Protein 3H4T (pdb70)

Sequence (390 aa):
GVLITGCGSRGDTEPLVALAARLRELGADARMCLPPDYVERCAEVGVPMVPVGRAVRAGAREPGELPPGAAEVVTEVVAEWFDKVPAAIEGCDAVVTTGLLPAAVAVRSMAEKLGIPYRYTVLSPDHLPSEQSQAERDMYNQGADRLFGDAVNSHRASIGLPPVEHLYDYGYTDQPWLAADPVLSPLRPTDLGTVQTGAWILPDQRPLSAELEGFLRAGSPPVYVGFGSGPAPAEAARVAIEAVRAQGRRVVLSSGWAGLGRIDEGDDCLVVGEVNHQVLFGRVAAVVHHGGAGTTTAVTRAGAPQVVVPQKADQPYYAGRVADLGVGVAHDGPTPTVESLSAALATALTPGIRARAAAVAGTIRTDGTTVAAKLLLEAISRAKLAAALE

B-factor: mean 13.1, std 8.38, range [5.04, 53.21]

Organism: Actinoplanes teichomyceticus (NCBI:txid1867)

Foldseek 3Di:
DEEEEEEDFPLQPQLSLLLQLVCVVLPDLYAYEYAPVCPVVNVVSPHHYDHWDHHQQPVRDDVPDDHCQDLVCLLVRLVRLLVGCVVVCPPHQEYEYEYDLSSLLSVLLVCVLVVHYYAYEDAAQCPDPVVDDPVVLVVVQVVCCVSCQVSSQVSSVVSPHHRDGSSVCNRNPPEHEHQAWCLLHNDDPPPPRHHHLAHSHHPDPDDFDPVVVCLLVVDAAAEEEEAAQDAAAVCRQVLVCLLRVVVVGAYEYECHSNRDDHPDPDPSYHYDYDGDLLVSLLRHQEYEYQQSSPNLLSNLLSLHAYEHQHDDDNSLSSQVSSVVLLLAHDQDYNHDGSVSSNVRVVSSRDPVSSVSSNVSNVVRDNCSSLVVLVVSVVSSVCPSSVVSND

Secondary structure (DSSP, 8-state):
-EEEEEESSHHHHHHHHHHHHHHHHTT--EEEEE-GGGHHHHHHTT--EEE-SS-SSGGGSPTTPPPTT-GGGHHHHHHHHHHHHHHHHTT-SEEEEEE-HHHHHHHHHHHHHHT--EEEEESSGGGSGGGS-HHHHHHHHHHHHHHHHHHHHHHHHHTTPPP---HHHHHH-SS-EE-S-TTTSPPPTT--S--B---------PPPPHHHHHHHHTSS--EEE--TTS---TTHHHHHHHHHHHTT--EEEE-TTTT---SS--TTEEEESS--HHHHGGGSSEEEE---HHHHHHHHHHT--EEE---STTHHHHHHHHHHHTSEEE-SSSS--HHHHHHHHHHHTSHHHHHHHHHHHTT----HHHHHHHHHHHHHH--HHHHHH-

InterPro domains:
  IPR002213 UDP-glucuronosyl/UDP-glucosyltransferase [cd03784] (1-384)
  IPR004276 Glycosyltransferase family 28, N-terminal domain [PF03033] (4-124)
  IPR010610 Erythromycin biosynthesis protein CIII-like, C-terminal domain [PF06722] (275-363)
  IPR050426 Glycosyltransferase 28 [PTHR48050] (2-387)

Nearest PDB structures (foldseek):
  3h4t-assembly1_A  TM=1.003E+00  e=2.460E-76  Amycolatopsis orientalis
  1pnv-assembly1_A  TM=9.792E-01  e=1.457E-58  Amycolatopsis orientalis
  1pn3-assembly1_A  TM=9.746E-01  e=6.726E-58  Amycolatopsis orientalis
  1iir-assembly1_A  TM=8.874E-01  e=3.056E-48  Amycolatopsis orientalis
  1rrv-assembly2_B  TM=9.225E-01  e=1.108E-44  Amycolatopsis orientalis

Solvent-accessible surface area: 16313 Å² total; per-residue (Å²): 25,4,0,0,1,3,9,13,36,64,35,45,2,42,15,0,0,2,0,0,21,66,0,89,132,10,52,18,76,0,39,0,0,0,0,48,41,8,79,132,17,1,73,79,40,53,5,56,34,55,66,2,32,46,10,30,90,70,62,49,35,128,132,80,59,74,50,11,54,16,54,138,14,10,87,83,7,0,36,40,4,17,94,77,0,59,88,6,6,133,60,7,65,0,0,0,2,6,16,41,29,9,3,1,0,0,0,71,0,8,1,71,116,92,66,29,36,13,78,7,0,6,23,1,9,75,81,1,13,68,53,28,59,109,73,70,56,71,121,76,10,81,35,6,29,189,91,10,6,123,13,0,39,71,46,3,66,95,52,68,22,80,105,31,111,84,0,13,65,23,0,41,19,134,80,5,13,0,5,5,2,55,50,1,1,72,39,131,125,114,26,167,34,12,55,42,8,3,9,8,30,16,101,19,165,43,123,23,56,82,118,0,38,36,19,17,181,84,38,56,69,0,0,9,0,2,7,29,26,21,64,26,14,73,110,6,12,89,8,2,0,66,0,0,73,66,62,66,67,34,0,0,0,11,28,30,78,47,56,26,33,86,66,58,155,24,136,37,5,35,51,11,51,102,23,2,49,68,60,0,2,53,84,15,18,0,0,1,1,18,0,14,22,38,24,0,10,20,0,3,101,31,14,4,6,0,0,0,0,13,41,120,73,33,18,73,52,3,4,36,37,0,47,108,41,21,1,8,30,40,15,144,26,68,74,8,71,32,128,42,3,14,62,8,0,43,74,0,42,56,116,33,4,177,62,113,3,61,70,22,12,64,71,3,141,59,57,0,6,42,53,0,0,103,46,0,24,65,21,66,80,235,120,59,19,41,74,50,44,120

Structure (mmCIF, N/CA/C/O backbone):
data_3H4T
#
_entry.id   3H4T
#
_cell.length_a   111.107
_cell.length_b   129.693
_cell.length_c   67.087
_cell.angle_alpha   90.00
_cell.angle_beta   90.00
_cell.angle_gamma   90.00
#
_symmetry.space_group_name_H-M   'C 2 2 21'
#
loop_
_entity.id
_entity.type
_entity.pdbx_description
1 polymer 'Glycosyltransferase GtfA, Glycosyltransferase'
2 non-polymer 'PHOSPHATE ION'
3 non-polymer "URIDINE-5'-DIPHOSPHATE"
4 water water
#
loop_
_atom_site.group_PDB
_atom_site.id
_atom_site.type_symbol
_atom_site.label_atom_id
_atom_site.label_alt_id
_atom_site.label_comp_id
_atom_site.label_asym_id
_atom_site.label_entity_id
_atom_site.label_seq_id
_atom_site.pdbx_PDB_ins_code
_atom_site.Cartn_x
_atom_site.Cartn_y
_atom_site.Cartn_z
_atom_site.occupancy
_atom_site.B_iso_or_equiv
_atom_site.auth_seq_id
_atom_site.auth_comp_id
_atom_site.auth_asym_id
_atom_site.auth_atom_id
_atom_site.pdbx_PDB_model_num
ATOM 1 N N . GLY A 1 2 ? 17.077 55.673 -1.052 1.00 12.82 2 GLY A N 1
ATOM 2 C CA . GLY A 1 2 ? 17.492 54.322 -0.587 1.00 12.33 2 GLY A CA 1
ATOM 3 C C . GLY A 1 2 ? 17.195 54.118 0.884 1.00 11.80 2 GLY A C 1
ATOM 4 O O . GLY A 1 2 ? 16.655 55.001 1.549 1.00 12.24 2 GLY A O 1
ATOM 5 N N . VAL A 1 3 ? 17.530 52.933 1.385 1.00 10.93 3 VAL A N 1
ATOM 6 C CA . VAL A 1 3 ? 17.393 52.614 2.805 1.00 10.07 3 VAL A CA 1
ATOM 7 C C . VAL A 1 3 ? 18.692 51.967 3.254 1.00 9.05 3 VAL A C 1
ATOM 8 O O . VAL A 1 3 ? 19.228 51.108 2.558 1.00 9.32 3 VAL A O 1
ATOM 12 N N . LEU A 1 4 ? 19.206 52.397 4.403 1.00 8.16 4 LEU A N 1
ATOM 13 C CA . LEU A 1 4 ? 20.403 51.790 4.967 1.00 7.81 4 LEU A CA 1
ATOM 14 C C . LEU A 1 4 ? 20.015 50.864 6.108 1.00 7.38 4 LEU A C 1
ATOM 15 O O . LEU A 1 4 ? 19.184 51.218 6.945 1.00 7.73 4 LEU A O 1
ATOM 20 N N . ILE A 1 5 ? 20.609 49.675 6.131 1.00 7.00 5 ILE A N 1
ATOM 21 C CA . ILE A 1 5 ? 20.365 48.711 7.200 1.00 7.04 5 ILE A CA 1
ATOM 22 C C . ILE A 1 5 ? 21.717 48.345 7.793 1.00 6.78 5 ILE A C 1
ATOM 23 O O . ILE A 1 5 ? 22.629 47.967 7.059 1.00 7.10 5 ILE A O 1
ATOM 30 N N . THR A 1 6 ? 21.865 48.487 9.109 1.00 6.44 6 THR A N 1
ATOM 31 C CA . THR A 1 6 ? 23.161 48.260 9.751 1.00 6.59 6 THR A CA 1
ATOM 32 C C . THR A 1 6 ? 23.058 47.374 10.972 1.00 6.56 6 THR A C 1
ATOM 33 O O . THR A 1 6 ? 22.028 47.311 11.644 1.00 6.56 6 THR A O 1
ATOM 37 N N . GLY A 1 7 ? 24.165 46.720 11.283 1.00 6.58 7 GLY A N 1
ATOM 38 C CA . GLY A 1 7 ? 24.241 45.972 12.514 1.00 7.24 7 GLY A CA 1
ATOM 39 C C . GLY A 1 7 ? 25.631 45.459 12.755 1.00 7.27 7 GLY A C 1
ATOM 40 O O . GLY A 1 7 ? 26.456 45.431 11.849 1.00 8.14 7 GLY A O 1
ATOM 41 N N . CYS A 1 8 ? 25.888 45.083 13.999 1.00 7.72 8 CYS A N 1
ATOM 42 C CA . CYS A 1 8 ? 27.099 44.374 14.366 1.00 7.55 8 CYS A CA 1
ATOM 43 C C . CYS A 1 8 ? 26.731 43.351 15.419 1.00 7.12 8 CYS A C 1
ATOM 44 O O . CYS A 1 8 ? 26.248 43.701 16.503 1.00 7.80 8 CYS A O 1
ATOM 47 N N . GLY A 1 9 ? 26.941 42.086 15.088 1.00 6.80 9 GLY A N 1
ATOM 48 C CA . GLY A 1 9 ? 26.612 40.993 15.985 1.00 6.79 9 GLY A CA 1
ATOM 49 C C . GLY A 1 9 ? 26.825 39.678 15.279 1.00 6.66 9 GLY A C 1
ATOM 50 O O . GLY A 1 9 ? 27.380 39.635 14.172 1.00 6.96 9 GLY A O 1
ATOM 51 N N . SER A 1 10 ? 26.386 38.604 15.922 1.00 7.04 10 SER A N 1
ATOM 52 C CA . SER A 1 10 ? 26.525 37.264 15.379 1.00 7.11 10 SER A CA 1
ATOM 53 C C . SER A 1 10 ? 25.494 37.026 14.277 1.00 6.90 10 SER A C 1
ATOM 54 O O . SER A 1 10 ? 24.748 37.935 13.900 1.00 6.64 10 SER A O 1
ATOM 57 N N . ARG A 1 11 ? 25.442 35.804 13.759 1.00 6.61 11 ARG A N 1
ATOM 58 C CA . ARG A 1 11 ? 24.554 35.526 12.637 1.00 6.86 11 ARG A CA 1
ATOM 59 C C . ARG A 1 11 ? 23.101 35.874 12.963 1.00 6.65 11 ARG A C 1
ATOM 60 O O . ARG A 1 11 ? 22.377 36.408 12.119 1.00 6.48 11 ARG A O 1
ATOM 68 N N . GLY A 1 12 ? 22.675 35.582 14.190 1.00 6.81 12 GLY A N 1
ATOM 69 C CA . GLY A 1 12 ? 21.303 35.864 14.603 1.00 7.00 12 GLY A CA 1
ATOM 70 C C . GLY A 1 12 ? 20.949 37.335 14.609 1.00 7.09 12 GLY A C 1
ATOM 71 O O . GLY A 1 12 ? 19.795 37.693 14.433 1.00 7.07 12 GLY A O 1
ATOM 72 N N . ASP A 1 13 ? 21.945 38.190 14.821 1.00 7.52 13 ASP A N 1
ATOM 73 C CA . ASP A 1 13 ? 21.741 39.635 14.778 1.00 8.35 13 ASP A CA 1
ATOM 74 C C . ASP A 1 13 ? 21.708 40.169 13.362 1.00 8.39 13 ASP A C 1
ATOM 75 O O . ASP A 1 13 ? 21.223 41.267 13.121 1.00 9.89 13 ASP A O 1
ATOM 80 N N . THR A 1 14 ? 22.219 39.374 12.434 1.00 8.37 14 THR A N 1
ATOM 81 C CA . THR A 1 14 ? 22.523 39.813 11.085 1.00 8.52 14 THR A CA 1
ATOM 82 C C . THR A 1 14 ? 21.517 39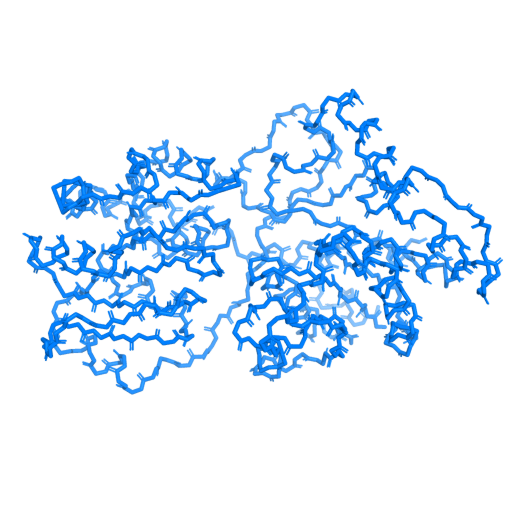.302 10.059 1.00 7.31 14 THR A C 1
ATOM 83 O O . THR A 1 14 ? 21.055 40.055 9.194 1.00 7.34 14 THR A O 1
ATOM 87 N N . GLU A 1 15 ? 21.203 38.014 10.143 1.00 6.89 15 GLU A N 1
ATOM 88 C CA . GLU A 1 15 ? 20.279 37.389 9.209 1.00 6.68 15 GLU A CA 1
ATOM 89 C C . GLU A 1 15 ? 18.942 38.146 9.060 1.00 6.35 15 GLU A C 1
ATOM 90 O O . GLU A 1 15 ? 18.479 38.344 7.938 1.00 6.14 15 GLU A O 1
ATOM 96 N N . PRO A 1 16 ? 18.314 38.578 10.179 1.00 6.05 16 PRO A N 1
ATOM 97 C CA . PRO A 1 16 ? 17.073 39.342 10.027 1.00 6.26 16 PRO A CA 1
ATOM 98 C C . PRO A 1 16 ? 17.253 40.631 9.224 1.00 6.02 16 PRO A C 1
ATOM 99 O O . PRO A 1 16 ? 16.364 41.014 8.458 1.00 5.62 16 PRO A O 1
ATOM 103 N N . LEU A 1 17 ? 18.393 41.291 9.403 1.00 6.11 17 LEU A N 1
ATOM 104 C CA . LEU A 1 17 ? 18.698 42.500 8.653 1.00 6.47 17 LEU A CA 1
ATOM 105 C C . LEU A 1 17 ? 18.834 42.226 7.159 1.00 6.38 17 LEU A C 1
ATOM 106 O O . LEU A 1 17 ? 18.333 42.996 6.338 1.00 6.29 17 LEU A O 1
ATOM 111 N N . VAL A 1 18 ? 19.520 41.139 6.813 1.00 6.34 18 VAL A N 1
ATOM 112 C CA . VAL A 1 18 ? 19.681 40.735 5.418 1.00 6.97 18 VAL A CA 1
ATOM 113 C C . VAL A 1 18 ? 18.304 40.424 4.815 1.00 6.62 18 VAL A C 1
ATOM 114 O O . VAL A 1 18 ? 18.014 40.808 3.682 1.00 6.83 18 VAL A O 1
ATOM 118 N N . ALA A 1 19 ? 17.454 39.753 5.590 1.00 6.46 19 ALA A N 1
ATOM 119 C CA . ALA A 1 19 ? 16.081 39.467 5.168 1.00 6.38 19 ALA A CA 1
ATOM 120 C C . ALA A 1 19 ? 15.333 40.748 4.818 1.00 6.48 19 ALA A C 1
ATOM 121 O O . ALA A 1 19 ? 14.695 40.834 3.768 1.00 6.55 19 ALA A O 1
ATOM 123 N N . LEU A 1 20 ? 15.407 41.742 5.696 1.00 6.08 20 LEU A N 1
ATOM 124 C CA . LEU A 1 20 ? 14.735 43.004 5.426 1.00 6.78 20 LEU A CA 1
ATOM 125 C C . LEU A 1 20 ? 15.303 43.691 4.188 1.00 6.45 20 LEU A C 1
ATOM 126 O O . LEU A 1 20 ? 14.545 44.181 3.353 1.00 6.78 20 LEU A O 1
ATOM 131 N N . ALA A 1 21 ? 16.627 43.733 4.070 1.00 6.55 21 ALA A N 1
ATOM 132 C CA . ALA A 1 21 ? 17.265 44.340 2.910 1.00 6.85 21 ALA A CA 1
ATOM 133 C C . ALA A 1 21 ? 16.799 43.692 1.610 1.00 7.14 21 ALA A C 1
ATOM 134 O O . ALA A 1 21 ? 16.433 44.395 0.665 1.00 7.56 21 A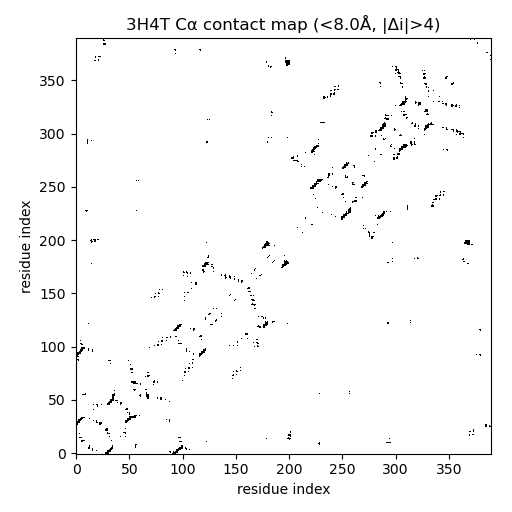LA A O 1
ATOM 136 N N . ALA A 1 22 ? 16.795 42.360 1.571 1.00 7.23 22 ALA A N 1
ATOM 137 C CA . ALA A 1 22 ? 16.379 41.632 0.374 1.00 7.55 22 ALA A CA 1
ATOM 138 C C . ALA A 1 22 ? 14.907 41.892 0.046 1.00 7.66 22 ALA A C 1
ATOM 139 O O . ALA A 1 22 ? 14.555 42.055 -1.122 1.00 7.89 22 ALA A O 1
ATOM 141 N N . ARG A 1 23 ? 14.052 41.948 1.066 1.00 7.49 23 ARG A N 1
ATOM 142 C CA . ARG A 1 23 ? 12.635 42.220 0.848 1.00 7.61 23 ARG A CA 1
ATOM 143 C C . ARG A 1 23 ? 12.430 43.622 0.284 1.00 7.50 23 ARG A C 1
ATOM 144 O O . ARG A 1 23 ? 11.644 43.814 -0.645 1.00 7.99 23 ARG A O 1
ATOM 152 N N . LEU A 1 24 ? 13.146 44.595 0.838 1.00 7.57 24 LEU A N 1
ATOM 153 C CA . LEU A 1 24 ? 13.045 45.964 0.358 1.00 7.97 24 LEU A CA 1
ATOM 154 C C . LEU A 1 24 ? 13.465 46.072 -1.102 1.00 8.30 24 LEU A C 1
ATOM 155 O O . LEU A 1 24 ? 12.813 46.770 -1.879 1.00 8.46 24 LEU A O 1
ATOM 160 N N . ARG A 1 25 ? 14.530 45.368 -1.480 1.00 8.45 25 ARG A N 1
ATOM 161 C CA . ARG A 1 25 ? 14.970 45.359 -2.879 1.00 9.33 25 ARG A CA 1
ATOM 162 C C . ARG A 1 25 ? 13.932 44.718 -3.795 1.00 10.00 25 ARG A C 1
ATOM 163 O O . ARG A 1 25 ? 13.701 45.201 -4.903 1.00 10.65 25 ARG A O 1
ATOM 171 N N . GLU A 1 26 ? 13.290 43.652 -3.327 1.00 10.64 26 GLU A N 1
ATOM 172 C CA . GLU A 1 26 ? 12.203 43.022 -4.073 1.00 11.94 26 GLU A CA 1
ATOM 173 C C . GLU A 1 26 ? 11.043 44.001 -4.294 1.00 12.00 26 GLU A C 1
ATOM 174 O O . GLU A 1 26 ? 10.364 43.954 -5.327 1.00 12.75 26 GLU A O 1
ATOM 180 N N . LEU A 1 27 ? 10.843 44.897 -3.330 1.00 12.20 27 LEU A N 1
ATOM 181 C CA . LEU A 1 27 ? 9.793 45.912 -3.391 1.00 12.68 27 LEU A CA 1
ATOM 182 C C . LEU A 1 27 ? 10.240 47.200 -4.092 1.00 13.11 27 LEU A C 1
ATOM 183 O O . LEU A 1 27 ? 9.518 48.201 -4.082 1.00 13.85 27 LEU A O 1
ATOM 188 N N . GLY A 1 28 ? 11.430 47.169 -4.687 1.00 12.97 28 GLY A N 1
ATOM 189 C CA . GLY A 1 28 ? 11.907 48.253 -5.545 1.00 13.43 28 GLY A CA 1
ATOM 190 C C . GLY A 1 28 ? 12.720 49.340 -4.869 1.00 13.59 28 GLY A C 1
ATOM 191 O O . GLY A 1 28 ? 13.046 50.346 -5.499 1.00 14.59 28 GLY A O 1
ATOM 192 N N . ALA A 1 29 ? 13.049 49.146 -3.592 1.00 13.16 29 ALA A N 1
ATOM 193 C CA . ALA A 1 29 ? 13.844 50.114 -2.845 1.00 12.84 29 ALA A CA 1
ATOM 194 C C . ALA A 1 29 ? 15.319 49.730 -2.871 1.00 12.54 29 ALA A C 1
ATOM 195 O O . ALA A 1 29 ? 15.662 48.551 -2.745 1.00 12.42 29 ALA A O 1
ATOM 197 N N . ASP A 1 30 ? 16.186 50.725 -3.042 1.00 12.14 30 ASP A N 1
ATOM 198 C CA . ASP A 1 30 ? 17.627 50.500 -3.079 1.00 11.85 30 ASP A CA 1
ATOM 199 C C . ASP A 1 30 ? 18.156 50.369 -1.651 1.00 11.15 30 ASP A C 1
ATOM 200 O O . ASP A 1 30 ? 18.764 51.292 -1.101 1.00 11.59 30 ASP A O 1
ATOM 205 N N . ALA A 1 31 ? 17.906 49.210 -1.052 1.00 9.99 31 ALA A N 1
ATOM 206 C CA . ALA A 1 31 ? 18.392 48.913 0.288 1.00 9.54 31 ALA A CA 1
ATOM 207 C C . ALA A 1 31 ? 19.826 48.421 0.219 1.00 9.27 31 ALA A C 1
ATOM 208 O O . ALA A 1 31 ? 20.169 47.588 -0.630 1.00 9.57 31 ALA A O 1
ATOM 210 N N . ARG A 1 32 ? 20.660 48.948 1.109 1.00 9.06 32 ARG A N 1
ATOM 211 C CA . ARG A 1 32 ? 22.052 48.533 1.208 1.00 9.01 32 ARG A CA 1
ATOM 212 C C . ARG A 1 32 ? 22.424 48.427 2.679 1.00 8.27 32 ARG A C 1
ATOM 213 O O . ARG A 1 32 ? 21.681 48.906 3.543 1.00 8.35 32 ARG A O 1
ATOM 221 N N . MET A 1 33 ? 23.560 47.798 2.965 1.00 7.72 33 MET A N 1
ATOM 222 C CA . MET A 1 33 ? 23.900 47.439 4.340 1.00 7.63 33 MET A CA 1
ATOM 223 C C . MET A 1 33 ? 25.305 47.830 4.747 1.00 7.38 33 MET A C 1
ATOM 224 O O . MET A 1 33 ? 26.205 47.924 3.909 1.00 7.66 33 MET A O 1
ATOM 229 N N . CYS A 1 34 ? 25.476 48.044 6.049 1.00 6.81 34 CYS A N 1
ATOM 230 C CA . CYS A 1 34 ? 26.788 48.052 6.685 1.00 6.82 34 CYS A CA 1
ATOM 231 C C . CYS A 1 34 ? 26.783 46.954 7.731 1.00 6.64 34 CYS A C 1
ATOM 232 O O . CYS A 1 34 ? 25.951 46.973 8.638 1.00 6.78 34 CYS A O 1
ATOM 235 N N . LEU A 1 35 ? 27.694 45.994 7.590 1.00 6.53 35 LEU A N 1
ATOM 236 C CA . LEU A 1 35 ? 27.766 44.836 8.483 1.00 6.74 35 LEU A CA 1
ATOM 237 C C . LEU A 1 35 ? 29.219 44.474 8.712 1.00 6.85 35 LEU A C 1
ATOM 238 O O . LEU A 1 35 ? 30.082 44.902 7.948 1.00 7.09 35 LEU A O 1
ATOM 243 N N . PRO A 1 36 ? 29.507 43.657 9.740 1.00 6.92 36 PRO A N 1
ATOM 244 C CA . PRO A 1 36 ? 30.853 43.108 9.891 1.00 7.01 36 PRO A CA 1
ATOM 245 C C . PRO A 1 36 ? 31.258 42.265 8.673 1.00 7.20 36 PRO A C 1
ATOM 246 O O . PRO A 1 36 ? 30.397 41.761 7.934 1.00 7.02 36 PRO A O 1
ATOM 250 N N . PRO A 1 37 ? 32.573 42.126 8.450 1.00 7.44 37 PRO A N 1
ATOM 251 C CA . PRO A 1 37 ? 33.086 41.427 7.271 1.00 7.91 37 PRO A CA 1
ATOM 252 C C . PRO A 1 37 ? 32.727 39.938 7.190 1.00 7.95 37 PRO A C 1
ATOM 253 O O . PRO A 1 37 ? 32.839 39.351 6.112 1.00 8.75 37 PRO A O 1
ATOM 257 N N . ASP A 1 38 ? 32.260 39.342 8.290 1.00 7.45 38 ASP A N 1
ATOM 258 C CA . ASP A 1 38 ? 31.790 37.953 8.263 1.00 7.61 38 ASP A CA 1
ATOM 259 C C . ASP A 1 38 ? 30.747 37.705 7.179 1.00 7.60 38 ASP A C 1
ATOM 260 O O . ASP A 1 38 ? 30.647 36.593 6.663 1.00 8.15 38 ASP A O 1
ATOM 265 N N . TYR A 1 39 ? 29.973 38.738 6.848 1.00 6.95 39 TYR A N 1
ATOM 266 C CA . TYR A 1 39 ? 28.717 38.556 6.125 1.00 7.28 39 TYR A CA 1
ATOM 267 C C . TYR A 1 39 ? 28.772 38.928 4.655 1.00 7.07 39 TYR A C 1
ATOM 268 O O . TYR A 1 39 ? 27.740 39.020 3.987 1.00 7.09 39 TYR A O 1
ATOM 277 N N . VAL A 1 40 ? 29.985 39.109 4.141 1.00 7.68 40 VAL A N 1
ATOM 278 C CA . VAL A 1 40 ? 30.175 39.458 2.732 1.00 8.38 40 VAL A CA 1
ATOM 279 C C . VAL A 1 40 ? 29.516 38.437 1.795 1.00 8.35 40 VAL A C 1
ATOM 280 O O . VAL A 1 40 ? 28.755 38.812 0.894 1.00 8.24 40 VAL A O 1
ATOM 284 N N . GLU A 1 41 ? 29.804 37.155 2.010 1.00 8.71 41 GLU A N 1
ATOM 285 C CA . GLU A 1 41 ? 29.264 36.098 1.159 1.00 10.15 41 GLU A CA 1
ATOM 286 C C . GLU A 1 41 ? 27.742 36.007 1.269 1.00 8.85 41 GLU A C 1
ATOM 287 O O . GLU A 1 41 ? 27.048 35.875 0.261 1.00 8.69 41 GLU A O 1
ATOM 293 N N . ARG A 1 42 ? 27.227 36.084 2.493 1.00 8.41 42 ARG A N 1
ATOM 294 C CA . ARG A 1 42 ? 25.793 35.987 2.720 1.00 8.00 42 ARG A CA 1
ATOM 295 C C . ARG A 1 42 ? 25.033 37.065 1.954 1.00 7.86 42 ARG A C 1
ATOM 296 O O . ARG A 1 42 ? 24.037 36.778 1.295 1.00 8.14 42 ARG A O 1
ATOM 304 N N . CYS A 1 43 ? 25.501 38.306 2.035 1.00 7.69 43 CYS A N 1
ATOM 305 C CA . CYS A 1 43 ? 24.813 39.399 1.355 1.00 8.02 43 CYS A CA 1
ATOM 306 C C . CYS A 1 43 ? 24.879 39.249 -0.157 1.00 8.18 43 CYS A C 1
ATOM 307 O O . CYS A 1 43 ? 23.874 39.417 -0.848 1.00 8.35 43 CYS A O 1
ATOM 310 N N . ALA A 1 44 ? 26.059 38.912 -0.666 1.00 8.35 44 ALA A N 1
ATOM 311 C CA . ALA A 1 44 ? 26.242 38.785 -2.110 1.00 8.79 44 ALA A CA 1
ATOM 312 C C . ALA A 1 44 ? 25.344 37.712 -2.708 1.00 9.03 44 ALA A C 1
ATOM 313 O O . ALA A 1 44 ? 24.773 37.903 -3.783 1.00 8.80 44 ALA A O 1
ATOM 315 N N . GLU A 1 45 ? 25.192 36.591 -2.008 1.00 8.95 45 GLU A N 1
ATOM 316 C CA . GLU A 1 45 ? 24.454 35.470 -2.581 1.00 9.52 45 GLU A CA 1
ATOM 317 C C . GLU A 1 45 ? 22.945 35.731 -2.671 1.00 9.62 45 GLU A C 1
ATOM 318 O O . GLU A 1 45 ? 22.241 35.022 -3.388 1.00 10.46 45 GLU A O 1
ATOM 324 N N . VAL A 1 46 ? 22.458 36.755 -1.970 1.00 9.01 46 VAL A N 1
ATOM 325 C CA . VAL A 1 46 ? 21.054 37.170 -2.082 1.00 9.16 46 VAL A CA 1
ATOM 326 C C . VAL A 1 46 ? 20.899 38.523 -2.787 1.00 9.00 46 VAL A C 1
ATOM 327 O O . VAL A 1 46 ? 19.816 39.103 -2.807 1.00 9.38 46 VAL A O 1
ATOM 331 N N . GLY A 1 47 ? 21.990 39.007 -3.373 1.00 8.71 47 GLY A N 1
ATOM 332 C CA . GLY A 1 47 ? 21.967 40.208 -4.201 1.00 8.91 47 GLY A CA 1
ATOM 333 C C . GLY A 1 47 ? 21.849 41.516 -3.446 1.00 8.47 47 GLY A C 1
ATOM 334 O O . GLY A 1 47 ? 21.420 42.521 -4.007 1.00 8.68 47 GLY A O 1
ATOM 335 N N . VAL A 1 48 ? 22.239 41.517 -2.175 1.00 8.45 48 VAL A N 1
ATOM 336 C CA . VAL A 1 48 ? 22.135 42.714 -1.349 1.00 8.49 48 VAL A CA 1
ATOM 337 C C . VAL A 1 48 ? 23.501 43.389 -1.248 1.00 8.40 48 VAL A C 1
ATOM 338 O O . VAL A 1 48 ? 24.469 42.750 -0.836 1.00 7.95 48 VAL A O 1
ATOM 342 N N . PRO A 1 49 ? 23.582 44.680 -1.622 1.00 8.37 49 PRO A N 1
ATOM 343 C CA . PRO A 1 49 ? 24.853 45.384 -1.498 1.00 8.69 49 PRO A CA 1
ATOM 344 C C . PRO A 1 49 ? 25.208 45.641 -0.042 1.00 8.26 49 PRO A C 1
ATOM 345 O O . PRO A 1 49 ? 24.365 46.090 0.743 1.00 8.27 49 PRO A O 1
ATOM 349 N N . MET A 1 50 ? 26.449 45.338 0.311 1.00 8.22 50 MET A N 1
ATOM 350 C CA . MET A 1 50 ? 26.911 45.531 1.672 1.00 8.59 50 MET A CA 1
ATOM 351 C C . MET A 1 50 ? 28.332 46.068 1.712 1.00 8.86 50 MET A C 1
ATOM 352 O O . MET A 1 50 ? 29.197 45.651 0.931 1.00 8.72 50 MET A O 1
ATOM 357 N N . VAL A 1 51 ? 28.535 47.006 2.632 1.00 9.31 51 VAL A N 1
ATOM 358 C CA . VAL A 1 51 ? 29.826 47.610 2.927 1.00 10.28 51 VAL A CA 1
ATOM 359 C C . VAL A 1 51 ? 30.318 47.001 4.239 1.00 10.09 51 VAL A C 1
ATOM 360 O O . VAL A 1 51 ? 29.621 47.096 5.251 1.00 10.51 51 VAL A O 1
ATOM 364 N N . PRO A 1 52 ? 31.497 46.350 4.232 1.00 9.99 52 PRO A N 1
ATOM 365 C CA . PRO A 1 52 ? 32.007 45.771 5.479 1.00 9.93 52 PRO A CA 1
ATOM 366 C C . PRO A 1 52 ? 32.544 46.852 6.404 1.00 9.41 52 PRO A C 1
ATOM 367 O O . PRO A 1 52 ? 33.219 47.783 5.950 1.00 9.74 52 PRO A O 1
ATOM 371 N N . VAL A 1 53 ? 32.223 46.740 7.686 1.00 9.26 53 VAL A N 1
ATOM 372 C CA . VAL A 1 53 ? 32.659 47.720 8.667 1.00 9.13 53 VAL A CA 1
ATOM 373 C C . VAL A 1 53 ? 33.205 46.998 9.891 1.00 9.07 53 VAL A C 1
ATOM 374 O O . VAL A 1 53 ? 32.537 46.123 10.454 1.00 8.90 53 VAL A O 1
ATOM 378 N N . GLY A 1 54 ? 34.427 47.354 10.280 1.00 9.12 54 GLY A N 1
ATOM 379 C CA . GLY A 1 54 ? 35.007 46.885 11.529 1.00 9.21 54 GLY A CA 1
ATOM 380 C C . GLY A 1 54 ? 35.554 45.474 11.524 1.00 9.21 54 GLY A C 1
ATOM 381 O O . GLY A 1 54 ? 35.760 44.862 10.469 1.00 9.70 54 GLY A O 1
ATOM 382 N N . ARG A 1 55 ? 35.801 44.975 12.730 1.00 9.21 55 ARG A N 1
ATOM 383 C CA . ARG A 1 55 ? 36.377 43.660 12.956 1.00 9.46 55 ARG A CA 1
ATOM 384 C C . ARG A 1 55 ? 35.359 42.556 12.711 1.00 8.89 55 ARG A C 1
ATOM 385 O O . ARG A 1 55 ? 34.155 42.750 12.912 1.00 8.82 55 ARG A O 1
ATOM 393 N N . ALA A 1 56 ? 35.845 41.391 12.290 1.00 8.69 56 ALA A N 1
ATOM 394 C CA . ALA A 1 56 ? 34.988 40.218 12.176 1.00 8.56 56 ALA A CA 1
ATOM 395 C C . ALA A 1 56 ? 34.482 39.800 13.552 1.00 8.27 56 ALA A C 1
ATOM 396 O O . ALA A 1 56 ? 35.205 39.886 14.551 1.00 8.70 56 ALA A O 1
ATOM 398 N N . VAL A 1 57 ? 33.230 39.359 13.592 1.00 7.97 57 VAL A N 1
ATOM 399 C CA . VAL A 1 57 ? 32.607 38.919 14.831 1.00 8.09 57 VAL A CA 1
ATOM 400 C C . VAL A 1 57 ? 33.059 37.507 15.218 1.00 8.30 57 VAL A C 1
ATOM 401 O O . VAL A 1 57 ? 33.259 37.216 16.397 1.00 8.71 57 VAL A O 1
ATOM 405 N N . ARG A 1 58 ? 33.224 36.635 14.229 1.00 8.45 58 ARG A N 1
ATOM 406 C CA . ARG A 1 58 ? 33.668 35.268 14.480 1.00 9.12 58 ARG A CA 1
ATOM 407 C C . ARG A 1 58 ? 35.162 35.248 14.789 1.00 9.53 58 ARG A C 1
ATOM 408 O O . ARG A 1 58 ? 35.970 35.734 14.000 1.00 9.46 58 ARG A O 1
ATOM 416 N N . ALA A 1 59 ? 35.520 34.680 15.940 1.00 10.75 59 ALA A N 1
ATOM 417 C CA . ALA A 1 59 ? 36.919 34.634 16.378 1.00 11.83 59 ALA A CA 1
ATOM 418 C C . ALA A 1 59 ? 37.848 34.051 15.309 1.00 12.40 59 ALA A C 1
ATOM 419 O O . ALA A 1 59 ? 38.915 34.606 15.033 1.00 12.81 59 ALA A O 1
ATOM 421 N N . GLY A 1 60 ? 37.418 32.952 14.692 1.00 13.05 60 GLY A N 1
ATOM 422 C CA . GLY A 1 60 ? 38.202 32.276 13.659 1.00 14.19 60 GLY A CA 1
ATOM 423 C C . GLY A 1 60 ? 38.414 33.079 12.388 1.00 14.65 60 GLY A C 1
ATOM 424 O O . GLY A 1 60 ? 39.288 32.754 11.584 1.00 15.38 60 GLY A O 1
ATOM 425 N N . ALA A 1 61 ? 37.613 34.127 12.202 1.00 14.76 61 ALA A N 1
ATOM 426 C CA . ALA A 1 61 ? 37.756 35.028 11.062 1.00 15.16 61 ALA A CA 1
ATOM 427 C C . ALA A 1 61 ? 38.745 36.159 11.351 1.00 15.52 61 ALA A C 1
ATOM 428 O O . ALA A 1 61 ? 39.151 36.881 10.439 1.00 15.97 61 ALA A O 1
ATOM 430 N N . ARG A 1 62 ? 39.123 36.307 12.620 1.00 15.59 62 ARG A N 1
ATOM 431 C CA . ARG A 1 62 ? 40.097 37.318 13.032 1.00 15.81 62 ARG A CA 1
ATOM 432 C C . ARG A 1 62 ? 41.493 36.713 13.122 1.00 17.33 62 ARG A C 1
ATOM 433 O O . ARG A 1 62 ? 41.652 35.489 13.114 1.00 17.77 62 ARG A O 1
ATOM 441 N N . GLU A 1 63 ? 42.498 37.580 13.213 1.00 18.68 63 GLU A N 1
ATOM 442 C CA . GLU A 1 63 ? 43.879 37.153 13.434 1.00 19.96 63 GLU A CA 1
ATOM 443 C C . GLU A 1 63 ? 44.031 36.596 14.850 1.00 20.41 63 GLU A C 1
ATOM 444 O O . GLU A 1 63 ? 43.230 36.926 15.732 1.00 20.57 63 GLU A O 1
ATOM 450 N N . PRO A 1 64 ? 45.045 35.735 15.078 1.00 20.87 64 PRO A N 1
ATOM 451 C CA . PRO A 1 64 ? 45.274 35.251 16.440 1.00 20.95 64 PRO A CA 1
ATOM 452 C C . PRO A 1 64 ? 45.475 36.410 17.417 1.00 20.73 64 PRO A C 1
ATOM 453 O O . PRO A 1 64 ? 46.264 37.318 17.148 1.00 21.14 64 PRO A O 1
ATOM 457 N N . GLY A 1 65 ? 44.733 36.386 18.521 1.00 20.39 65 GLY A N 1
ATOM 458 C CA . GLY A 1 65 ? 44.826 37.423 19.546 1.00 19.64 65 GLY A CA 1
ATOM 459 C C . GLY A 1 65 ? 44.052 38.704 19.270 1.00 19.03 65 GLY A C 1
ATOM 460 O O . GLY A 1 65 ? 43.948 39.561 20.150 1.00 19.42 65 GLY A O 1
ATOM 461 N N . GLU A 1 66 ? 43.517 38.843 18.056 1.00 17.96 66 GLU A N 1
ATOM 462 C CA . GLU A 1 66 ? 42.756 40.035 17.675 1.00 16.95 66 GLU A CA 1
ATOM 463 C C . GLU A 1 66 ? 41.419 40.070 18.406 1.00 15.84 66 GLU A C 1
ATOM 464 O O . GLU A 1 66 ? 40.642 39.115 18.338 1.00 15.65 66 GLU A O 1
ATOM 470 N N . LEU A 1 67 ? 41.163 41.175 19.102 1.00 14.72 67 LEU A N 1
ATOM 471 C CA . LEU A 1 67 ? 39.965 41.317 19.927 1.00 13.72 67 LEU A CA 1
ATOM 472 C C . LEU A 1 67 ? 38.696 41.463 19.086 1.00 12.67 67 LEU A C 1
ATOM 473 O O . LEU A 1 67 ? 38.740 41.997 17.981 1.00 12.07 67 LEU A O 1
ATOM 478 N N . PRO A 1 68 ? 37.557 40.977 19.613 1.00 11.98 68 PRO A N 1
ATOM 479 C CA . PRO A 1 68 ? 36.276 41.123 18.919 1.00 11.30 68 PRO A CA 1
ATOM 480 C C . PRO A 1 68 ? 35.765 42.567 18.935 1.00 10.74 68 PRO A C 1
ATOM 481 O O . PRO A 1 68 ? 36.192 43.361 19.774 1.00 10.47 68 PRO A O 1
ATOM 485 N N . PRO A 1 69 ? 34.845 42.909 18.016 1.00 10.29 69 PRO A N 1
ATOM 486 C CA . PRO A 1 69 ? 34.306 44.273 17.980 1.00 10.21 69 PRO A CA 1
ATOM 487 C C . PRO A 1 69 ? 33.574 44.696 19.255 1.00 10.19 69 PRO A C 1
ATOM 488 O O . PRO A 1 69 ? 33.479 45.889 19.532 1.00 10.40 69 PRO A O 1
ATOM 492 N N . GLY A 1 70 ? 33.086 43.727 20.028 1.00 10.22 70 GLY A N 1
ATOM 493 C CA . GLY A 1 70 ? 32.403 44.011 21.284 1.00 10.97 70 GLY A CA 1
ATOM 494 C C . GLY A 1 70 ? 33.305 44.188 22.493 1.00 11.19 70 GLY A C 1
ATOM 495 O O . GLY A 1 70 ? 32.809 44.444 23.587 1.00 12.05 70 GLY A O 1
ATOM 496 N N . ALA A 1 71 ? 34.621 44.063 22.314 1.00 11.32 71 ALA A N 1
ATOM 497 C CA . ALA A 1 71 ? 35.555 44.197 23.437 1.00 11.56 71 ALA A CA 1
ATOM 498 C C . ALA A 1 71 ? 35.658 45.646 23.897 1.00 11.49 71 ALA A C 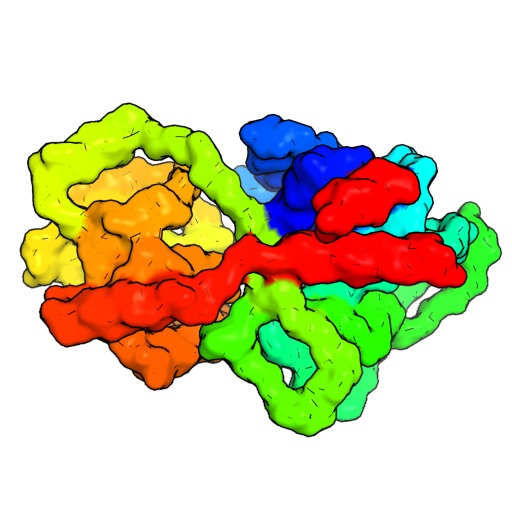1
ATOM 499 O O . ALA A 1 71 ? 35.809 46.559 23.081 1.00 11.56 71 ALA A O 1
ATOM 501 N N . ALA A 1 72 ? 35.583 45.854 25.210 1.00 11.73 72 ALA A N 1
ATOM 502 C CA . ALA A 1 72 ? 35.640 47.200 25.778 1.00 12.10 72 ALA A CA 1
ATOM 503 C C . ALA A 1 72 ? 36.901 47.952 25.353 1.00 12.40 72 ALA A C 1
ATOM 504 O O . ALA A 1 72 ? 36.855 49.159 25.114 1.00 12.43 72 ALA A O 1
ATOM 506 N N . GLU A 1 73 ? 38.008 47.220 25.234 1.00 12.96 73 GLU A N 1
ATOM 507 C CA . GLU A 1 73 ? 39.325 47.784 24.926 1.00 13.84 73 GLU A CA 1
ATOM 508 C C . GLU A 1 73 ? 39.401 48.465 23.563 1.00 13.43 73 GLU A C 1
ATOM 509 O O . GLU A 1 73 ? 40.247 49.335 23.347 1.00 14.04 73 GLU A O 1
ATOM 515 N N . VAL A 1 74 ? 38.531 48.061 22.643 1.00 12.45 74 VAL A N 1
ATOM 516 C CA . VAL A 1 74 ? 38.588 48.565 21.275 1.00 11.90 74 VAL A CA 1
ATOM 517 C C . VAL A 1 74 ? 37.421 49.486 20.929 1.00 11.01 74 VAL A C 1
ATOM 518 O O . VAL A 1 74 ? 37.264 49.871 19.773 1.00 10.62 74 VAL A O 1
ATOM 522 N N . VAL A 1 75 ? 36.620 49.857 21.927 1.00 10.37 75 VAL A N 1
ATOM 523 C CA . VAL A 1 75 ? 35.382 50.596 21.647 1.00 10.19 75 VAL A CA 1
ATOM 524 C C . VAL A 1 75 ? 35.610 51.954 20.961 1.00 10.00 75 VAL A C 1
ATOM 525 O O . VAL A 1 75 ? 34.832 52.351 20.089 1.00 9.85 75 VAL A O 1
ATOM 529 N N . THR A 1 76 ? 36.687 52.647 21.325 1.00 10.48 76 THR A N 1
ATOM 530 C CA . THR A 1 76 ? 37.016 53.929 20.696 1.00 11.34 76 THR A CA 1
ATOM 531 C C . THR A 1 76 ? 37.285 53.745 19.196 1.00 10.73 76 THR A C 1
ATOM 532 O O . THR A 1 76 ? 36.820 54.530 18.366 1.00 10.49 76 THR A O 1
ATOM 536 N N . GLU A 1 77 ? 38.019 52.688 18.859 1.00 10.56 77 GLU A N 1
ATOM 537 C CA . GLU A 1 77 ? 38.293 52.332 17.470 1.00 10.41 77 GLU A CA 1
ATOM 538 C C . GLU A 1 77 ? 37.009 51.983 16.715 1.00 10.05 77 GLU A C 1
ATOM 539 O O . GLU A 1 77 ? 36.817 52.405 15.569 1.00 9.72 77 GLU A O 1
ATOM 545 N N . VAL A 1 78 ? 36.134 51.219 17.366 1.00 9.60 78 VAL A N 1
ATOM 546 C CA . VAL A 1 78 ? 34.859 50.811 16.773 1.00 9.46 78 VAL A CA 1
ATOM 547 C C . VAL A 1 78 ? 34.010 52.033 16.415 1.00 9.09 78 VAL A C 1
ATOM 548 O O . VAL A 1 78 ? 33.521 52.155 15.291 1.00 8.70 78 VAL A O 1
ATOM 552 N N . VAL A 1 79 ? 33.856 52.948 17.368 1.00 8.53 79 VAL A N 1
ATOM 553 C CA . VAL A 1 79 ? 33.101 54.175 17.126 1.00 8.47 79 VAL A CA 1
ATOM 554 C C . VAL A 1 79 ? 33.696 54.940 15.936 1.00 8.27 79 VAL A C 1
ATOM 555 O O . VAL A 1 79 ? 32.970 55.354 15.034 1.00 8.34 79 VAL A O 1
ATOM 559 N N . ALA A 1 80 ? 35.018 55.099 15.927 1.00 8.51 80 ALA A N 1
ATOM 560 C CA . ALA A 1 80 ? 35.688 55.801 14.832 1.00 8.80 80 ALA A CA 1
ATOM 561 C C . ALA A 1 80 ? 35.449 55.127 13.485 1.00 8.97 80 ALA A C 1
ATOM 562 O O . ALA A 1 80 ? 35.210 55.802 12.482 1.00 8.96 80 ALA A O 1
ATOM 564 N N . GLU A 1 81 ? 35.508 53.799 13.472 1.00 8.88 81 GLU A N 1
ATOM 565 C CA . GLU A 1 81 ? 35.351 53.034 12.241 1.00 9.51 81 GLU A CA 1
ATOM 566 C C . GLU A 1 81 ? 33.952 53.200 11.644 1.00 8.82 81 GLU A C 1
ATOM 567 O O . GLU A 1 81 ? 33.803 53.389 10.433 1.00 8.69 81 GLU A O 1
ATOM 573 N N . TRP A 1 82 ? 32.929 53.145 12.495 1.00 8.25 82 TRP A N 1
ATOM 574 C CA . TRP A 1 82 ? 31.559 53.337 12.030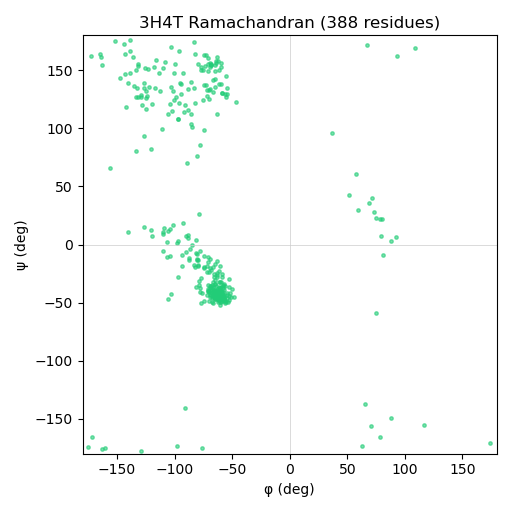 1.00 7.89 82 TRP A CA 1
ATOM 575 C C . TRP A 1 82 ? 31.335 54.766 11.521 1.00 8.04 82 TRP A C 1
ATOM 576 O O . TRP A 1 82 ? 30.738 54.962 10.464 1.00 7.94 82 TRP A O 1
ATOM 587 N N . PHE A 1 83 ? 31.853 55.763 12.236 1.00 8.03 83 PHE A N 1
ATOM 588 C CA . PHE A 1 83 ? 31.793 57.136 11.733 1.00 8.62 83 PHE A CA 1
ATOM 589 C C . PHE A 1 83 ? 32.584 57.331 10.430 1.00 9.20 83 PHE A C 1
ATOM 590 O O . PHE A 1 83 ? 32.254 58.209 9.638 1.00 10.16 83 PHE A O 1
ATOM 598 N N . ASP A 1 84 ? 33.608 56.510 10.206 1.00 9.51 84 ASP A N 1
ATOM 599 C CA . ASP A 1 84 ? 34.403 56.613 8.979 1.00 10.26 84 ASP A CA 1
ATOM 600 C C . ASP A 1 84 ? 33.719 55.996 7.758 1.00 10.15 84 ASP A C 1
ATOM 601 O O . ASP A 1 84 ? 33.774 56.566 6.663 1.00 10.59 84 ASP A O 1
ATOM 606 N N . LYS A 1 85 ? 33.082 54.839 7.944 1.00 10.17 85 LYS A N 1
ATOM 607 C CA . LYS A 1 85 ? 32.608 54.024 6.819 1.00 10.44 85 LYS A CA 1
ATOM 608 C C . LYS A 1 85 ? 31.137 54.226 6.465 1.00 10.08 85 LYS A C 1
ATOM 609 O O . LYS A 1 85 ? 30.736 54.029 5.317 1.00 10.54 85 LYS A O 1
ATOM 615 N N . VAL A 1 86 ? 30.324 54.599 7.445 1.00 9.80 86 VAL A N 1
ATOM 616 C CA . VAL A 1 86 ? 28.894 54.789 7.200 1.00 9.66 86 VAL A CA 1
ATOM 617 C C . VAL A 1 86 ? 28.544 55.965 6.259 1.00 9.82 86 VAL A C 1
ATOM 618 O O . VAL A 1 86 ? 27.628 55.829 5.454 1.00 9.69 86 VAL A O 1
ATOM 622 N N . PRO A 1 87 ? 29.252 57.117 6.358 1.00 10.25 87 PRO A N 1
ATOM 623 C CA . PRO A 1 87 ? 28.856 58.264 5.526 1.00 10.67 87 PRO A CA 1
ATOM 624 C C . PRO A 1 87 ? 28.637 57.963 4.042 1.00 10.81 87 PRO A C 1
ATOM 625 O O . PRO A 1 87 ? 27.634 58.397 3.478 1.00 10.90 87 PRO A O 1
ATOM 629 N N . ALA A 1 88 ? 29.545 57.213 3.424 1.00 11.17 88 ALA A N 1
ATOM 630 C CA . ALA A 1 88 ? 29.401 56.878 2.006 1.00 11.70 88 ALA A CA 1
ATOM 631 C C . ALA A 1 88 ? 28.165 56.019 1.741 1.00 11.63 88 ALA A C 1
ATOM 632 O O . ALA A 1 88 ? 27.507 56.164 0.708 1.00 12.38 88 ALA A O 1
ATOM 634 N N . ALA A 1 89 ? 27.853 55.132 2.681 1.00 11.31 89 ALA A N 1
ATOM 635 C CA . ALA A 1 89 ? 26.728 54.214 2.531 1.00 10.97 89 ALA A CA 1
ATOM 636 C C . ALA A 1 89 ? 25.382 54.876 2.825 1.00 10.69 89 ALA A C 1
ATOM 637 O O . ALA A 1 89 ? 24.380 54.543 2.196 1.00 11.07 89 ALA A O 1
ATOM 639 N N . ILE A 1 90 ? 25.358 55.808 3.777 1.00 10.63 90 ILE A N 1
ATOM 640 C CA . ILE A 1 90 ? 24.115 56.460 4.174 1.00 11.08 90 ILE A CA 1
ATOM 641 C C . ILE A 1 90 ? 23.697 57.566 3.197 1.00 11.59 90 ILE A C 1
ATOM 642 O O . ILE A 1 90 ? 22.533 57.969 3.172 1.00 11.23 90 ILE A O 1
ATOM 647 N N . GLU A 1 91 ? 24.643 58.039 2.385 1.00 12.45 91 GLU A N 1
ATOM 648 C CA . GLU A 1 91 ? 24.348 59.044 1.363 1.00 14.43 91 GLU A CA 1
ATOM 649 C C . GLU A 1 91 ? 23.215 58.574 0.452 1.00 13.90 91 GLU A C 1
ATOM 650 O O . GLU A 1 91 ? 23.234 57.448 -0.051 1.00 14.28 91 GLU A O 1
ATOM 656 N N . GLY A 1 92 ? 22.220 59.438 0.265 1.00 14.29 92 GLY A N 1
ATOM 657 C CA . GLY A 1 92 ? 21.078 59.130 -0.589 1.00 14.37 92 GLY A CA 1
ATOM 658 C C . GLY A 1 92 ? 20.032 58.238 0.058 1.00 13.96 92 GLY A C 1
ATOM 659 O O . GLY A 1 92 ? 19.095 57.793 -0.609 1.00 14.64 92 GLY A O 1
ATOM 660 N N . CYS A 1 93 ? 20.187 57.962 1.353 1.00 13.20 93 CYS A N 1
ATOM 661 C CA . CYS A 1 93 ? 19.205 57.156 2.071 1.00 12.49 93 CYS A CA 1
ATOM 662 C C . CYS A 1 93 ? 18.141 58.000 2.752 1.00 12.21 93 CYS A C 1
ATOM 663 O O . CYS A 1 93 ? 18.395 59.123 3.195 1.00 12.37 93 CYS A O 1
ATOM 666 N N . ASP A 1 94 ? 16.945 57.433 2.826 1.00 11.58 94 ASP A N 1
ATOM 667 C CA . ASP A 1 94 ? 15.776 58.119 3.350 1.00 11.58 94 ASP A CA 1
ATOM 668 C C . ASP A 1 94 ? 15.376 57.603 4.729 1.00 10.45 94 ASP A C 1
ATOM 669 O O . ASP A 1 94 ? 14.525 58.190 5.392 1.00 10.24 94 ASP A O 1
ATOM 674 N N . ALA A 1 95 ? 15.986 56.495 5.146 1.00 9.63 95 ALA A N 1
ATOM 675 C CA . ALA A 1 95 ? 15.750 55.895 6.458 1.00 9.01 95 ALA A CA 1
ATOM 676 C C . ALA A 1 95 ? 16.865 54.913 6.771 1.00 8.22 95 ALA A C 1
ATOM 677 O O . ALA A 1 95 ? 17.578 54.459 5.871 1.00 8.03 95 ALA A O 1
ATOM 679 N N . VAL A 1 96 ? 17.001 54.597 8.059 1.00 7.77 96 VAL A N 1
ATOM 680 C CA . VAL A 1 96 ? 17.994 53.647 8.544 1.00 7.72 96 VAL A CA 1
ATOM 681 C C . VAL A 1 96 ? 17.354 52.698 9.553 1.00 7.19 96 VAL A C 1
ATOM 682 O O . VAL A 1 96 ? 16.595 53.130 10.427 1.00 7.34 96 VAL A O 1
ATOM 686 N N . VAL A 1 97 ? 17.673 51.411 9.431 1.00 6.82 97 VAL A N 1
ATOM 687 C CA . VAL A 1 97 ? 17.242 50.392 10.393 1.00 6.51 97 VAL A CA 1
ATOM 688 C C . VAL A 1 97 ? 18.484 49.704 10.944 1.00 6.27 97 VAL A C 1
ATOM 689 O O . VAL A 1 97 ? 19.377 49.349 10.179 1.00 6.48 97 VAL A O 1
ATOM 693 N N . THR A 1 98 ? 18.526 49.503 12.257 1.00 6.15 98 THR A N 1
ATOM 694 C CA . THR A 1 98 ? 19.719 49.010 12.928 1.00 6.34 98 THR A CA 1
ATOM 695 C C . THR A 1 98 ? 19.368 47.983 13.995 1.00 6.26 98 THR A C 1
ATOM 696 O O . THR A 1 98 ? 18.313 48.062 14.630 1.00 6.21 98 THR A O 1
ATOM 700 N N . THR A 1 99 ? 20.264 47.019 14.197 1.00 6.50 99 THR A N 1
ATOM 701 C CA . THR A 1 99 ? 20.253 46.232 15.428 1.00 7.23 99 THR A CA 1
ATOM 702 C C . THR A 1 99 ? 21.676 46.010 15.926 1.00 7.06 99 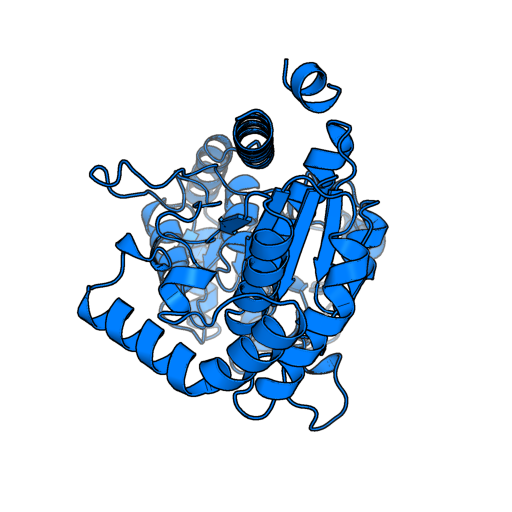THR A C 1
ATOM 703 O O . THR A 1 99 ? 22.640 46.423 15.281 1.00 7.29 99 THR A O 1
ATOM 707 N N . GLY A 1 100 ? 21.802 45.374 17.086 1.00 7.08 100 GLY A N 1
ATOM 708 C CA . GLY A 1 100 ? 23.091 44.899 17.553 1.00 7.13 100 GLY A CA 1
ATOM 709 C C . GLY A 1 100 ? 23.893 45.901 18.350 1.00 6.91 100 GLY A C 1
ATOM 710 O O . GLY A 1 100 ? 23.340 46.769 19.037 1.00 7.71 100 GLY A O 1
ATOM 711 N N . LEU A 1 101 ? 25.210 45.776 18.227 1.00 7.04 101 LEU A N 1
ATOM 712 C CA . LEU A 1 101 ? 26.184 46.452 19.082 1.00 7.27 101 LEU A CA 1
ATOM 713 C C . LEU A 1 101 ? 25.889 47.930 19.288 1.00 6.72 101 LEU A C 1
ATOM 714 O O . LEU A 1 101 ? 25.814 48.702 18.328 1.00 6.84 101 LEU A O 1
ATOM 719 N N . LEU A 1 102 ? 25.747 48.318 20.553 1.00 6.68 102 LEU A N 1
ATOM 720 C CA . LEU A 1 102 ? 25.328 49.671 20.895 1.00 6.95 102 LEU A CA 1
ATOM 721 C C . LEU A 1 102 ? 26.254 50.802 20.407 1.00 6.79 102 LEU A C 1
ATOM 722 O O . LEU A 1 102 ? 25.755 51.766 19.832 1.00 6.67 102 LEU A O 1
ATOM 727 N N . PRO A 1 103 ? 27.581 50.719 20.651 1.00 7.03 103 PRO A N 1
ATOM 728 C CA . PRO A 1 103 ? 28.416 51.821 20.143 1.00 7.44 103 PRO A CA 1
ATOM 729 C C . PRO A 1 103 ? 28.326 52.039 18.629 1.00 7.36 103 PRO A C 1
ATOM 730 O O . PRO A 1 103 ? 28.351 53.186 18.175 1.00 7.76 103 PRO A O 1
ATOM 734 N N . ALA A 1 104 ? 28.196 50.959 17.864 1.00 7.15 104 ALA A N 1
ATOM 735 C CA . ALA A 1 104 ? 27.979 51.084 16.424 1.00 7.23 104 ALA A CA 1
ATOM 736 C C . ALA A 1 104 ? 26.621 51.726 16.122 1.00 6.66 104 ALA A C 1
ATOM 737 O O . ALA A 1 104 ? 26.527 52.623 15.280 1.00 7.00 104 ALA A O 1
ATOM 739 N N . ALA A 1 105 ? 25.578 51.286 16.825 1.00 6.46 105 ALA A N 1
ATOM 740 C CA . ALA A 1 105 ? 24.227 51.804 16.603 1.00 6.48 105 ALA A CA 1
ATOM 741 C C . ALA A 1 105 ? 24.132 53.302 16.871 1.00 6.46 105 ALA A C 1
ATOM 742 O O . ALA A 1 105 ? 23.476 54.028 16.125 1.00 6.52 105 ALA A O 1
ATOM 744 N N . VAL A 1 106 ? 24.792 53.765 17.928 1.00 6.74 106 VAL A N 1
ATOM 745 C CA . VAL A 1 106 ? 24.773 55.182 18.276 1.00 7.27 106 VAL A CA 1
ATOM 746 C C . VAL A 1 106 ? 25.512 56.031 17.238 1.00 6.90 106 VAL A C 1
ATOM 747 O O . VAL A 1 106 ? 25.122 57.165 16.965 1.00 7.13 106 VAL A O 1
ATOM 751 N N . ALA A 1 107 ? 26.579 55.483 16.663 1.00 6.76 107 ALA A N 1
ATOM 752 C CA . ALA A 1 107 ? 27.272 56.149 15.571 1.00 7.10 107 ALA A CA 1
ATOM 753 C C . ALA A 1 107 ? 26.319 56.298 14.387 1.00 6.85 107 ALA A C 1
ATOM 754 O O . ALA A 1 107 ? 26.182 57.382 13.822 1.00 7.15 107 ALA A O 1
ATOM 756 N N . VAL A 1 108 ? 25.641 55.208 14.036 1.00 7.07 108 VAL A N 1
ATOM 757 C CA . VAL A 1 108 ? 24.695 55.210 12.932 1.00 7.28 108 VAL A CA 1
ATOM 758 C C . VAL A 1 108 ? 23.544 56.196 13.173 1.00 7.00 108 VAL A C 1
ATOM 759 O O . VAL A 1 108 ? 23.217 56.988 12.290 1.00 7.22 108 VAL A O 1
ATOM 763 N N . ARG A 1 109 ? 22.940 56.170 14.358 1.00 6.85 109 ARG A N 1
ATOM 764 C CA . ARG A 1 109 ? 21.865 57.123 14.633 1.00 7.05 109 ARG A CA 1
ATOM 765 C C . ARG A 1 109 ? 22.365 58.568 14.536 1.00 7.20 109 ARG A C 1
ATOM 766 O O . ARG A 1 109 ? 21.653 59.440 14.038 1.00 7.25 109 ARG A O 1
ATOM 774 N N . SER A 1 110 ? 23.593 58.813 14.992 1.00 7.29 110 SER A N 1
ATOM 775 C CA . SER A 1 110 ? 24.179 60.155 14.897 1.00 7.65 110 SER A CA 1
ATOM 776 C C . SER A 1 110 ? 24.222 60.629 13.450 1.00 7.86 110 SER A C 1
ATOM 777 O O . SER A 1 110 ? 23.867 61.767 13.151 1.00 8.18 110 SER A O 1
ATOM 780 N N . MET A 1 111 ? 24.653 59.753 12.548 1.00 8.16 111 MET A N 1
ATOM 781 C CA . MET A 1 111 ? 24.705 60.112 11.139 1.00 9.23 111 MET A CA 1
ATOM 782 C C . MET A 1 111 ? 23.309 60.293 10.532 1.00 8.82 111 MET A C 1
ATOM 783 O O . MET A 1 111 ? 23.108 61.182 9.706 1.00 9.12 111 MET A O 1
ATOM 788 N N . ALA A 1 112 ? 22.343 59.490 10.974 1.00 8.55 112 ALA A N 1
ATOM 789 C CA . ALA A 1 112 ? 20.945 59.696 10.591 1.00 8.57 112 ALA A CA 1
ATOM 790 C C . ALA A 1 112 ? 20.431 61.047 11.080 1.00 8.70 112 ALA A C 1
ATOM 791 O O . ALA A 1 112 ? 19.748 61.760 10.341 1.00 8.70 112 ALA A O 1
ATOM 793 N N . GLU A 1 113 ? 20.771 61.390 12.320 1.00 8.78 113 GLU A N 1
ATOM 794 C CA . GLU A 1 113 ? 20.369 62.659 12.923 1.00 9.70 113 GLU A CA 1
ATOM 795 C C . GLU A 1 113 ? 20.905 63.843 12.113 1.00 9.91 113 GLU A C 1
ATOM 796 O O . GLU A 1 113 ? 20.172 64.790 11.827 1.00 10.06 113 GLU A O 1
ATOM 802 N N . LYS A 1 114 ? 22.178 63.771 11.734 1.00 10.29 114 LYS A N 1
ATOM 803 C CA . LYS A 1 114 ? 22.814 64.799 10.910 1.00 11.61 114 LYS A CA 1
ATOM 804 C C . LYS A 1 114 ? 22.075 64.991 9.583 1.00 11.79 114 LYS A C 1
ATOM 805 O O . LYS A 1 114 ? 21.852 66.126 9.144 1.00 12.18 114 LYS A O 1
ATOM 811 N N . LEU A 1 115 ? 21.692 63.882 8.956 1.00 11.98 115 LEU A N 1
ATOM 812 C CA . LEU A 1 115 ? 20.991 63.917 7.673 1.00 12.62 115 LEU A CA 1
ATOM 813 C C . LEU A 1 115 ? 19.504 64.228 7.804 1.00 12.43 115 LEU A C 1
ATOM 814 O O . LEU A 1 115 ? 18.844 64.533 6.805 1.00 13.00 115 LEU A O 1
A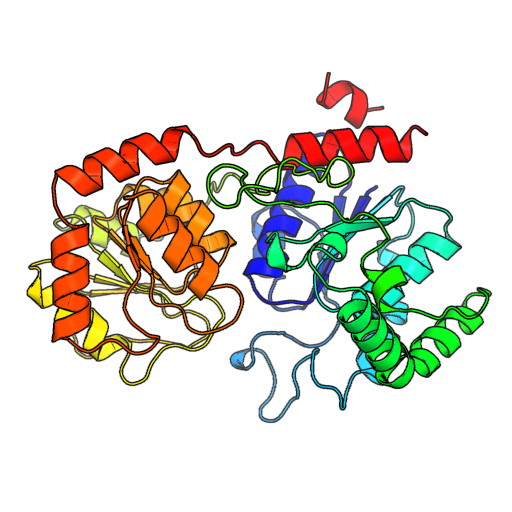TOM 819 N N . GLY A 1 116 ? 18.979 64.155 9.023 1.00 12.01 116 GLY A N 1
ATOM 820 C CA . GLY A 1 116 ? 17.556 64.371 9.266 1.00 11.94 116 GLY A CA 1
ATOM 821 C C . GLY A 1 116 ? 16.671 63.271 8.713 1.00 11.65 116 GLY A C 1
ATOM 822 O O . GLY A 1 116 ? 15.569 63.543 8.238 1.00 12.83 116 GLY A O 1
ATOM 823 N N . ILE A 1 117 ? 17.149 62.029 8.770 1.00 11.00 117 ILE A N 1
ATOM 824 C CA . ILE A 1 117 ? 16.361 60.889 8.296 1.00 10.67 117 ILE A CA 1
ATOM 825 C C . ILE A 1 117 ? 15.976 59.976 9.459 1.00 10.04 117 ILE A C 1
ATOM 826 O O . ILE A 1 117 ? 16.713 59.878 10.446 1.00 9.99 117 ILE A O 1
ATOM 831 N N . PRO A 1 118 ? 14.800 59.330 9.365 1.00 9.65 118 PRO A N 1
ATOM 832 C CA . PRO A 1 118 ? 14.372 58.439 10.447 1.00 9.41 118 PRO A CA 1
ATOM 833 C C . PRO A 1 118 ? 15.313 57.262 10.690 1.00 8.59 118 PRO A C 1
ATOM 834 O O . PRO A 1 118 ? 15.816 56.649 9.745 1.00 8.84 118 PRO A O 1
ATOM 838 N N . TYR A 1 119 ? 15.544 56.987 11.970 1.00 7.86 119 TYR A N 1
ATOM 839 C CA . TYR A 1 119 ? 16.333 55.858 12.440 1.00 7.52 119 TYR A CA 1
ATOM 840 C C . TYR A 1 119 ? 15.421 54.959 13.255 1.00 7.50 119 TYR A C 1
ATOM 841 O O . TYR A 1 119 ? 14.651 55.431 14.093 1.00 7.77 119 TYR A O 1
ATOM 850 N N . ARG A 1 120 ? 15.511 53.659 13.006 1.00 7.25 120 ARG A N 1
ATOM 851 C CA . ARG A 1 120 ? 14.750 52.682 13.764 1.00 7.54 120 ARG A CA 1
ATOM 852 C C . ARG A 1 120 ? 15.675 51.593 14.268 1.00 7.55 120 ARG A C 1
ATOM 853 O O . ARG A 1 120 ? 16.461 51.033 13.501 1.00 8.59 120 ARG A O 1
ATOM 861 N N . TYR A 1 121 ? 15.599 51.314 15.561 1.00 7.19 121 TYR A N 1
ATOM 862 C CA . TYR A 1 121 ? 16.324 50.192 16.133 1.00 6.97 121 TYR A CA 1
ATOM 863 C C . TYR A 1 121 ? 15.355 49.039 16.315 1.00 7.08 121 TYR A C 1
ATOM 864 O O . TYR A 1 121 ? 14.165 49.239 16.588 1.00 7.05 121 TYR A O 1
ATOM 873 N N . THR A 1 122 ? 15.881 47.829 16.172 1.00 7.05 122 THR A N 1
ATOM 874 C CA . THR A 1 122 ? 15.077 46.622 16.243 1.00 8.08 122 THR A CA 1
ATOM 875 C C . THR A 1 122 ? 15.684 45.669 17.260 1.00 7.45 122 THR A C 1
ATOM 876 O O . THR A 1 122 ? 16.902 45.479 17.291 1.00 7.67 122 THR A O 1
ATOM 880 N N . VAL A 1 123 ? 14.838 45.092 18.109 1.00 7.58 123 VAL A N 1
ATOM 881 C CA . VAL A 1 123 ? 15.274 43.992 18.962 1.00 8.48 123 VAL A CA 1
ATOM 882 C C . VAL A 1 123 ? 14.649 42.690 18.469 1.00 7.93 123 VAL A C 1
ATOM 883 O O . VAL A 1 123 ? 13.603 42.695 17.801 1.00 7.90 123 VAL A O 1
ATOM 887 N N . LEU A 1 124 ? 15.293 41.582 18.807 1.00 8.08 124 LEU A N 1
ATOM 888 C CA . LEU A 1 124 ? 14.953 40.289 18.230 1.00 8.60 124 LEU A CA 1
ATOM 889 C C . LEU A 1 124 ? 14.301 39.322 19.212 1.00 8.77 124 LEU A C 1
ATOM 890 O O . LEU A 1 124 ? 13.887 38.228 18.823 1.00 8.89 124 LEU A O 1
ATOM 895 N N . SER A 1 125 ? 14.227 39.717 20.480 1.00 9.40 125 SER A N 1
ATOM 896 C CA . SER A 1 125 ? 13.528 38.941 21.499 1.00 10.57 125 SER A CA 1
ATOM 897 C C . SER A 1 125 ? 12.935 39.910 22.508 1.00 10.66 125 SER A C 1
ATOM 898 O O . SER A 1 125 ? 13.551 40.932 22.812 1.00 10.15 125 SER A O 1
ATOM 903 N N . PRO A 1 126 ? 11.732 39.609 23.028 1.00 11.14 126 PRO A N 1
ATOM 904 C CA . PRO A 1 126 ? 11.046 40.575 23.894 1.00 11.96 126 PRO A CA 1
ATOM 905 C C . PRO A 1 126 ? 11.806 40.970 25.166 1.00 12.72 126 PRO A C 1
ATOM 906 O O . PRO A 1 126 ? 11.692 42.117 25.598 1.00 12.31 126 PRO A O 1
ATOM 910 N N . ASP A 1 127 ? 12.583 40.052 25.737 1.00 13.65 127 ASP A N 1
ATOM 911 C CA . ASP A 1 127 ? 13.358 40.341 26.952 1.00 15.15 127 ASP A CA 1
ATOM 912 C C . ASP A 1 127 ? 14.370 41.477 26.763 1.00 15.03 127 ASP A C 1
ATOM 913 O O . ASP A 1 127 ? 14.847 42.048 27.749 1.00 15.75 127 ASP A O 1
ATOM 918 N N . HIS A 1 128 ? 14.698 41.796 25.510 1.00 14.61 128 HIS A N 1
ATOM 919 C CA . HIS A 1 128 ? 15.664 42.854 25.196 1.00 14.07 128 HIS A CA 1
ATOM 920 C C . HIS A 1 128 ? 15.038 44.236 25.029 1.00 12.89 128 HIS A C 1
ATOM 921 O O . HIS A 1 128 ? 15.751 45.227 24.859 1.00 12.61 128 HIS A O 1
ATOM 928 N N . LEU A 1 129 ? 13.712 44.310 25.059 1.00 11.48 129 LEU A N 1
ATOM 929 C CA . LEU A 1 129 ? 13.040 45.595 24.930 1.00 10.76 129 LEU A CA 1
ATOM 930 C C . LEU A 1 129 ? 13.355 46.489 26.119 1.00 10.82 129 LEU A C 1
ATOM 931 O O . LEU A 1 129 ? 13.322 46.024 27.257 1.00 10.53 129 LEU A O 1
ATOM 936 N N . PRO A 1 130 ? 13.666 47.774 25.864 1.00 10.94 130 PRO A N 1
ATOM 937 C CA . PRO A 1 130 ? 13.822 48.722 26.969 1.00 11.33 130 PRO A CA 1
ATOM 938 C C . PRO A 1 130 ? 12.646 48.692 27.955 1.00 11.66 130 PRO A C 1
ATOM 939 O O . PRO A 1 130 ? 12.864 48.781 29.164 1.00 11.97 130 PRO A O 1
ATOM 943 N N . SER A 1 131 ? 11.423 48.538 27.450 1.00 11.95 131 SER A N 1
ATOM 944 C CA . SER A 1 131 ? 10.235 48.508 28.307 1.00 12.45 131 SER A CA 1
ATOM 945 C C . SER A 1 131 ? 10.122 47.243 29.158 1.00 12.47 131 SER A C 1
ATOM 946 O O . SER A 1 131 ? 9.287 47.180 30.067 1.00 12.86 131 SER A O 1
ATOM 949 N N . GLU A 1 132 ? 10.955 46.245 28.870 1.00 12.32 132 GLU A N 1
ATOM 950 C CA . GLU A 1 132 ? 11.015 45.019 29.671 1.00 12.58 132 GLU A CA 1
ATOM 951 C C . GLU A 1 132 ? 12.141 45.057 30.705 1.00 13.37 132 GLU A C 1
ATOM 952 O O . GLU A 1 132 ? 12.378 44.075 31.412 1.00 14.02 132 GLU A O 1
ATOM 958 N N . GLN A 1 133 ? 12.835 46.191 30.771 1.00 13.85 133 GLN A N 1
ATOM 959 C CA . GLN A 1 133 ? 13.846 46.431 31.794 1.00 14.37 133 GLN A CA 1
ATOM 960 C C . GLN A 1 133 ? 13.224 47.291 32.876 1.00 14.88 133 GLN A C 1
ATOM 961 O O . GLN A 1 133 ? 12.270 48.026 32.618 1.00 15.29 133 GLN A O 1
ATOM 967 N N . SER A 1 134 ? 13.773 47.212 34.084 1.00 15.26 134 SER A N 1
ATOM 968 C CA . SER A 1 134 ? 13.390 48.139 35.139 1.00 15.70 134 SER A CA 1
ATOM 969 C C . SER A 1 134 ? 14.019 49.504 34.862 1.00 15.57 134 SER A C 1
ATOM 970 O O . SER A 1 134 ? 14.956 49.620 34.060 1.00 15.25 134 SER A O 1
ATOM 973 N N . GLN A 1 135 ? 13.506 50.534 35.526 1.00 15.87 135 GLN A N 1
ATOM 974 C CA . GLN A 1 135 ? 14.081 51.871 35.430 1.00 15.93 135 GLN A CA 1
ATOM 975 C C . GLN A 1 135 ? 15.543 51.872 35.883 1.00 15.40 135 GLN A C 1
ATOM 976 O O . GLN A 1 135 ? 16.398 52.4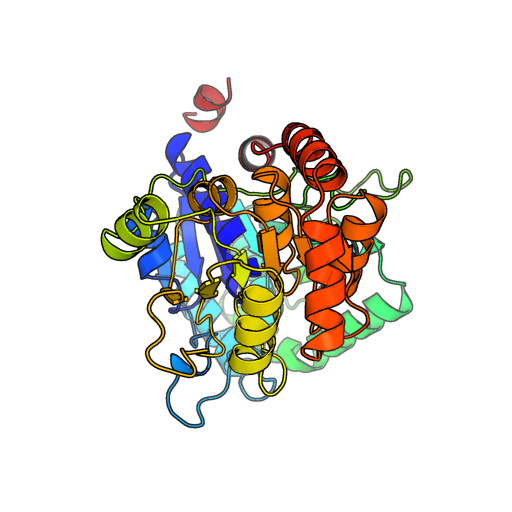87 35.234 1.00 15.03 135 GLN A O 1
ATOM 982 N N . ALA A 1 136 ? 15.820 51.172 36.984 1.00 14.84 136 ALA A N 1
ATOM 983 C CA . ALA A 1 136 ? 17.178 51.051 37.517 1.00 14.27 136 ALA A CA 1
ATOM 984 C C . ALA A 1 136 ? 18.115 50.401 36.504 1.00 13.78 136 ALA A C 1
ATOM 985 O O . ALA A 1 136 ? 19.265 50.818 36.365 1.00 13.22 136 ALA A O 1
ATOM 987 N N . GLU A 1 137 ? 17.614 49.391 35.792 1.00 13.43 137 GLU A N 1
ATOM 988 C CA . GLU A 1 137 ? 18.389 48.734 34.741 1.00 13.36 137 GLU A CA 1
ATOM 989 C C . GLU A 1 137 ? 18.693 49.681 33.582 1.00 12.31 137 GLU A C 1
ATOM 990 O O . GLU A 1 137 ? 19.838 49.763 33.143 1.00 11.90 137 GLU A O 1
ATOM 996 N N . ARG A 1 138 ? 17.689 50.415 33.109 1.00 11.89 138 ARG A N 1
ATOM 997 C CA . ARG A 1 138 ? 17.910 51.368 32.019 1.00 11.48 138 ARG A CA 1
ATOM 998 C C . ARG A 1 138 ? 18.898 52.460 32.426 1.00 10.99 138 ARG A C 1
ATOM 999 O O . ARG A 1 138 ? 19.774 52.834 31.642 1.00 10.13 138 ARG A O 1
ATOM 1007 N N . ASP A 1 139 ? 18.769 52.952 33.659 1.00 10.92 139 ASP A N 1
ATOM 1008 C CA . ASP A 1 139 ? 19.716 53.925 34.204 1.00 11.03 139 ASP A CA 1
ATOM 1009 C C . ASP A 1 139 ? 21.129 53.358 34.156 1.00 10.79 139 ASP A C 1
ATOM 1010 O O . ASP A 1 139 ? 22.067 54.037 33.739 1.00 10.40 139 ASP A O 1
ATOM 1015 N N . MET A 1 140 ? 21.269 52.105 34.575 1.00 10.71 140 MET A N 1
ATOM 1016 C CA . MET A 1 140 ? 22.563 51.441 34.600 1.00 12.32 140 MET A CA 1
ATOM 1017 C C . MET A 1 140 ? 23.159 51.298 33.198 1.00 10.12 140 MET A C 1
ATOM 1018 O O . MET A 1 140 ? 24.347 51.553 33.002 1.00 9.65 140 MET A O 1
ATOM 1023 N N . TYR A 1 141 ? 22.335 50.900 32.227 1.00 9.43 141 TYR A N 1
ATOM 1024 C CA . TYR A 1 141 ? 22.819 50.746 30.851 1.00 9.44 141 TYR A CA 1
ATOM 1025 C C . TYR A 1 141 ? 23.251 52.078 30.266 1.00 8.87 141 TYR A C 1
ATOM 1026 O O . TYR A 1 141 ? 24.277 52.156 29.596 1.00 8.51 141 TYR A O 1
ATOM 1035 N N . ASN A 1 142 ? 22.461 53.119 30.515 1.00 8.35 142 ASN A N 1
ATOM 1036 C CA . ASN A 1 142 ? 22.789 54.459 30.047 1.00 8.35 142 ASN A CA 1
ATOM 1037 C C . ASN A 1 142 ? 24.097 54.963 30.626 1.00 8.38 142 ASN A C 1
ATOM 1038 O O . ASN A 1 142 ? 24.947 55.465 29.898 1.00 8.14 142 ASN A O 1
ATOM 1043 N N . GLN A 1 143 ? 24.263 54.805 31.935 1.00 8.45 143 GLN A N 1
ATOM 1044 C CA . GLN A 1 143 ? 25.478 55.260 32.603 1.00 9.09 143 GLN A CA 1
ATOM 1045 C C . GLN A 1 143 ? 26.699 54.508 32.103 1.00 8.59 143 GLN A C 1
ATOM 1046 O O . GLN A 1 143 ? 27.740 55.109 31.857 1.00 8.60 143 GLN A O 1
ATOM 1056 N N . GLY A 1 144 ? 26.561 53.197 31.940 1.00 8.30 144 GLY A N 1
ATOM 1057 C CA . GLY A 1 144 ? 27.652 52.378 31.434 1.00 8.23 144 GLY A CA 1
ATOM 1058 C C . GLY A 1 144 ? 28.093 52.796 30.045 1.00 8.07 144 GLY A C 1
ATOM 1059 O O . GLY A 1 144 ? 29.286 52.929 29.784 1.00 8.27 144 GLY A O 1
ATOM 1060 N N . ALA A 1 145 ? 27.124 52.994 29.152 1.00 7.76 145 ALA A N 1
ATOM 1061 C CA . ALA A 1 145 ? 27.411 53.378 27.771 1.00 7.69 145 ALA A CA 1
ATOM 1062 C C . ALA A 1 145 ? 28.059 54.763 27.706 1.00 7.48 145 ALA A C 1
ATOM 1063 O O . ALA A 1 145 ? 29.067 54.962 27.012 1.00 7.24 145 ALA A O 1
ATOM 1065 N N . ASP A 1 146 ? 27.481 55.714 28.435 1.00 7.39 146 ASP A N 1
ATOM 1066 C CA . ASP A 1 146 ? 28.016 57.077 28.456 1.00 7.45 146 ASP A CA 1
ATOM 1067 C C . ASP A 1 146 ? 29.460 57.085 28.958 1.00 7.48 146 ASP A C 1
ATOM 1068 O O . ASP A 1 146 ? 30.323 57.748 28.384 1.00 7.47 146 ASP A O 1
ATOM 1073 N N . ARG A 1 147 ? 29.725 56.324 30.014 1.00 7.80 147 ARG A N 1
ATOM 1074 C CA . ARG A 1 147 ? 31.060 56.264 30.588 1.00 8.09 147 ARG A CA 1
ATOM 1075 C C . ARG A 1 147 ? 32.052 55.544 29.690 1.00 8.14 147 ARG A C 1
ATOM 1076 O O . ARG A 1 147 ? 33.197 55.965 29.573 1.00 8.87 147 ARG A O 1
ATOM 1084 N N . LEU A 1 148 ? 31.616 54.462 29.057 1.00 7.76 148 LEU A N 1
ATOM 1085 C CA . LEU A 1 148 ? 32.523 53.638 28.267 1.00 7.81 148 LEU A CA 1
ATOM 1086 C C . LEU A 1 148 ? 32.882 54.251 26.918 1.00 7.66 148 LEU A C 1
ATOM 1087 O O . LEU A 1 148 ? 34.039 54.191 26.493 1.00 7.98 148 LEU A O 1
ATOM 1092 N N . PHE A 1 149 ? 31.898 54.827 26.238 1.00 7.43 149 PHE A N 1
ATOM 1093 C CA . PHE A 1 149 ? 32.157 55.341 24.893 1.00 7.62 149 PHE A CA 1
ATOM 1094 C C . PHE A 1 149 ? 31.473 56.665 24.557 1.00 7.57 149 PHE A C 1
ATOM 1095 O O . PHE A 1 149 ? 31.486 57.094 23.405 1.00 7.64 149 PHE A O 1
ATOM 1103 N N . GLY A 1 150 ? 30.912 57.326 25.564 1.00 7.59 150 GLY A N 1
ATOM 1104 C CA . GLY A 1 150 ? 30.257 58.617 25.351 1.00 7.94 150 GLY A CA 1
ATOM 1105 C C . GLY A 1 150 ? 31.173 59.706 24.823 1.00 8.18 150 GLY A C 1
ATOM 1106 O O . GLY A 1 150 ? 30.784 60.474 23.944 1.00 8.30 150 GLY A O 1
ATOM 1107 N N . ASP A 1 151 ? 32.393 59.776 25.353 1.00 8.29 151 ASP A N 1
ATOM 1108 C CA . ASP A 1 151 ? 33.350 60.784 24.901 1.00 8.95 151 ASP A CA 1
ATOM 1109 C C . ASP A 1 151 ? 33.734 60.567 23.444 1.00 8.62 151 ASP A C 1
ATOM 1110 O O . ASP A 1 151 ? 33.795 61.523 22.669 1.00 8.25 151 ASP A O 1
ATOM 1115 N N . ALA A 1 152 ? 33.974 59.313 23.073 1.00 8.22 152 ALA A N 1
ATOM 1116 C CA . ALA A 1 152 ? 34.317 58.977 21.699 1.00 8.23 152 ALA A CA 1
ATOM 1117 C C . ALA A 1 152 ? 33.173 59.347 20.755 1.00 7.95 152 ALA A C 1
ATOM 1118 O O . ALA A 1 152 ? 33.390 59.992 19.725 1.00 8.23 152 ALA A O 1
ATOM 1120 N N . VAL A 1 153 ? 31.949 58.972 21.121 1.00 7.56 153 VAL A N 1
ATOM 1121 C CA . VAL A 1 153 ? 30.780 59.309 20.318 1.00 7.75 153 VAL A CA 1
ATOM 1122 C C . VAL A 1 153 ? 30.644 60.825 20.170 1.00 7.86 153 VAL A C 1
ATOM 1123 O O . VAL A 1 153 ? 30.444 61.334 19.063 1.00 7.87 153 VAL A O 1
ATOM 1127 N N . ASN A 1 154 ? 30.778 61.544 21.279 1.00 7.92 154 ASN A N 1
ATOM 1128 C CA . ASN A 1 154 ? 30.657 62.994 21.247 1.00 8.13 154 ASN A CA 1
ATOM 1129 C C . ASN A 1 154 ? 31.746 63.688 20.434 1.00 8.32 154 ASN A C 1
ATOM 1130 O O . ASN A 1 154 ? 31.481 64.687 19.771 1.00 8.04 154 ASN A O 1
ATOM 1135 N N . SER A 1 155 ? 32.955 63.137 20.449 1.00 8.35 155 SER A N 1
ATOM 1136 C CA . SER A 1 155 ? 34.032 63.681 19.627 1.00 8.79 155 SER A CA 1
ATOM 1137 C C . SER A 1 155 ? 33.687 63.578 18.139 1.00 8.48 155 SER A C 1
ATOM 1138 O O . SER A 1 155 ? 33.862 64.533 17.381 1.00 8.54 155 SER A O 1
ATOM 1143 N N . HIS A 1 156 ? 33.169 62.425 17.726 1.00 8.35 156 HIS A N 1
ATOM 1144 C CA . HIS A 1 156 ? 32.778 62.234 16.336 1.00 8.50 156 HIS A CA 1
ATOM 1145 C C . HIS A 1 156 ? 31.538 63.027 15.959 1.00 8.30 156 HIS A C 1
ATOM 1146 O O . HIS A 1 156 ? 31.431 63.517 14.837 1.00 8.81 156 HIS A O 1
ATOM 1153 N N . ARG A 1 157 ? 30.612 63.173 16.898 1.00 7.98 157 ARG A N 1
ATOM 1154 C CA . ARG A 1 157 ? 29.444 64.015 16.663 1.00 8.04 157 ARG A CA 1
ATOM 1155 C C . ARG A 1 157 ? 29.858 65.460 16.408 1.00 8.08 157 ARG A C 1
ATOM 1156 O O . ARG A 1 157 ? 29.366 66.096 15.471 1.00 7.97 157 ARG A O 1
ATOM 1164 N N . ALA A 1 158 ? 30.792 65.965 17.212 1.00 8.00 158 ALA A N 1
ATOM 1165 C CA . ALA A 1 158 ? 31.296 67.320 17.013 1.00 8.14 158 ALA A CA 1
ATOM 1166 C C . ALA A 1 158 ? 31.923 67.453 15.630 1.00 8.49 158 ALA A C 1
ATOM 1167 O O . ALA A 1 158 ? 31.708 68.452 14.944 1.00 8.29 158 ALA A O 1
ATOM 1169 N N . SER A 1 159 ? 32.661 66.429 15.202 1.00 8.75 159 SER A N 1
ATOM 1170 C CA . SER A 1 159 ? 33.349 66.474 13.909 1.00 9.61 159 SER A CA 1
ATOM 1171 C C . SER A 1 159 ? 32.393 66.693 12.736 1.00 9.86 159 SER A C 1
ATOM 1172 O O . SER A 1 159 ? 32.803 67.201 11.692 1.00 10.65 159 SER A O 1
ATOM 1177 N N . ILE A 1 160 ? 31.129 66.303 12.908 1.00 9.72 160 ILE A N 1
ATOM 1178 C CA . ILE A 1 160 ? 30.100 66.526 11.886 1.00 10.40 160 ILE A CA 1
ATOM 1179 C C . ILE A 1 160 ? 29.067 67.595 12.288 1.00 10.01 160 ILE A C 1
ATOM 1180 O O . ILE A 1 160 ? 28.010 67.714 11.666 1.00 10.43 160 ILE A O 1
ATOM 1185 N N . GLY A 1 161 ? 29.389 68.369 13.322 1.00 9.97 161 GLY A N 1
ATOM 1186 C CA . GLY A 1 161 ? 28.614 69.559 13.675 1.00 9.81 161 GLY A CA 1
ATOM 1187 C C . GLY A 1 161 ? 27.445 69.352 14.615 1.00 9.37 161 GLY A C 1
ATOM 1188 O O . GLY A 1 161 ? 26.717 70.304 14.914 1.00 9.34 161 GLY A O 1
ATOM 1189 N N . LEU A 1 162 ? 27.257 68.119 15.080 1.00 9.07 162 LEU A N 1
ATOM 1190 C CA . LEU A 1 162 ? 26.156 67.802 15.982 1.00 8.90 162 LEU A CA 1
ATOM 1191 C C . LEU A 1 162 ? 26.466 68.207 17.410 1.00 8.61 162 LEU A C 1
ATOM 1192 O O . LEU A 1 162 ? 27.633 68.270 17.795 1.00 8.42 162 LEU A O 1
ATOM 1197 N N . PRO A 1 163 ? 25.414 68.453 18.211 1.00 8.45 163 PRO A N 1
ATOM 1198 C CA . PRO A 1 163 ? 25.628 68.685 19.628 1.00 8.52 163 PRO A CA 1
ATOM 1199 C C . PRO A 1 163 ? 25.982 67.370 20.321 1.00 8.66 163 PRO A C 1
ATOM 1200 O O . PRO A 1 163 ? 25.746 66.287 19.766 1.00 8.03 163 PRO A O 1
ATOM 1204 N N . PRO A 1 164 ? 26.535 67.453 21.537 1.00 8.92 164 PRO A N 1
ATOM 1205 C CA . PRO A 1 164 ? 26.777 66.242 22.309 1.00 9.24 164 PRO A CA 1
ATOM 1206 C C . PRO A 1 164 ? 25.460 65.558 22.647 1.00 9.29 164 PRO A C 1
ATOM 1207 O O . PRO A 1 164 ? 24.402 66.188 22.637 1.00 9.92 164 PRO A O 1
ATOM 1211 N N . VAL A 1 165 ? 25.529 64.266 22.924 1.00 9.21 165 VAL A N 1
ATOM 1212 C CA . VAL A 1 165 ? 24.364 63.518 23.367 1.00 9.56 165 VAL A CA 1
ATOM 1213 C C . VAL A 1 165 ? 24.762 62.660 24.564 1.00 9.50 165 VAL A C 1
ATOM 1214 O O . VAL A 1 165 ? 25.922 62.266 24.696 1.00 9.71 165 VAL A O 1
ATOM 1218 N N . GLU A 1 166 ? 23.804 62.414 25.451 1.00 9.78 166 GLU A N 1
ATOM 1219 C CA . GLU A 1 166 ? 24.002 61.478 26.552 1.00 10.94 166 GLU A CA 1
ATOM 1220 C C . GLU A 1 166 ? 22.852 60.477 26.584 1.00 9.28 166 GLU A C 1
ATOM 1221 O O . GLU A 1 166 ? 21.957 60.521 25.730 1.00 9.01 166 GLU A O 1
ATOM 1227 N N . HIS A 1 167 ? 22.883 59.584 27.571 1.00 8.61 167 HIS A N 1
ATOM 1228 C CA . HIS A 1 167 ? 21.918 58.480 27.674 1.00 8.60 167 HIS A CA 1
ATOM 1229 C C . HIS A 1 167 ? 21.951 57.627 26.413 1.00 7.82 167 HIS A C 1
ATOM 1230 O O . HIS A 1 167 ? 20.950 57.476 25.701 1.00 7.67 167 HIS A O 1
ATOM 1237 N N . LEU A 1 168 ? 23.121 57.056 26.157 1.00 7.35 168 LEU A N 1
ATOM 1238 C CA . LEU A 1 168 ? 23.368 56.385 24.888 1.00 7.42 168 LEU A CA 1
ATOM 1239 C C . LEU A 1 168 ? 22.602 55.084 24.696 1.00 7.50 168 LEU A C 1
ATOM 1240 O O . LEU A 1 168 ? 22.381 54.672 23.556 1.00 7.36 168 LEU A O 1
ATOM 1245 N N . TYR A 1 169 ? 22.188 54.437 25.784 1.00 7.25 169 TYR A N 1
ATOM 1246 C CA . TYR A 1 169 ? 21.305 53.278 25.655 1.00 7.69 169 TYR A CA 1
ATOM 1247 C C . TYR A 1 169 ? 19.936 53.717 25.113 1.00 7.74 169 TYR A C 1
ATOM 1248 O O . TYR A 1 169 ? 19.439 53.141 24.141 1.00 7.77 169 TYR A O 1
ATOM 1257 N N . ASP A 1 170 ? 19.339 54.740 25.729 1.00 7.93 170 ASP A N 1
ATOM 1258 C CA . ASP A 1 170 ? 18.100 55.340 25.216 1.00 8.75 170 ASP A CA 1
ATOM 1259 C C . ASP A 1 170 ? 18.267 55.774 23.766 1.00 8.17 170 ASP A C 1
ATOM 1260 O O . ASP A 1 170 ? 17.378 55.580 22.947 1.00 8.17 170 ASP A O 1
ATOM 1265 N N . TYR A 1 171 ? 19.400 56.397 23.463 1.00 7.58 171 TYR A N 1
ATOM 1266 C CA . TYR A 1 171 ? 19.632 56.950 22.138 1.00 7.52 171 TYR A CA 1
ATOM 1267 C C . TYR A 1 171 ? 19.750 55.846 21.086 1.00 7.05 171 TYR A C 1
ATOM 1268 O O . TYR A 1 171 ? 19.078 55.887 20.057 1.00 7.23 171 TYR A O 1
ATOM 1277 N N . GLY A 1 172 ? 20.577 54.842 21.353 1.00 7.04 172 GLY A N 1
ATOM 1278 C CA . GLY A 1 172 ? 20.773 53.755 20.401 1.00 7.46 172 GLY A CA 1
ATOM 1279 C C . GLY A 1 172 ? 19.552 52.871 20.202 1.00 7.26 172 GLY A C 1
ATOM 1280 O O . GLY A 1 172 ? 19.232 52.481 19.080 1.00 7.24 172 GLY A O 1
ATOM 1281 N N . TYR A 1 173 ? 18.860 52.552 21.289 1.00 7.69 173 TYR A N 1
ATOM 1282 C CA . TYR A 1 173 ? 17.697 51.663 21.217 1.00 8.25 173 TYR A CA 1
ATOM 1283 C C . TYR A 1 173 ? 16.430 52.385 20.809 1.00 8.25 173 TYR A C 1
ATOM 1284 O O . TYR A 1 173 ? 15.474 51.753 20.355 1.00 8.10 173 TYR A O 1
ATOM 1293 N N . THR A 1 174 ? 16.439 53.708 20.970 1.00 8.76 174 THR A N 1
ATOM 1294 C CA . THR A 1 174 ? 15.248 54.568 20.870 1.00 9.46 174 THR A CA 1
ATOM 1295 C C . THR A 1 174 ? 14.272 54.279 22.003 1.00 10.40 174 THR A C 1
ATOM 1296 O O . THR A 1 174 ? 14.452 53.331 22.768 1.00 10.39 174 THR A O 1
ATOM 1300 N N . ASP A 1 175 ? 13.239 55.110 22.103 1.00 11.66 175 ASP A N 1
ATOM 1301 C CA . ASP A 1 175 ? 12.242 54.944 23.152 1.00 13.13 175 ASP A CA 1
ATOM 1302 C C . ASP A 1 175 ? 11.218 53.867 22.814 1.00 12.85 175 ASP A C 1
ATOM 1303 O O . ASP A 1 175 ? 10.411 53.496 23.663 1.00 13.79 175 ASP A O 1
ATOM 1308 N N . GLN A 1 176 ? 11.254 53.359 21.583 1.00 11.97 176 GLN A N 1
ATOM 1309 C CA . GLN A 1 176 ? 10.275 52.376 21.137 1.00 11.28 176 GLN A CA 1
ATOM 1310 C C . GLN A 1 176 ? 10.802 51.512 19.987 1.00 9.85 176 GLN A C 1
ATOM 1311 O O . GLN A 1 176 ? 10.273 51.574 18.877 1.00 9.85 176 GLN A O 1
ATOM 1317 N N . PRO A 1 177 ? 11.837 50.689 20.247 1.00 8.70 177 PRO A N 1
ATOM 1318 C CA . PRO A 1 177 ? 12.343 49.873 19.150 1.00 8.22 177 PRO A CA 1
ATOM 1319 C C . PRO A 1 177 ? 11.304 48.867 18.669 1.00 7.99 177 PRO A C 1
ATOM 1320 O O . PRO A 1 177 ? 10.408 48.468 19.426 1.00 8.11 177 PRO A O 1
ATOM 1324 N N . TRP A 1 178 ? 11.426 48.474 17.409 1.00 7.59 178 TRP A N 1
ATOM 1325 C CA . TRP A 1 178 ? 10.602 47.407 16.857 1.00 7.73 178 TRP A CA 1
ATOM 1326 C C . TRP A 1 178 ? 10.981 46.068 17.470 1.00 7.54 178 TRP A C 1
ATOM 1327 O O . TRP A 1 178 ? 12.123 45.873 17.891 1.00 8.17 178 TRP A O 1
ATOM 1338 N N . LEU A 1 179 ? 10.020 45.150 17.509 1.00 6.90 179 LEU A N 1
ATOM 1339 C CA . LEU A 1 179 ? 10.279 43.779 17.913 1.00 6.92 179 LEU A CA 1
ATOM 1340 C C . LEU A 1 179 ? 10.125 42.857 16.705 1.00 6.37 179 LEU A C 1
ATOM 1341 O O . LEU A 1 179 ? 9.005 42.508 16.312 1.00 6.41 179 LEU A O 1
ATOM 1346 N N . ALA A 1 180 ? 11.250 42.496 16.094 1.00 6.06 180 ALA A N 1
ATOM 1347 C CA . ALA A 1 180 ? 11.233 41.623 14.920 1.00 6.15 180 ALA A CA 1
ATOM 1348 C C . ALA A 1 180 ? 11.313 40.177 15.384 1.00 6.22 180 ALA A C 1
ATOM 1349 O O . ALA A 1 180 ? 12.330 39.497 15.222 1.00 6.29 180 ALA A O 1
ATOM 1351 N N . ALA A 1 181 ? 10.225 39.724 15.999 1.00 6.50 181 ALA A N 1
ATOM 1352 C CA . ALA A 1 181 ? 10.155 38.395 16.579 1.00 6.74 181 ALA A CA 1
ATOM 1353 C C . ALA A 1 181 ? 8.761 37.854 16.364 1.00 6.79 181 ALA A C 1
ATOM 1354 O O . ALA A 1 181 ? 7.779 38.604 16.361 1.00 7.06 181 ALA A O 1
ATOM 1356 N N . ASP A 1 182 ? 8.681 36.547 16.181 1.00 6.88 182 ASP A N 1
ATOM 1357 C CA . ASP A 1 182 ? 7.393 35.904 15.991 1.00 7.42 182 ASP A CA 1
ATOM 1358 C C . ASP A 1 182 ? 6.529 35.972 17.254 1.00 7.44 182 ASP A C 1
ATOM 1359 O O . ASP A 1 182 ? 7.012 35.663 18.334 1.00 7.53 182 ASP A O 1
ATOM 1364 N N . PRO A 1 183 ? 5.258 36.388 17.114 1.00 7.87 183 PRO A N 1
ATOM 1365 C CA . PRO A 1 183 ? 4.391 36.499 18.292 1.00 8.35 183 PRO A CA 1
ATOM 1366 C C . PRO A 1 183 ? 3.921 35.190 18.930 1.00 8.53 183 PRO A C 1
ATOM 1367 O O . PRO A 1 183 ? 3.562 35.193 20.109 1.00 9.29 183 PRO A O 1
ATOM 1371 N N . VAL A 1 184 ? 3.898 34.093 18.179 1.00 8.61 184 VAL A N 1
ATOM 1372 C CA . VAL A 1 184 ? 3.543 32.791 18.750 1.00 9.06 184 VAL A CA 1
ATOM 1373 C C . VAL A 1 184 ? 4.716 32.287 19.590 1.00 8.86 184 VAL A C 1
ATOM 1374 O O . VAL A 1 184 ? 4.549 31.881 20.744 1.00 9.01 184 VAL A O 1
ATOM 1378 N N . LEU A 1 185 ? 5.910 32.334 19.008 1.00 9.12 185 LEU A N 1
ATOM 1379 C CA . LEU A 1 185 ? 7.104 31.894 19.706 1.00 9.87 185 LEU A CA 1
ATOM 1380 C C . LEU A 1 185 ? 7.462 32.821 20.861 1.00 9.44 185 LEU A C 1
ATOM 1381 O O . LEU A 1 185 ? 7.885 32.361 21.920 1.00 9.91 185 LEU A O 1
ATOM 1386 N N . SER A 1 186 ? 7.294 34.126 20.655 1.00 9.64 186 SER A N 1
ATOM 1387 C CA . SER A 1 186 ? 7.667 35.107 21.673 1.00 10.27 186 SER A CA 1
ATOM 1388 C C . SER A 1 186 ? 6.582 36.160 21.884 1.00 10.03 186 SER A C 1
ATOM 1389 O O . SER A 1 186 ? 6.665 37.269 21.352 1.00 10.06 186 SER A O 1
ATOM 1394 N N . PRO A 1 187 ? 5.550 35.809 22.666 1.00 10.11 187 PRO A N 1
ATOM 1395 C CA . PRO A 1 187 ? 4.428 36.718 22.890 1.00 10.29 187 PRO A CA 1
ATOM 1396 C C . PRO A 1 187 ? 4.808 37.964 23.682 1.00 10.12 187 PRO A C 1
ATOM 1397 O O . PRO A 1 187 ? 5.614 37.899 24.616 1.00 10.74 187 PRO A O 1
ATOM 1401 N N . LEU A 1 188 ? 4.224 39.087 23.280 1.00 9.91 188 LEU A N 1
ATOM 1402 C CA . LEU A 1 188 ? 4.406 40.364 23.942 1.00 10.03 188 LEU A CA 1
ATOM 1403 C C . LEU A 1 188 ? 3.275 40.566 24.941 1.00 9.27 188 LEU A C 1
ATOM 1404 O O . LEU A 1 188 ? 2.114 40.292 24.632 1.00 8.70 188 LEU A O 1
ATOM 1409 N N . ARG A 1 189 ? 3.604 41.079 26.123 1.00 8.89 189 ARG A N 1
ATOM 1410 C CA . ARG A 1 189 ? 2.600 41.333 27.158 1.00 9.30 189 ARG A CA 1
ATOM 1411 C C . ARG A 1 189 ? 1.466 42.228 26.643 1.00 8.55 189 ARG A C 1
ATOM 1412 O O . ARG A 1 189 ? 1.696 43.130 25.833 1.00 8.21 189 ARG A O 1
ATOM 1420 N N . PRO A 1 190 ? 0.229 41.979 27.110 1.00 8.21 190 PRO A N 1
ATOM 1421 C CA . PRO A 1 190 ? -0.921 42.682 26.540 1.00 8.37 190 PRO A CA 1
ATOM 1422 C C . PRO A 1 190 ? -0.944 44.188 26.799 1.00 8.44 190 PRO A C 1
ATOM 1423 O O . PRO A 1 190 ? -1.540 44.928 26.019 1.00 9.00 190 PRO A O 1
ATOM 1427 N N . THR A 1 191 ? -0.297 44.641 27.868 1.00 8.96 191 THR A N 1
ATOM 1428 C CA . THR A 1 191 ? -0.315 46.068 28.199 1.00 9.85 191 THR A CA 1
ATOM 1429 C C . THR A 1 191 ? 0.682 46.915 27.405 1.00 9.82 191 THR A C 1
ATOM 1430 O O . THR A 1 191 ? 0.663 48.138 27.509 1.00 10.25 191 THR A O 1
ATOM 1434 N N . ASP A 1 192 ? 1.550 46.280 26.620 1.00 9.57 192 ASP A N 1
ATOM 1435 C CA . ASP A 1 192 ? 2.495 47.021 25.794 1.00 10.08 192 ASP A CA 1
ATOM 1436 C C . ASP A 1 192 ? 1.820 47.403 24.486 1.00 10.35 192 ASP A C 1
ATOM 1437 O O . ASP A 1 192 ? 1.686 46.576 23.583 1.00 10.48 192 ASP A O 1
ATOM 1442 N N . LEU A 1 193 ? 1.391 48.660 24.396 1.00 11.13 193 LEU A N 1
ATOM 1443 C CA . LEU A 1 193 ? 0.760 49.174 23.181 1.00 12.30 193 LEU A CA 1
ATOM 1444 C C . LEU A 1 193 ? 1.744 49.857 22.242 1.00 12.51 193 LEU A C 1
ATOM 1445 O O . LEU A 1 193 ? 1.448 50.042 21.062 1.00 13.94 193 LEU A O 1
ATOM 1450 N N . GLY A 1 194 ? 2.903 50.233 22.773 1.00 12.16 194 GLY A N 1
ATOM 1451 C CA . GLY A 1 194 ? 3.876 51.011 22.013 1.00 11.69 194 GLY A CA 1
ATOM 1452 C C . GLY A 1 194 ? 4.749 50.209 21.068 1.00 11.20 194 GLY A C 1
ATOM 1453 O O . GLY A 1 194 ? 5.092 50.679 19.983 1.00 12.02 194 GLY A O 1
ATOM 1454 N N . THR A 1 195 ? 5.122 49.004 21.483 1.00 10.14 195 THR A N 1
ATOM 1455 C CA . THR A 1 195 ? 6.010 48.166 20.686 1.00 9.57 195 THR A CA 1
ATOM 1456 C C . THR A 1 195 ? 5.289 47.624 19.464 1.00 9.26 195 THR A C 1
ATOM 1457 O O . THR A 1 195 ? 4.204 47.050 19.577 1.00 9.57 195 THR A O 1
ATOM 1461 N N . VAL A 1 196 ? 5.887 47.818 18.293 1.00 8.91 196 VAL A N 1
ATOM 1462 C CA . VAL A 1 196 ? 5.383 47.168 17.096 1.00 9.35 196 VAL A CA 1
ATOM 1463 C C . VAL A 1 196 ? 6.111 45.841 16.929 1.00 8.43 196 VAL A C 1
ATOM 1464 O O . VAL A 1 196 ? 7.331 45.805 16.726 1.00 8.65 196 VAL A O 1
ATOM 1468 N N . GLN A 1 197 ? 5.359 44.756 17.056 1.00 8.05 197 GLN A N 1
ATOM 1469 C CA . GLN A 1 197 ? 5.897 43.423 16.855 1.00 7.96 197 GLN A CA 1
ATOM 1470 C C . GLN A 1 197 ? 5.561 42.996 15.439 1.00 7.76 197 GLN A C 1
ATOM 1471 O O . GLN A 1 197 ? 4.406 42.708 15.120 1.00 8.14 197 GLN A O 1
ATOM 1477 N N . THR A 1 198 ? 6.578 42.956 14.587 1.00 7.77 198 THR A N 1
ATOM 1478 C CA . THR A 1 198 ? 6.364 42.760 13.158 1.00 7.83 198 THR A CA 1
ATOM 1479 C C . THR A 1 198 ? 6.211 41.303 12.760 1.00 7.75 198 THR A C 1
ATOM 1480 O O . THR A 1 198 ? 5.713 41.019 11.672 1.00 8.08 198 THR A O 1
ATOM 1484 N N . GLY A 1 199 ? 6.639 40.391 13.628 1.00 8.05 199 GLY A N 1
ATOM 1485 C CA . GLY A 1 199 ? 6.960 39.037 13.204 1.00 7.83 199 GLY A CA 1
ATOM 1486 C C . GLY A 1 199 ? 8.448 38.963 12.894 1.00 7.14 199 GLY A C 1
ATOM 1487 O O . GLY A 1 199 ? 9.115 39.992 12.712 1.00 7.22 199 GLY A O 1
ATOM 1488 N N . ALA A 1 200 ? 8.978 37.747 12.851 1.00 6.97 200 ALA A N 1
ATOM 1489 C CA . ALA A 1 200 ? 10.380 37.543 12.503 1.00 7.03 200 ALA A CA 1
ATOM 1490 C C . ALA A 1 200 ? 10.685 38.031 11.089 1.00 6.82 200 ALA A C 1
ATOM 1491 O O . ALA A 1 200 ? 9.816 38.018 10.208 1.00 6.95 200 ALA A O 1
ATOM 1493 N N . TRP A 1 201 ? 11.919 38.465 10.874 1.00 6.91 201 TRP A N 1
ATOM 1494 C CA . TRP A 1 201 ? 12.360 38.854 9.541 1.00 6.95 201 TRP A CA 1
ATOM 1495 C C . TRP A 1 201 ? 13.084 37.668 8.939 1.00 7.34 201 TRP A C 1
ATOM 1496 O O . TRP A 1 201 ? 14.192 37.333 9.356 1.00 8.34 201 TRP A O 1
ATOM 1507 N N . ILE A 1 202 ? 12.433 37.033 7.969 1.00 7.54 202 ILE A N 1
ATOM 1508 C CA . ILE A 1 202 ? 12.855 35.752 7.419 1.00 7.98 202 ILE A CA 1
ATOM 1509 C C . ILE A 1 202 ? 13.034 35.909 5.916 1.00 7.98 202 ILE A C 1
ATOM 1510 O O . ILE A 1 202 ? 12.135 36.387 5.222 1.00 7.82 202 ILE A O 1
ATOM 1515 N N . LEU A 1 203 ? 14.198 35.512 5.418 1.00 8.10 203 LEU A N 1
ATOM 1516 C CA . LEU A 1 203 ? 14.487 35.575 3.990 1.00 8.73 203 LEU A CA 1
ATOM 1517 C C . LEU A 1 203 ? 14.082 34.242 3.363 1.00 8.64 203 LEU A C 1
ATOM 1518 O O . LEU A 1 203 ? 14.600 33.204 3.762 1.00 8.54 203 LEU A O 1
ATOM 1523 N N . PRO A 1 204 ? 13.151 34.254 2.391 1.00 8.85 204 PRO A N 1
ATOM 1524 C CA . PRO A 1 204 ? 12.768 32.985 1.756 1.00 9.09 204 PRO A CA 1
ATOM 1525 C C . PRO A 1 204 ? 13.982 32.406 1.042 1.00 8.68 204 PRO A C 1
ATOM 1526 O O . PRO A 1 204 ? 14.475 32.990 0.067 1.00 9.29 204 PRO A O 1
ATOM 1530 N N . ASP A 1 205 ? 14.476 31.286 1.563 1.00 8.52 205 ASP A N 1
ATOM 1531 C CA . ASP A 1 205 ? 15.789 30.777 1.188 1.00 8.43 205 ASP A CA 1
ATOM 1532 C C . ASP A 1 205 ? 15.714 29.916 -0.065 1.00 8.83 205 ASP A C 1
ATOM 1533 O O . ASP A 1 205 ? 15.148 28.823 -0.051 1.00 9.06 205 ASP A O 1
ATOM 1538 N N . GLN A 1 206 ? 16.307 30.425 -1.140 1.00 9.29 206 GLN A N 1
ATOM 1539 C CA . GLN A 1 206 ? 16.286 29.759 -2.443 1.00 10.16 206 GLN A CA 1
ATOM 1540 C C . GLN A 1 206 ? 17.560 28.962 -2.727 1.00 9.67 206 GLN A C 1
ATOM 1541 O O . GLN A 1 206 ? 17.696 28.365 -3.801 1.00 10.06 206 GLN A O 1
ATOM 1547 N N . ARG A 1 207 ? 18.495 28.947 -1.781 1.00 8.97 207 ARG A N 1
ATOM 1548 C CA . ARG A 1 207 ? 19.765 28.268 -2.002 1.00 9.00 207 ARG A CA 1
ATOM 1549 C C . ARG A 1 207 ? 19.566 26.759 -2.052 1.00 8.94 207 ARG A C 1
ATOM 1550 O O . ARG A 1 207 ? 18.862 26.197 -1.209 1.00 8.72 207 ARG A O 1
ATOM 1558 N N . PRO A 1 208 ? 20.181 26.091 -3.047 1.00 9.35 208 PRO A N 1
ATOM 1559 C CA . PRO A 1 208 ? 20.121 24.634 -3.063 1.00 9.59 208 PRO A CA 1
ATOM 1560 C C . PRO A 1 208 ? 20.922 24.034 -1.911 1.00 9.34 208 PRO A C 1
ATOM 1561 O O . PRO A 1 208 ? 21.842 24.666 -1.388 1.00 9.40 208 PRO A O 1
ATOM 1565 N N . LEU A 1 209 ? 20.564 22.820 -1.513 1.00 9.12 209 LEU A N 1
ATOM 1566 C CA . LEU A 1 209 ? 21.427 22.042 -0.637 1.00 9.30 209 LEU A CA 1
ATOM 1567 C C . LEU A 1 209 ? 22.609 21.556 -1.460 1.00 9.35 209 LEU A C 1
ATOM 1568 O O . LEU A 1 209 ? 22.506 21.402 -2.682 1.00 9.96 209 LEU A O 1
ATOM 1573 N N . SER A 1 210 ? 23.735 21.324 -0.803 1.00 8.96 210 SER A N 1
ATOM 1574 C CA . SER A 1 210 ? 24.900 20.771 -1.481 1.00 9.09 210 SER A CA 1
ATOM 1575 C C . SER A 1 210 ? 24.583 19.382 -2.033 1.00 8.79 210 SER A C 1
ATOM 1576 O O . SER A 1 210 ? 23.665 18.698 -1.554 1.00 8.66 210 SER A O 1
ATOM 1579 N N . ALA A 1 211 ? 25.350 18.961 -3.036 1.00 8.86 211 ALA A N 1
ATOM 1580 C CA . ALA A 1 211 ? 25.216 17.614 -3.578 1.00 9.01 211 ALA A CA 1
ATOM 1581 C C . ALA A 1 211 ? 25.430 16.562 -2.484 1.00 8.80 211 ALA A C 1
ATOM 1582 O O . ALA A 1 211 ? 24.746 15.538 -2.460 1.00 8.99 211 ALA A O 1
ATOM 1584 N N . GLU A 1 212 ? 26.360 16.836 -1.570 1.00 8.85 212 GLU A N 1
ATOM 1585 C CA . GLU A 1 212 ? 26.692 15.918 -0.487 1.00 9.30 212 GLU A CA 1
ATOM 1586 C C . GLU A 1 212 ? 25.529 15.776 0.488 1.00 8.81 212 GLU A C 1
ATOM 1587 O O . GLU A 1 212 ? 25.192 14.664 0.909 1.00 8.61 212 GLU A O 1
ATOM 1593 N N . LEU A 1 213 ? 24.906 16.898 0.840 1.00 8.13 213 LEU A N 1
ATOM 1594 C CA . LEU A 1 213 ? 23.753 16.869 1.730 1.00 8.08 213 LEU A CA 1
ATOM 1595 C C . LEU A 1 213 ? 22.533 16.241 1.055 1.00 7.89 213 LEU A C 1
ATOM 1596 O O . LEU A 1 213 ? 21.836 15.430 1.669 1.00 7.80 213 LEU A O 1
ATOM 1601 N N . GLU A 1 214 ? 22.283 16.595 -0.204 1.00 8.17 214 GLU A N 1
ATOM 1602 C CA . GLU A 1 214 ? 21.210 15.946 -0.958 1.00 8.72 214 GLU A CA 1
ATOM 1603 C C . GLU A 1 214 ? 21.410 14.432 -1.012 1.00 8.66 214 GLU A C 1
ATOM 1604 O O . GLU A 1 214 ? 20.482 13.671 -0.733 1.00 8.51 214 GLU A O 1
ATOM 1610 N N . GLY A 1 215 ? 22.623 14.006 -1.351 1.00 7.96 215 GLY A N 1
ATOM 1611 C CA . GLY A 1 215 ? 22.954 12.581 -1.374 1.00 8.00 215 GLY A CA 1
ATOM 1612 C C . GLY A 1 215 ? 22.706 11.911 -0.032 1.00 7.82 215 GLY A C 1
ATOM 1613 O O . GLY A 1 215 ? 22.079 10.848 0.044 1.00 7.74 215 GLY A O 1
ATOM 1614 N N . PHE A 1 216 ? 23.188 12.541 1.035 1.00 7.55 216 PHE A N 1
ATOM 1615 C CA . PHE A 1 216 ? 22.993 12.016 2.387 1.00 7.57 216 PHE A CA 1
ATOM 1616 C C . PHE A 1 216 ? 21.517 11.836 2.730 1.00 7.65 216 PHE A C 1
ATOM 1617 O O . PHE A 1 216 ? 21.118 10.800 3.263 1.00 7.92 216 PHE A O 1
ATOM 1625 N N . LEU A 1 217 ? 20.709 12.848 2.435 1.00 7.83 217 LEU A N 1
ATOM 1626 C CA . LEU A 1 217 ? 19.276 12.773 2.711 1.00 8.22 217 LEU A CA 1
ATOM 1627 C C . LEU A 1 217 ? 18.599 11.666 1.913 1.00 8.62 217 LEU A C 1
ATOM 1628 O O . LEU A 1 217 ? 17.741 10.959 2.427 1.00 9.19 217 LEU A O 1
ATOM 1633 N N . ARG A 1 218 ? 19.019 11.492 0.668 1.00 9.14 218 ARG A N 1
ATOM 1634 C CA . ARG A 1 218 ? 18.407 10.495 -0.205 1.00 9.98 218 ARG A CA 1
ATOM 1635 C C . ARG A 1 218 ? 18.812 9.065 0.143 1.00 10.24 218 ARG A C 1
ATOM 1636 O O . ARG A 1 218 ? 18.101 8.117 -0.197 1.00 11.04 218 ARG A O 1
ATOM 1644 N N . ALA A 1 219 ? 19.929 8.918 0.849 1.00 10.19 219 ALA A N 1
ATOM 1645 C CA . ALA A 1 219 ? 20.552 7.611 1.076 1.00 10.30 219 ALA A CA 1
ATOM 1646 C C . ALA A 1 219 ? 20.034 6.837 2.284 1.00 10.33 219 ALA A C 1
ATOM 1647 O O . ALA A 1 219 ? 20.449 5.700 2.511 1.00 11.34 219 ALA A O 1
ATOM 1649 N N . GLY A 1 220 ? 19.141 7.435 3.065 1.00 9.79 220 GLY A N 1
ATOM 1650 C CA . GLY A 1 220 ? 18.640 6.750 4.247 1.00 9.98 220 GLY A CA 1
ATOM 1651 C C . GLY A 1 220 ? 17.493 7.464 4.911 1.00 9.62 220 GLY A C 1
ATOM 1652 O O . GLY A 1 220 ? 16.885 8.365 4.333 1.00 9.59 220 GLY A O 1
ATOM 1653 N N . SER A 1 221 ? 17.200 7.046 6.137 1.00 9.66 221 SER A N 1
ATOM 1654 C CA . SER A 1 221 ? 16.106 7.611 6.918 1.00 9.88 221 SER A CA 1
ATOM 1655 C C . SER A 1 221 ? 16.403 9.058 7.315 1.00 9.03 221 SER A C 1
ATOM 1656 O O . SER A 1 221 ? 17.568 9.447 7.399 1.00 8.74 221 SER A O 1
ATOM 1659 N N . PRO A 1 222 ? 15.353 9.865 7.553 1.00 8.69 222 PRO A N 1
ATOM 1660 C CA . PRO A 1 222 ? 15.593 11.258 7.932 1.00 8.36 222 PRO A CA 1
ATOM 1661 C C . PRO A 1 222 ? 16.508 11.383 9.154 1.00 7.74 222 PRO A C 1
ATOM 1662 O O . PRO A 1 222 ? 16.272 10.733 10.178 1.00 7.57 222 PRO A O 1
ATOM 1666 N N . PRO A 1 223 ? 17.581 12.178 9.031 1.00 7.30 223 PRO A N 1
ATOM 1667 C CA . PRO A 1 223 ? 18.541 12.294 10.118 1.00 7.09 223 PRO A CA 1
ATOM 1668 C C . PRO A 1 223 ? 18.103 13.309 11.170 1.00 6.57 223 PRO A C 1
ATOM 1669 O O . PRO A 1 223 ? 17.100 14.000 10.997 1.00 7.14 223 PRO A O 1
ATOM 1673 N N . VAL A 1 224 ? 18.868 13.388 12.250 1.00 6.15 224 VAL A N 1
ATOM 1674 C CA . VAL A 1 224 ? 18.708 14.437 13.240 1.00 6.36 224 VAL A CA 1
ATOM 1675 C C . VAL A 1 224 ? 19.806 15.467 12.994 1.00 6.16 224 VAL A C 1
ATOM 1676 O O . VAL A 1 224 ? 20.979 15.114 12.826 1.00 6.38 224 VAL A O 1
ATOM 1680 N N . TYR A 1 225 ? 19.424 16.739 12.952 1.00 6.01 225 TYR A N 1
ATOM 1681 C CA . TYR A 1 225 ? 20.384 17.841 12.871 1.00 6.19 225 TYR A CA 1
ATOM 1682 C C . TYR A 1 225 ? 20.856 18.223 14.263 1.00 6.24 225 TYR A C 1
ATOM 1683 O O . TYR A 1 225 ? 20.063 18.265 15.207 1.00 6.48 225 TYR A O 1
ATOM 1692 N N . VAL A 1 226 ? 22.149 18.513 14.377 1.00 6.18 226 VAL A N 1
ATOM 1693 C CA . VAL A 1 226 ? 22.740 19.020 15.608 1.00 6.78 226 VAL A CA 1
ATOM 1694 C C . VAL A 1 226 ? 23.609 20.224 15.265 1.00 6.77 226 VAL A C 1
ATOM 1695 O O . VAL A 1 226 ? 24.481 20.134 14.412 1.00 6.96 226 VAL A O 1
ATOM 1699 N N . GLY A 1 227 ? 23.380 21.346 15.935 1.00 6.64 227 GLY A N 1
ATOM 1700 C CA . GLY A 1 227 ? 24.202 22.534 15.711 1.00 7.06 227 GLY A CA 1
ATOM 1701 C C . GLY A 1 227 ? 24.065 23.536 16.829 1.00 7.03 227 GLY A C 1
ATOM 1702 O O . GLY A 1 227 ? 23.035 23.591 17.506 1.00 7.68 227 GLY A O 1
ATOM 1703 N N . PHE A 1 228 ? 25.106 24.347 17.004 1.00 7.00 228 PHE A N 1
ATOM 1704 C CA . PHE A 1 228 ? 25.130 25.358 18.061 1.00 7.18 228 PHE A CA 1
ATOM 1705 C C . PHE A 1 228 ? 25.294 26.777 17.534 1.00 7.26 228 PHE A C 1
ATOM 1706 O O . PHE A 1 228 ? 25.526 27.709 18.294 1.00 7.19 228 PHE A O 1
ATOM 1714 N N . GLY A 1 229 ? 25.129 26.941 16.226 1.00 7.07 229 GLY A N 1
ATOM 1715 C CA . GLY A 1 229 ? 25.066 28.268 15.620 1.00 7.25 229 GLY A CA 1
ATOM 1716 C C . GLY A 1 229 ? 26.360 29.045 15.736 1.00 7.65 229 GLY A C 1
ATOM 1717 O O . GLY A 1 229 ? 27.444 28.498 15.533 1.00 7.75 229 GLY A O 1
ATOM 1718 N N . SER A 1 230 ? 26.243 30.325 16.067 1.00 7.78 230 SER A N 1
ATOM 1719 C CA . SER A 1 230 ? 27.409 31.196 16.200 1.00 8.17 230 SER A CA 1
ATOM 1720 C C . SER A 1 230 ? 28.120 31.041 17.530 1.00 9.20 230 SER A C 1
ATOM 1721 O O . SER A 1 230 ? 29.216 31.573 17.715 1.00 9.76 230 SER A O 1
ATOM 1724 N N . GLY A 1 231 ? 27.478 30.357 18.470 1.00 9.98 231 GLY A N 1
ATOM 1725 C CA . GLY A 1 231 ? 27.926 30.370 19.846 1.00 11.11 231 GLY A CA 1
ATOM 1726 C C . GLY A 1 231 ? 28.767 29.175 20.220 1.00 11.65 231 GLY A C 1
ATOM 1727 O O . GLY A 1 231 ? 29.107 28.342 19.367 1.00 11.95 231 GLY A O 1
ATOM 1728 N N . PRO A 1 232 ? 29.097 29.075 21.517 1.00 12.22 232 PRO A N 1
ATOM 1729 C CA . PRO A 1 232 ? 29.888 27.961 21.998 1.00 12.11 232 PRO A CA 1
ATOM 1730 C C . PRO A 1 232 ? 29.072 26.680 21.974 1.00 11.52 232 PRO A C 1
ATOM 1731 O O . PRO A 1 232 ? 27.837 26.717 22.018 1.00 11.48 232 PRO A O 1
ATOM 1735 N N . ALA A 1 233 ? 29.776 25.560 21.889 1.00 11.09 233 ALA A N 1
ATOM 1736 C CA . ALA A 1 233 ? 29.163 24.256 22.031 1.00 10.67 233 ALA A CA 1
ATOM 1737 C C . ALA A 1 233 ? 29.622 23.655 23.353 1.00 10.31 233 ALA A C 1
ATOM 1738 O O . ALA A 1 233 ? 30.719 23.972 23.828 1.00 10.22 233 ALA A O 1
ATOM 1740 N N . PRO A 1 234 ? 28.790 22.793 23.958 1.00 10.04 234 PRO A N 1
ATOM 1741 C CA . PRO A 1 234 ? 29.166 22.149 25.215 1.00 10.12 234 PRO A CA 1
ATOM 1742 C C . PRO A 1 234 ? 30.384 21.242 25.076 1.00 10.14 234 PRO A C 1
ATOM 1743 O O . PRO A 1 234 ? 30.750 20.846 23.963 1.00 9.74 234 PRO A O 1
ATOM 1747 N N . ALA A 1 235 ? 31.010 20.928 26.208 1.00 9.88 235 ALA A N 1
ATOM 1748 C CA . ALA A 1 235 ? 32.126 19.997 26.237 1.00 10.36 235 ALA A CA 1
ATOM 1749 C C . ALA A 1 235 ? 31.710 18.684 25.593 1.00 10.63 235 ALA A C 1
ATOM 1750 O O . ALA A 1 235 ? 30.623 18.153 25.871 1.00 10.93 235 ALA A O 1
ATOM 1752 N N . GLU A 1 236 ? 32.585 18.166 24.736 1.00 11.16 236 GLU A N 1
ATOM 1753 C CA . GLU A 1 236 ? 32.359 16.886 24.058 1.00 11.70 236 GLU A CA 1
ATOM 1754 C C . GLU A 1 236 ? 31.072 16.908 23.219 1.00 11.00 236 GLU A C 1
ATOM 1755 O O . GLU A 1 236 ? 30.440 15.868 23.033 1.00 10.72 236 GLU A O 1
ATOM 1761 N N . ALA A 1 237 ? 30.691 18.079 22.707 1.00 10.25 237 ALA A N 1
ATOM 1762 C CA . ALA A 1 237 ? 29.397 18.234 22.029 1.00 9.94 237 ALA A CA 1
ATOM 1763 C C . ALA A 1 237 ? 29.174 17.235 20.900 1.00 9.65 237 ALA A C 1
ATOM 1764 O O . ALA A 1 237 ? 28.123 16.599 20.831 1.00 9.36 237 ALA A O 1
ATOM 1766 N N . ALA A 1 238 ? 30.157 17.119 20.013 1.00 9.42 238 ALA A N 1
ATOM 1767 C CA . ALA A 1 238 ? 30.039 16.236 18.856 1.00 9.81 238 ALA A CA 1
ATOM 1768 C C . ALA A 1 238 ? 29.930 14.780 19.275 1.00 9.93 238 ALA A C 1
ATOM 1769 O O . ALA A 1 238 ? 29.075 14.060 18.772 1.00 9.71 238 ALA A O 1
ATOM 1771 N N . ARG A 1 239 ? 30.776 14.348 20.206 1.00 10.07 239 ARG A N 1
ATOM 1772 C CA . ARG A 1 239 ? 30.734 12.967 20.658 1.00 10.68 239 ARG A CA 1
ATOM 1773 C C . ARG A 1 239 ? 29.399 12.640 21.321 1.00 10.03 239 ARG A C 1
ATOM 1774 O O . ARG A 1 239 ? 28.759 11.644 20.975 1.00 10.21 239 ARG A O 1
ATOM 1782 N N . VAL A 1 240 ? 28.973 13.488 22.255 1.00 9.62 240 VAL A N 1
ATOM 1783 C CA . VAL A 1 240 ? 27.724 13.263 22.972 1.00 9.35 240 VAL A CA 1
ATOM 1784 C C . VAL A 1 240 ? 26.539 13.239 22.011 1.00 9.09 240 VAL A C 1
ATOM 1785 O O . VAL A 1 240 ? 25.690 12.348 22.086 1.00 9.16 240 VAL A O 1
ATOM 1789 N N . ALA A 1 241 ? 26.502 14.204 21.100 1.00 8.70 241 ALA A N 1
ATOM 1790 C CA . ALA A 1 241 ? 25.383 14.305 20.172 1.00 8.64 241 ALA A CA 1
ATOM 1791 C C . ALA A 1 241 ? 25.342 13.143 19.183 1.00 8.43 241 ALA A C 1
ATOM 1792 O O . ALA A 1 241 ? 24.284 12.558 18.964 1.00 8.33 241 ALA A O 1
ATOM 1794 N N . ILE A 1 242 ? 26.486 12.807 18.593 1.00 8.32 242 ILE A N 1
ATOM 1795 C CA . ILE A 1 242 ? 26.540 11.693 17.650 1.00 8.56 242 ILE A CA 1
ATOM 1796 C C . ILE A 1 242 ? 26.151 10.384 18.334 1.00 8.60 242 ILE A C 1
ATOM 1797 O O . ILE A 1 242 ? 25.359 9.612 17.794 1.00 8.40 242 ILE A O 1
ATOM 1802 N N . GLU A 1 243 ? 26.672 10.152 19.534 1.00 8.81 243 GLU A N 1
ATOM 1803 C CA . GLU A 1 243 ? 26.348 8.930 20.258 1.00 9.55 243 GLU A CA 1
ATOM 1804 C C . GLU A 1 243 ? 24.881 8.873 20.690 1.00 8.80 243 GLU A C 1
ATOM 1805 O O . GLU A 1 243 ? 24.272 7.806 20.641 1.00 8.95 243 GLU A O 1
ATOM 1811 N N . ALA A 1 244 ? 24.311 10.018 21.077 1.00 8.48 244 ALA A N 1
ATOM 1812 C CA . ALA A 1 244 ? 22.905 10.073 21.488 1.00 8.28 244 ALA A CA 1
ATOM 1813 C C . ALA A 1 244 ? 21.954 9.891 20.309 1.00 8.02 244 ALA A C 1
ATOM 1814 O O . ALA A 1 244 ? 20.938 9.217 20.426 1.00 8.29 244 ALA A O 1
ATOM 1816 N N . VAL A 1 245 ? 22.286 10.498 19.176 1.00 7.35 245 VAL A N 1
ATOM 1817 C CA . VAL A 1 245 ? 21.464 10.355 17.978 1.00 7.20 245 VAL A CA 1
ATOM 1818 C C . VAL A 1 245 ? 21.517 8.902 17.485 1.00 7.23 245 VAL A C 1
ATOM 1819 O O . VAL A 1 245 ? 20.485 8.312 17.158 1.00 6.83 245 VAL A O 1
ATOM 1823 N N . ARG A 1 246 ? 22.719 8.331 17.448 1.00 7.11 246 ARG A N 1
ATOM 1824 C CA . ARG A 1 246 ? 22.889 6.916 17.129 1.00 7.39 246 ARG A CA 1
ATOM 1825 C C . ARG A 1 246 ? 22.057 6.030 18.045 1.00 7.82 246 ARG A C 1
ATOM 1826 O O . ARG A 1 246 ? 21.442 5.070 17.584 1.00 7.90 246 ARG A O 1
ATOM 1834 N N . ALA A 1 247 ? 22.036 6.357 19.337 1.00 8.31 247 ALA A N 1
ATOM 1835 C CA . ALA A 1 247 ? 21.286 5.576 20.321 1.00 8.99 247 ALA A CA 1
ATOM 1836 C C . ALA A 1 247 ? 19.800 5.506 19.988 1.00 9.26 247 ALA A C 1
ATOM 1837 O O . ALA A 1 247 ? 19.122 4.540 20.344 1.00 9.66 247 ALA A O 1
ATOM 1839 N N . GLN A 1 248 ? 19.303 6.530 19.299 1.00 9.66 248 GLN A N 1
ATOM 1840 C CA . GLN A 1 248 ? 17.912 6.561 18.873 1.00 10.12 248 GLN A CA 1
ATOM 1841 C C . GLN A 1 248 ? 17.701 5.940 17.482 1.00 9.96 248 GLN A C 1
ATOM 1842 O O . GLN A 1 248 ? 16.600 5.991 16.931 1.00 10.75 248 GLN A O 1
ATOM 1848 N N . GLY A 1 249 ? 18.750 5.327 16.934 1.00 9.67 249 GLY A N 1
ATOM 1849 C CA . GLY A 1 249 ? 18.669 4.662 15.636 1.00 9.63 249 GLY A CA 1
ATOM 1850 C C . GLY A 1 249 ? 18.595 5.622 14.468 1.00 9.12 249 GLY A C 1
ATOM 1851 O O . GLY A 1 249 ? 18.048 5.285 13.419 1.00 10.18 249 GLY A O 1
ATOM 1852 N N . ARG A 1 250 ? 19.162 6.813 14.645 1.00 8.21 250 ARG A N 1
ATOM 1853 C CA . ARG A 1 250 ? 19.092 7.861 13.639 1.00 7.79 250 ARG A CA 1
ATOM 1854 C C . ARG A 1 250 ? 20.475 8.232 13.134 1.00 7.34 250 ARG A C 1
ATOM 1855 O O . ARG A 1 250 ? 21.472 8.085 13.847 1.00 7.39 250 ARG A O 1
ATOM 1863 N N . ARG A 1 251 ? 20.506 8.712 11.896 1.00 7.25 251 ARG A N 1
ATOM 1864 C CA . ARG A 1 251 ? 21.689 9.305 11.300 1.00 7.02 251 ARG A CA 1
ATOM 1865 C C . ARG A 1 251 ? 21.792 10.763 11.737 1.00 6.75 251 ARG A C 1
ATOM 1866 O O . ARG A 1 251 ? 20.823 11.338 12.242 1.00 6.62 251 ARG A O 1
ATOM 1874 N N . VAL A 1 252 ? 22.970 11.352 11.550 1.00 6.82 252 VAL A N 1
ATOM 1875 C CA . VAL A 1 252 ? 23.264 12.681 12.088 1.00 7.66 252 VAL A CA 1
ATOM 1876 C C . VAL A 1 252 ? 23.729 13.635 10.996 1.00 6.97 252 VAL A C 1
ATOM 1877 O O . VAL A 1 252 ? 24.616 13.297 10.213 1.00 7.11 252 VAL A O 1
ATOM 1881 N N . VAL A 1 253 ? 23.145 14.833 10.967 1.00 6.45 253 VAL A N 1
ATOM 1882 C CA . VAL A 1 253 ? 23.730 15.959 10.248 1.00 6.75 253 VAL A CA 1
ATOM 1883 C C . VAL A 1 253 ? 24.299 16.883 11.321 1.00 6.75 253 VAL A C 1
ATOM 1884 O O . VAL A 1 253 ? 23.550 17.456 12.119 1.00 6.93 253 VAL A O 1
ATOM 1888 N N . LEU A 1 254 ? 25.624 16.993 11.354 1.00 6.77 254 LEU A N 1
ATOM 1889 C CA . LEU A 1 254 ? 26.297 17.807 12.352 1.00 7.34 254 LEU A CA 1
ATOM 1890 C C . LEU A 1 254 ? 26.739 19.118 11.725 1.00 7.12 254 LEU A C 1
ATOM 1891 O O . LEU A 1 254 ? 27.587 19.133 10.833 1.00 7.14 254 LEU A O 1
ATOM 1896 N N . SER A 1 255 ? 26.158 20.220 12.186 1.00 6.79 255 SER A N 1
ATOM 1897 C CA . SER A 1 255 ? 26.576 21.531 11.723 1.00 7.17 255 SER A CA 1
ATOM 1898 C C . SER A 1 255 ? 27.809 21.962 12.505 1.00 7.64 255 SER A C 1
ATOM 1899 O O . SER A 1 255 ? 27.780 22.035 13.729 1.00 8.11 255 SER A O 1
ATOM 1902 N N . SER A 1 256 ? 28.896 22.230 11.793 1.00 8.15 256 SER A N 1
ATOM 1903 C CA . SER A 1 256 ? 30.143 22.629 12.449 1.00 8.85 256 SER A CA 1
ATOM 1904 C C . SER A 1 256 ? 29.966 23.903 13.274 1.00 8.76 256 SER A C 1
ATOM 1905 O O . SER A 1 256 ? 30.444 23.987 14.413 1.00 8.80 256 SER A O 1
ATOM 1912 N N . GLY A 1 257 ? 29.254 24.873 12.700 1.00 8.70 257 GLY A N 1
ATOM 1913 C CA . GLY A 1 257 ? 29.005 26.153 13.354 1.00 8.85 257 GLY A CA 1
ATOM 1914 C C . GLY A 1 257 ? 30.283 26.920 13.619 1.00 8.76 257 GLY A C 1
ATOM 1915 O O . GLY A 1 257 ? 31.373 26.523 13.193 1.00 9.01 257 GLY A O 1
ATOM 1916 N N . TRP A 1 258 ? 30.162 28.029 14.337 1.00 8.52 258 TRP A N 1
ATOM 1917 C CA . TRP A 1 258 ? 31.346 28.805 14.683 1.00 8.80 258 TRP A CA 1
ATOM 1918 C C . TRP A 1 258 ? 32.234 28.054 15.677 1.00 9.32 258 TRP A C 1
ATOM 1919 O O . TRP A 1 258 ? 33.430 28.324 15.762 1.00 9.97 258 TRP A O 1
ATOM 1930 N N . ALA A 1 259 ? 31.658 27.097 16.406 1.00 9.54 259 ALA A N 1
ATOM 1931 C CA . ALA A 1 259 ? 32.424 26.262 17.339 1.00 10.01 259 ALA A CA 1
ATOM 1932 C C . ALA A 1 259 ? 33.374 25.306 16.616 1.00 10.17 259 ALA A C 1
ATOM 1933 O O . ALA A 1 259 ? 34.326 24.806 17.213 1.00 10.86 259 ALA A O 1
ATOM 1935 N N . GLY A 1 260 ? 33.111 25.045 15.339 1.00 9.97 260 GLY A N 1
ATOM 1936 C CA . GLY A 1 260 ? 33.964 24.167 14.539 1.00 10.06 260 GLY A CA 1
ATOM 1937 C C . GLY A 1 260 ? 33.867 22.699 14.913 1.00 10.19 260 GLY A C 1
ATOM 1938 O O . GLY A 1 260 ? 34.879 21.992 14.937 1.00 10.98 260 GLY A O 1
ATOM 1939 N N . LEU A 1 261 ? 32.654 22.230 15.199 1.00 9.85 261 LEU A N 1
ATOM 1940 C CA . LEU A 1 261 ? 32.444 20.817 15.518 1.00 9.83 261 LEU A CA 1
ATOM 1941 C C . LEU A 1 261 ? 32.753 19.930 14.318 1.00 9.75 261 LEU A C 1
ATOM 1942 O O . LEU A 1 261 ? 32.593 20.335 13.165 1.00 10.06 261 LEU A O 1
ATOM 1947 N N . GLY A 1 262 ? 33.205 18.717 14.602 1.00 9.52 262 GLY A N 1
ATOM 1948 C CA . GLY A 1 262 ? 33.549 17.774 13.552 1.00 9.72 262 GLY A CA 1
ATOM 1949 C C . GLY A 1 262 ? 33.206 16.350 13.925 1.00 9.32 262 GLY A C 1
ATOM 1950 O O . GLY A 1 262 ? 32.816 16.061 15.064 1.00 9.32 262 GLY A O 1
ATOM 1951 N N . ARG A 1 263 ? 33.357 15.455 12.954 1.00 9.56 263 ARG A N 1
ATOM 1952 C CA . ARG A 1 263 ? 33.054 14.044 13.166 1.00 9.90 263 ARG A CA 1
ATOM 1953 C C . ARG A 1 263 ? 33.979 13.418 14.217 1.00 9.66 263 ARG A C 1
ATOM 1954 O O . ARG A 1 263 ? 35.087 13.905 14.458 1.00 10.11 263 ARG A O 1
ATOM 1967 N N . ILE A 1 264 ? 33.511 12.343 14.844 1.00 9.49 264 ILE A N 1
ATOM 1968 C CA . ILE A 1 264 ? 34.285 11.655 15.881 1.00 9.94 264 ILE A CA 1
ATOM 1969 C C . ILE A 1 264 ? 34.890 10.356 15.372 1.00 9.73 264 ILE A C 1
ATOM 1970 O O . ILE A 1 264 ? 35.702 9.732 16.053 1.00 10.45 264 ILE A O 1
ATOM 1975 N N . ASP A 1 265 ? 34.479 9.950 14.176 1.00 9.49 265 ASP A N 1
ATOM 1976 C CA . ASP A 1 265 ? 34.945 8.718 13.548 1.00 9.32 265 ASP A CA 1
ATOM 1977 C C . ASP A 1 265 ? 34.597 8.804 12.069 1.00 9.59 265 ASP A C 1
ATOM 1978 O O . ASP A 1 265 ? 34.091 9.834 11.610 1.00 9.68 265 ASP A O 1
ATOM 1983 N N . GLU A 1 266 ? 34.858 7.733 11.329 1.00 9.80 266 GLU A N 1
ATOM 1984 C CA . GLU A 1 266 ? 34.599 7.720 9.893 1.00 10.49 266 GLU A CA 1
ATOM 1985 C C . GLU A 1 266 ? 33.219 7.166 9.536 1.00 9.88 266 GLU A C 1
ATOM 1986 O O . GLU A 1 266 ? 32.979 6.790 8.389 1.00 10.55 266 GLU A O 1
ATOM 1992 N N . GLY A 1 267 ? 32.312 7.131 10.512 1.00 9.35 267 GLY A N 1
ATOM 1993 C CA . GLY A 1 267 ? 30.979 6.560 10.295 1.00 8.96 267 GLY A CA 1
ATOM 1994 C C . GLY A 1 267 ? 30.218 7.254 9.182 1.00 8.71 267 GLY A C 1
ATOM 1995 O O . GLY A 1 267 ? 30.112 8.489 9.159 1.00 8.95 267 GLY A O 1
ATOM 1996 N N . ASP A 1 268 ? 29.673 6.458 8.265 1.00 8.91 268 ASP A N 1
ATOM 1997 C CA . ASP A 1 268 ? 28.936 7.010 7.131 1.00 9.28 268 ASP A CA 1
ATOM 1998 C C . ASP A 1 268 ? 27.492 7.381 7.478 1.00 8.61 268 ASP A C 1
ATOM 1999 O O . ASP A 1 268 ? 26.729 7.785 6.604 1.00 8.72 268 ASP A O 1
ATOM 2004 N N . ASP A 1 269 ? 27.136 7.236 8.755 1.00 7.75 269 ASP A N 1
ATOM 2005 C CA . ASP A 1 269 ? 25.842 7.667 9.270 1.00 7.40 269 ASP A CA 1
ATOM 2006 C C . ASP A 1 269 ? 25.860 9.123 9.731 1.00 7.30 269 ASP A C 1
ATOM 2007 O O . ASP A 1 269 ? 24.882 9.599 10.299 1.00 7.31 269 ASP A O 1
ATOM 2012 N N . CYS A 1 270 ? 26.976 9.806 9.491 1.00 7.68 270 CYS A N 1
ATOM 2013 C CA . CYS A 1 270 ? 27.175 11.191 9.887 1.00 7.55 270 CYS A CA 1
ATOM 2014 C C . CYS A 1 270 ? 27.589 12.003 8.681 1.00 7.66 270 CYS A C 1
ATOM 2015 O O . CYS A 1 270 ? 28.406 11.549 7.872 1.00 7.90 270 CYS A O 1
ATOM 2020 N N . LEU A 1 271 ? 27.039 13.208 8.569 1.00 7.32 271 LEU A N 1
ATOM 2021 C CA . LEU A 1 271 ? 27.521 14.186 7.609 1.00 7.73 271 LEU A CA 1
ATOM 2022 C C . LEU A 1 271 ? 27.770 15.492 8.334 1.00 7.72 271 LEU A C 1
ATOM 2023 O O . LEU A 1 271 ? 26.887 15.997 9.026 1.00 7.66 271 LEU A O 1
ATOM 2028 N N . VAL A 1 272 ? 28.970 16.032 8.176 1.00 8.02 272 VAL A N 1
ATOM 2029 C CA . VAL A 1 272 ? 29.306 17.328 8.751 1.00 8.51 272 VAL A CA 1
ATOM 2030 C C . VAL A 1 272 ? 29.063 18.408 7.705 1.00 8.29 272 VAL A C 1
ATOM 2031 O O . VAL A 1 272 ? 29.519 18.295 6.562 1.00 9.13 272 VAL A O 1
ATOM 2035 N N . VAL A 1 273 ? 28.329 19.445 8.101 1.00 8.10 273 VAL A N 1
ATOM 2036 C CA . VAL A 1 273 ? 27.971 20.510 7.172 1.00 8.02 273 VAL A CA 1
ATOM 2037 C C . VAL A 1 273 ? 28.431 21.879 7.648 1.00 8.01 273 VAL A C 1
ATOM 2038 O O . VAL A 1 273 ? 28.557 22.140 8.856 1.00 8.24 273 VAL A O 1
ATOM 2042 N N . GLY A 1 274 ? 28.685 22.749 6.674 1.00 8.05 274 GLY A N 1
ATOM 2043 C CA . GLY A 1 274 ? 28.866 24.167 6.939 1.00 8.18 274 GLY A CA 1
ATOM 2044 C C . GLY A 1 274 ? 27.526 24.863 6.819 1.00 7.95 274 GLY A C 1
ATOM 2045 O O . GLY A 1 274 ? 26.494 24.333 7.243 1.00 8.55 274 GLY A O 1
ATOM 2046 N N . GLU A 1 275 ? 27.540 26.057 6.240 1.00 7.76 275 GLU A N 1
ATOM 2047 C CA . GLU A 1 275 ? 26.317 26.821 5.999 1.00 7.94 275 GLU A CA 1
ATOM 2048 C C . GLU A 1 275 ? 25.345 26.038 5.126 1.00 7.77 275 GLU A C 1
ATOM 2049 O O . GLU A 1 275 ? 25.738 25.525 4.077 1.00 8.32 275 GLU A O 1
ATOM 2055 N N . VAL A 1 276 ? 24.087 25.949 5.557 1.00 7.47 276 VAL A N 1
ATOM 2056 C CA . VAL A 1 276 ? 23.051 25.249 4.793 1.00 7.75 276 VAL A CA 1
ATOM 2057 C C . VAL A 1 276 ? 21.752 26.045 4.763 1.00 7.26 276 VAL A C 1
ATOM 2058 O O . VAL A 1 276 ? 21.522 26.932 5.593 1.00 7.36 276 VAL A O 1
ATOM 2062 N N . ASN A 1 277 ? 20.901 25.699 3.804 1.00 7.00 277 ASN A N 1
ATOM 2063 C CA . ASN A 1 277 ? 19.536 26.193 3.760 1.00 7.08 277 ASN A CA 1
ATOM 2064 C C . ASN A 1 277 ? 18.713 25.480 4.829 1.00 7.01 277 ASN A C 1
ATOM 2065 O O . ASN A 1 277 ? 18.273 24.347 4.634 1.00 7.20 277 ASN A O 1
ATOM 2070 N N . HIS A 1 278 ? 18.542 26.146 5.967 1.00 7.11 278 HIS A N 1
ATOM 2071 C CA . HIS A 1 278 ? 17.771 25.606 7.081 1.00 7.21 278 HIS A CA 1
ATOM 2072 C C . HIS A 1 278 ? 16.305 25.401 6.761 1.00 7.46 278 HIS A C 1
ATOM 2073 O O . HIS A 1 278 ? 15.710 24.412 7.187 1.00 7.35 278 HIS A O 1
ATOM 2080 N N . GLN A 1 279 ? 15.706 26.340 6.039 1.00 7.65 279 GLN A N 1
ATOM 2081 C CA . GLN A 1 279 ? 14.287 26.237 5.733 1.00 8.16 279 GLN A CA 1
ATOM 2082 C C . GLN A 1 279 ? 13.973 24.945 4.987 1.00 8.36 279 GLN A C 1
ATOM 2083 O O . GLN A 1 279 ? 12.980 24.283 5.282 1.00 9.02 279 GLN A O 1
ATOM 2089 N N . VAL A 1 280 ? 14.843 24.580 4.050 1.00 8.14 280 VAL A N 1
ATOM 2090 C CA . VAL A 1 280 ? 14.703 23.341 3.299 1.00 8.58 280 VAL A CA 1
ATOM 2091 C C . VAL A 1 280 ? 15.138 22.134 4.137 1.00 8.15 280 VAL A C 1
ATOM 2092 O O . VAL A 1 280 ? 14.399 21.153 4.251 1.00 8.44 280 VAL A O 1
ATOM 2096 N N . LEU A 1 281 ? 16.323 22.205 4.736 1.00 7.65 281 LEU A N 1
ATOM 2097 C CA . LEU A 1 281 ? 16.850 21.060 5.470 1.00 7.49 281 LEU A CA 1
ATOM 2098 C C . LEU A 1 281 ? 15.952 20.657 6.639 1.00 7.34 281 LEU A C 1
ATOM 2099 O O . LEU A 1 281 ? 15.709 19.468 6.858 1.00 7.39 281 LEU A O 1
ATOM 2104 N N . PHE A 1 282 ? 15.465 21.640 7.391 1.00 7.32 282 PHE A N 1
ATOM 2105 C CA . PHE A 1 282 ? 14.684 21.330 8.584 1.00 7.71 282 PHE A CA 1
ATOM 2106 C C . PHE A 1 282 ? 13.345 20.661 8.252 1.00 8.10 282 PHE A C 1
ATOM 2107 O O . PHE A 1 282 ? 12.750 20.024 9.110 1.00 8.58 282 PHE A O 1
ATOM 2115 N N . GLY A 1 283 ? 12.877 20.798 7.012 1.00 8.18 283 GLY A N 1
ATOM 2116 C CA . GLY A 1 283 ? 11.708 20.054 6.544 1.00 8.97 283 GLY A CA 1
ATOM 2117 C C . GLY A 1 283 ? 11.995 18.602 6.193 1.00 9.06 283 GLY A C 1
ATOM 2118 O O . GLY A 1 283 ? 11.070 17.845 5.906 1.00 9.81 283 GLY A O 1
ATOM 2119 N N . ARG A 1 284 ? 13.272 18.212 6.237 1.00 8.37 284 ARG A N 1
ATOM 2120 C CA . ARG A 1 284 ? 13.716 16.890 5.787 1.00 8.62 284 ARG A CA 1
ATOM 2121 C C . ARG A 1 284 ? 14.517 16.151 6.857 1.00 8.23 284 ARG A C 1
ATOM 2122 O O . ARG A 1 284 ? 15.197 15.161 6.569 1.00 8.98 284 ARG A O 1
ATOM 2130 N N . VAL A 1 285 ? 14.429 16.631 8.095 1.00 7.67 285 VAL A N 1
ATOM 2131 C CA . VAL A 1 285 ? 15.060 15.964 9.236 1.00 7.55 285 VAL A CA 1
ATOM 2132 C C . VAL A 1 285 ? 13.995 15.482 10.211 1.00 7.57 285 VAL A C 1
ATOM 2133 O O . VAL A 1 285 ? 12.876 15.987 10.213 1.00 8.35 285 VAL A O 1
ATOM 2137 N N . ALA A 1 286 ? 14.351 14.505 11.035 1.00 7.24 286 ALA A N 1
ATOM 2138 C CA . ALA A 1 286 ? 13.433 13.952 12.029 1.00 7.30 286 ALA A CA 1
ATOM 2139 C C . ALA A 1 286 ? 13.308 14.841 13.266 1.00 7.15 286 ALA A C 1
ATOM 2140 O O . ALA A 1 286 ? 12.265 14.862 13.916 1.00 7.32 286 ALA A O 1
ATOM 2142 N N . ALA A 1 287 ? 14.385 15.550 13.602 1.00 6.69 287 ALA A N 1
ATOM 2143 C CA . ALA A 1 287 ? 14.416 16.451 14.748 1.00 6.45 287 ALA A CA 1
ATOM 2144 C C . ALA A 1 287 ? 15.622 17.358 14.620 1.00 6.13 287 ALA A C 1
ATOM 2145 O O . ALA A 1 287 ? 16.537 17.081 13.841 1.00 6.27 287 ALA A O 1
ATOM 2147 N N . VAL A 1 288 ? 15.612 18.440 15.393 1.00 6.07 288 VAL A N 1
ATOM 2148 C CA . VAL A 1 288 ? 16.705 19.401 15.415 1.00 6.17 288 VAL A CA 1
ATOM 2149 C C . VAL A 1 288 ? 17.134 19.636 16.860 1.00 6.15 288 VAL A C 1
ATOM 2150 O O . VAL A 1 288 ? 16.333 20.061 17.702 1.00 6.35 288 VAL A O 1
ATOM 2154 N N . VAL A 1 289 ? 18.403 19.341 17.133 1.00 6.07 289 VAL A N 1
ATOM 2155 C CA . VAL A 1 289 ? 19.053 19.679 18.390 1.00 6.26 289 VAL A CA 1
ATOM 2156 C C . VAL A 1 289 ? 19.806 20.982 18.155 1.00 6.15 289 VAL A C 1
ATOM 2157 O O . VAL A 1 289 ? 20.657 21.058 17.265 1.00 6.30 289 VAL A O 1
ATOM 2161 N N . HIS A 1 290 ? 19.492 22.009 18.935 1.00 6.12 290 HIS A N 1
ATOM 2162 C CA . HIS A 1 290 ? 20.089 23.314 18.692 1.00 6.33 290 HIS A CA 1
ATOM 2163 C C . HIS A 1 290 ? 20.201 24.131 19.979 1.00 6.51 290 HIS A C 1
ATOM 2164 O O . HIS A 1 290 ? 19.734 23.705 21.038 1.00 6.64 290 HIS A O 1
ATOM 2171 N N . HIS A 1 291 ? 20.822 25.303 19.874 1.00 6.81 291 HIS A N 1
ATOM 2172 C CA . HIS A 1 291 ? 21.167 26.135 21.029 1.00 7.14 291 HIS A CA 1
ATOM 2173 C C . HIS A 1 291 ? 20.069 27.101 21.467 1.00 7.63 291 HIS A C 1
ATOM 2174 O O . HIS A 1 291 ? 20.168 27.675 22.547 1.00 7.69 291 HIS A O 1
ATOM 2181 N N . GLY A 1 292 ? 19.056 27.279 20.617 1.00 7.85 292 GLY A N 1
ATOM 2182 C CA . GLY A 1 292 ? 17.969 28.274 20.746 1.00 10.20 292 GLY A CA 1
ATOM 2183 C C . GLY A 1 292 ? 18.205 29.773 20.980 1.00 10.18 292 GLY A C 1
ATOM 2184 O O . GLY A 1 292 ? 17.361 30.390 21.588 1.00 10.47 292 GLY A O 1
ATOM 2185 N N . GLY A 1 293 ? 19.141 30.494 20.362 1.00 12.08 293 GLY A N 1
ATOM 2186 C CA . GLY A 1 293 ? 19.064 31.028 19.014 1.00 9.63 293 GLY A CA 1
ATOM 2187 C C . GLY A 1 293 ? 17.657 31.499 18.650 1.00 8.26 293 GLY A C 1
ATOM 2188 O O . GLY A 1 293 ? 16.875 30.680 18.220 1.00 7.07 293 GLY A O 1
ATOM 2189 N N . ALA A 1 294 ? 17.314 32.786 18.787 1.00 7.97 294 ALA A N 1
ATOM 2190 C CA . ALA A 1 294 ? 15.973 33.242 18.362 1.00 7.74 294 ALA A CA 1
ATOM 2191 C C . ALA A 1 294 ? 15.692 32.857 16.912 1.00 7.31 294 ALA A C 1
ATOM 2192 O O . 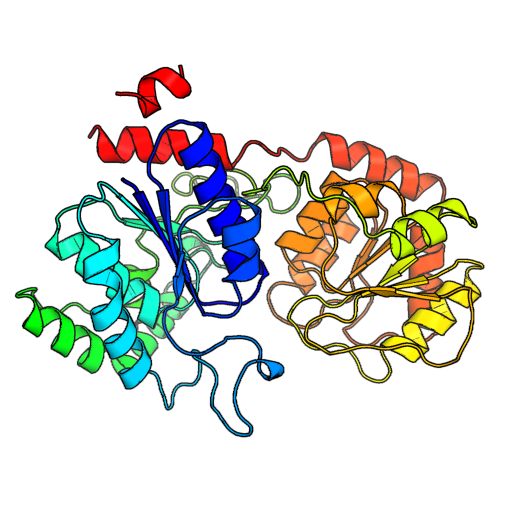ALA A 1 294 ? 14.612 32.356 16.593 1.00 7.13 294 ALA A O 1
ATOM 2194 N N . GLY A 1 295 ? 16.669 33.106 16.045 1.00 6.80 295 GLY A N 1
ATOM 2195 C CA . GLY A 1 295 ? 16.522 32.829 14.623 1.00 6.55 295 GLY A CA 1
ATOM 2196 C C . GLY A 1 295 ? 16.450 31.350 14.316 1.00 6.33 295 GLY A C 1
ATOM 2197 O O . GLY A 1 295 ? 15.627 30.916 13.508 1.00 6.58 295 GLY A O 1
ATOM 2198 N N . THR A 1 296 ? 17.317 30.568 14.951 1.00 6.26 296 THR A N 1
ATOM 2199 C CA . THR A 1 296 ? 17.310 29.126 14.736 1.00 6.23 296 THR A CA 1
ATOM 2200 C C . THR A 1 296 ? 16.008 28.521 15.249 1.00 6.06 296 THR A C 1
ATOM 2201 O O . THR A 1 296 ? 15.382 27.714 14.560 1.00 5.86 296 THR A O 1
ATOM 2205 N N . THR A 1 297 ? 15.583 28.931 16.442 1.00 6.19 297 THR A N 1
ATOM 2206 C CA . THR A 1 297 ? 14.331 28.433 16.997 1.00 6.34 297 THR A CA 1
ATOM 2207 C C . THR A 1 297 ? 13.166 28.768 16.061 1.00 6.12 297 THR A C 1
ATOM 2208 O O . THR A 1 297 ? 12.310 27.924 15.795 1.00 6.00 297 THR A O 1
ATOM 2212 N N . THR A 1 298 ? 13.149 29.991 15.541 1.00 5.98 298 THR A N 1
ATOM 2213 C CA . THR A 1 298 ? 12.101 30.402 14.603 1.00 6.33 298 THR A CA 1
ATOM 2214 C C . THR A 1 298 ? 12.103 29.521 13.354 1.00 5.89 298 THR A C 1
ATOM 2215 O O . THR A 1 298 ? 11.050 29.058 12.921 1.00 6.10 298 THR A O 1
ATOM 2219 N N . ALA A 1 299 ? 13.282 29.289 12.784 1.00 5.92 299 ALA A N 1
ATOM 2220 C CA . ALA A 1 299 ? 13.403 28.466 11.582 1.00 6.06 299 ALA A CA 1
ATOM 2221 C C . ALA A 1 299 ? 12.938 27.028 11.827 1.00 5.91 299 ALA A C 1
ATOM 2222 O O . ALA A 1 299 ? 12.229 26.456 11.006 1.00 5.98 299 ALA A O 1
ATOM 2224 N N . VAL A 1 300 ? 13.350 26.441 12.949 1.00 5.81 300 VAL A N 1
ATOM 2225 C CA . VAL A 1 300 ? 12.962 25.072 13.278 1.00 5.97 300 VAL A CA 1
ATOM 2226 C C . VAL A 1 300 ? 11.450 24.986 13.449 1.00 5.82 300 VAL A C 1
ATOM 2227 O O . VAL A 1 300 ? 10.799 24.070 12.933 1.00 5.83 300 VAL A O 1
ATOM 2231 N N . THR A 1 301 ? 10.901 25.946 14.188 1.00 5.83 301 THR A N 1
ATOM 2232 C CA . THR A 1 301 ? 9.473 25.968 14.481 1.00 6.12 301 THR A CA 1
ATOM 2233 C C . THR A 1 301 ? 8.666 26.125 13.192 1.00 6.08 301 THR A C 1
ATOM 2234 O O . THR A 1 301 ? 7.692 25.408 12.974 1.00 6.16 301 THR A O 1
ATOM 2238 N N . ARG A 1 302 ? 9.092 27.037 12.321 1.00 6.14 302 ARG A N 1
ATOM 2239 C CA . ARG A 1 302 ? 8.404 27.244 11.044 1.00 6.51 302 ARG A CA 1
ATOM 2240 C C . ARG A 1 302 ? 8.490 26.013 10.138 1.00 6.64 302 ARG A C 1
ATOM 2241 O O . ARG A 1 302 ? 7.556 25.728 9.395 1.00 6.70 302 ARG A O 1
ATOM 2249 N N . ALA A 1 303 ? 9.606 25.289 10.214 1.00 6.65 303 ALA A N 1
ATOM 2250 C CA . ALA A 1 303 ? 9.801 24.083 9.408 1.00 7.24 303 ALA A CA 1
ATOM 2251 C C . ALA A 1 303 ? 8.982 22.906 9.923 1.00 7.39 303 ALA A C 1
ATOM 2252 O O . ALA A 1 303 ? 8.752 21.950 9.193 1.00 8.39 303 ALA A O 1
ATOM 2254 N N . GLY A 1 304 ? 8.550 22.974 11.179 1.00 7.27 304 GLY A N 1
ATOM 2255 C CA . GLY A 1 304 ? 7.743 21.913 11.776 1.00 7.46 304 GLY A CA 1
ATOM 2256 C C . GLY A 1 304 ? 8.531 20.703 12.250 1.00 7.32 304 GLY A C 1
ATOM 2257 O O . GLY A 1 304 ? 7.972 19.621 12.400 1.00 8.29 304 GLY A O 1
ATOM 2258 N N . ALA A 1 305 ? 9.823 20.876 12.500 1.00 7.12 305 ALA A N 1
ATOM 2259 C CA . ALA A 1 305 ? 10.638 19.784 13.027 1.00 7.40 305 ALA A CA 1
ATOM 2260 C C . ALA A 1 305 ? 10.582 19.788 14.555 1.00 7.31 305 ALA A C 1
ATOM 2261 O O . ALA A 1 305 ? 10.731 20.839 15.172 1.00 7.09 305 ALA A O 1
ATOM 2263 N N . PRO A 1 306 ? 10.381 18.614 15.177 1.00 7.28 306 PRO A N 1
ATOM 2264 C CA . PRO A 1 306 ? 10.507 18.532 16.633 1.00 7.65 306 PRO A CA 1
ATOM 2265 C C . PRO A 1 306 ? 11.908 18.928 17.097 1.00 7.00 306 PRO A C 1
ATOM 2266 O O . PRO A 1 306 ? 12.885 18.766 16.352 1.00 6.44 306 PRO A O 1
ATOM 2270 N N . GLN A 1 307 ? 11.995 19.435 18.321 1.00 6.85 307 GLN A N 1
ATOM 2271 C CA . GLN A 1 307 ? 13.216 20.083 18.783 1.00 6.64 307 GLN A CA 1
ATOM 2272 C C . GLN A 1 307 ? 13.749 19.506 20.081 1.00 6.57 307 GLN A C 1
ATOM 2273 O O . GLN A 1 307 ? 12.995 19.012 20.917 1.00 6.95 307 GLN A O 1
ATOM 2279 N N . VAL A 1 308 ? 15.063 19.600 20.243 1.00 6.52 308 VAL A N 1
ATOM 2280 C CA . VAL A 1 308 ? 15.683 19.545 21.563 1.00 6.76 308 VAL A CA 1
ATOM 2281 C C . VAL A 1 308 ? 16.522 20.809 21.684 1.00 6.55 308 VAL A C 1
ATOM 2282 O O . VAL A 1 308 ? 17.464 21.001 20.912 1.00 6.91 308 VAL A O 1
ATOM 2286 N N . VAL A 1 309 ? 16.175 21.673 22.630 1.00 6.65 309 VAL A N 1
ATOM 2287 C CA . VAL A 1 309 ? 16.904 22.921 22.810 1.00 6.95 309 VAL A CA 1
ATOM 2288 C C . VAL A 1 309 ? 17.894 22.741 23.950 1.00 7.29 309 VAL A C 1
ATOM 2289 O O . VAL A 1 309 ? 17.518 22.309 25.042 1.00 7.44 309 VAL A O 1
ATOM 2293 N N . VAL A 1 310 ? 19.157 23.053 23.671 1.00 7.14 310 VAL A N 1
ATOM 2294 C CA . VAL A 1 310 ? 20.250 22.909 24.626 1.00 7.70 310 VAL A CA 1
ATOM 2295 C C . VAL A 1 310 ? 20.858 24.302 24.807 1.00 8.05 310 VAL A C 1
ATOM 2296 O O . VAL A 1 310 ? 21.853 24.649 24.166 1.00 7.73 310 VAL A O 1
ATOM 2300 N N . PRO A 1 311 ? 20.234 25.125 25.660 1.00 8.72 311 PRO A N 1
ATOM 2301 C CA . PRO A 1 311 ? 20.584 26.540 25.716 1.00 9.75 311 PRO A CA 1
ATOM 2302 C C . PRO A 1 311 ? 21.938 26.786 26.372 1.00 10.14 311 PRO A C 1
ATOM 2303 O O . PRO A 1 311 ? 22.255 26.165 27.387 1.00 10.13 311 PRO A O 1
ATOM 2307 N N . GLN A 1 312 ? 22.720 27.687 25.785 1.00 11.06 312 GLN A N 1
ATOM 2308 C CA . GLN A 1 312 ? 24.079 27.973 26.249 1.00 12.45 312 GLN A CA 1
ATOM 2309 C C . GLN A 1 312 ? 24.198 29.272 27.049 1.00 13.94 312 GLN A C 1
ATOM 2310 O O . GLN A 1 312 ? 24.887 29.309 28.068 1.00 14.84 312 GLN A O 1
ATOM 2316 N N . LYS A 1 313 ? 23.530 30.325 26.580 1.00 15.33 313 LYS A N 1
ATOM 2317 C CA . LYS A 1 313 ? 23.658 31.680 27.137 1.00 17.18 313 LYS A CA 1
ATOM 2318 C C . LYS A 1 313 ? 22.453 32.528 26.720 1.00 17.40 313 LYS A C 1
ATOM 2319 O O . LYS A 1 313 ? 21.540 32.013 26.087 1.00 17.28 313 LYS A O 1
ATOM 2325 N N . ALA A 1 314 ? 22.443 33.820 27.054 1.00 18.16 314 ALA A N 1
ATOM 2326 C CA . ALA A 1 314 ? 21.317 34.711 26.688 1.00 18.79 314 ALA A CA 1
ATOM 2327 C C . ALA A 1 314 ? 20.034 34.378 27.518 1.00 18.67 314 ALA A C 1
ATOM 2328 O O . ALA A 1 314 ? 20.199 33.796 28.580 1.00 19.46 314 ALA A O 1
ATOM 2330 N N . ASP A 1 315 ? 18.775 34.654 27.136 1.00 18.93 315 ASP A N 1
ATOM 2331 C CA . ASP A 1 315 ? 18.080 34.535 25.834 1.00 18.07 315 ASP A CA 1
ATOM 2332 C C . ASP A 1 315 ? 17.725 33.089 25.449 1.00 16.43 315 ASP A C 1
ATOM 2333 O O . ASP A 1 315 ? 16.549 32.762 25.281 1.00 16.26 315 ASP A O 1
ATOM 2338 N N . GLN A 1 316 ? 18.721 32.217 25.348 1.00 14.40 316 GLN A N 1
ATOM 2339 C CA . GLN A 1 316 ? 18.468 30.847 24.896 1.00 12.73 316 GLN A CA 1
ATOM 2340 C C . GLN A 1 316 ? 17.585 30.008 25.836 1.00 12.08 316 GLN A C 1
ATOM 2341 O O . GLN A 1 316 ? 16.718 29.275 25.351 1.00 11.45 316 GLN A O 1
ATOM 2347 N N . PRO A 1 317 ? 17.785 30.105 27.174 1.00 11.77 317 PRO A N 1
ATOM 2348 C CA . PRO A 1 317 ? 16.837 29.427 28.064 1.00 11.68 317 PRO A CA 1
ATOM 2349 C C . PRO A 1 317 ? 15.382 29.863 27.859 1.00 11.44 317 PRO A C 1
ATOM 2350 O O . PRO A 1 317 ? 14.481 29.033 27.986 1.00 11.42 317 PRO A O 1
ATOM 2354 N N . TYR A 1 318 ? 15.168 31.134 27.518 1.00 11.57 318 TYR A N 1
ATOM 2355 C CA . TYR A 1 318 ? 13.839 31.638 27.173 1.00 11.42 318 TYR A CA 1
ATOM 2356 C C . TYR A 1 318 ? 13.237 30.816 26.034 1.00 10.62 318 TYR A C 1
ATOM 2357 O O . TYR A 1 318 ? 12.102 30.356 26.131 1.00 10.22 318 TYR A O 1
ATOM 2366 N N . TYR A 1 319 ? 14.008 30.622 24.970 1.00 9.61 319 TYR A N 1
ATOM 2367 C CA . TYR A 1 319 ? 13.524 29.862 23.821 1.00 9.19 319 TYR A CA 1
ATOM 2368 C C . TYR A 1 319 ? 13.321 28.385 24.116 1.00 8.70 319 TYR A C 1
ATOM 2369 O O . TYR A 1 319 ? 12.359 27.790 23.640 1.00 8.34 319 TYR A O 1
ATOM 2378 N N . ALA A 1 320 ? 14.201 27.799 24.923 1.00 8.36 320 ALA A N 1
ATOM 2379 C CA . ALA A 1 320 ? 14.007 26.424 25.367 1.00 8.44 320 ALA A CA 1
ATOM 2380 C C . ALA A 1 320 ? 12.666 26.279 26.071 1.00 8.76 320 ALA A C 1
ATOM 2381 O O . ALA A 1 320 ? 11.911 25.351 25.795 1.00 8.56 320 ALA A O 1
ATOM 2383 N N . GLY A 1 321 ? 12.370 27.222 26.962 1.00 9.08 321 GLY A N 1
ATOM 2384 C CA . GLY A 1 321 ? 11.112 27.220 27.697 1.00 9.61 321 GLY A CA 1
ATOM 2385 C C . GLY A 1 321 ? 9.909 27.387 26.789 1.00 9.64 321 GLY A C 1
ATOM 2386 O O . GLY A 1 321 ? 8.886 26.737 26.990 1.00 9.91 321 GLY A O 1
ATOM 2387 N N . ARG A 1 322 ? 10.029 28.261 25.794 1.00 9.56 322 ARG A N 1
ATOM 2388 C CA . ARG A 1 322 ? 8.940 28.488 24.846 1.00 9.55 322 ARG A CA 1
ATOM 2389 C C . ARG A 1 322 ? 8.639 27.226 24.037 1.00 9.22 322 ARG A C 1
ATOM 2390 O O . ARG A 1 322 ? 7.479 26.859 23.843 1.00 8.98 322 ARG A O 1
ATOM 2398 N N . VAL A 1 323 ? 9.692 26.563 23.569 1.00 8.87 323 VAL A N 1
ATOM 2399 C CA . VAL A 1 323 ? 9.554 25.320 22.819 1.00 9.25 323 VAL A CA 1
ATOM 2400 C C . VAL A 1 323 ? 8.865 24.245 23.663 1.00 9.24 323 VAL A C 1
ATOM 2401 O O . VAL A 1 323 ? 7.957 23.560 23.188 1.00 8.89 323 VAL A O 1
ATOM 2405 N N . ALA A 1 324 ? 9.286 24.108 24.918 1.00 9.47 324 ALA A N 1
ATOM 2406 C CA . ALA A 1 324 ? 8.658 23.153 25.825 1.00 10.27 324 ALA A CA 1
ATOM 2407 C C . ALA A 1 324 ? 7.193 23.509 26.074 1.00 10.57 324 ALA A C 1
ATOM 2408 O O . ALA A 1 324 ? 6.328 22.632 26.032 1.00 11.18 324 ALA A O 1
ATOM 2410 N N . ASP A 1 325 ? 6.922 24.794 26.310 1.00 11.04 325 ASP A N 1
ATOM 2411 C CA . ASP A 1 325 ? 5.553 25.271 26.548 1.00 11.86 325 ASP A CA 1
ATOM 2412 C C . ASP A 1 325 ? 4.643 25.019 25.348 1.00 11.52 325 ASP A C 1
ATOM 2413 O O . ASP A 1 325 ? 3.476 24.659 25.516 1.00 11.94 325 ASP A O 1
ATOM 2418 N N . LEU A 1 326 ? 5.179 25.211 24.146 1.00 10.78 326 LEU A N 1
ATOM 2419 C CA . LEU A 1 326 ? 4.429 24.972 22.913 1.00 10.71 326 LEU A CA 1
ATOM 2420 C C . LEU A 1 326 ? 4.207 23.485 22.636 1.00 10.23 326 LEU A C 1
ATOM 2421 O O . LEU A 1 326 ? 3.340 23.123 21.842 1.00 10.62 326 LEU A O 1
ATOM 2426 N N . GLY A 1 327 ? 4.998 22.630 23.282 1.00 9.68 327 GLY A N 1
ATOM 2427 C CA . GLY A 1 327 ? 4.859 21.184 23.123 1.00 9.60 327 GLY A CA 1
ATOM 2428 C C . GLY A 1 327 ? 5.469 20.644 21.843 1.00 8.79 327 GLY A C 1
ATOM 2429 O O . GLY A 1 327 ? 5.101 19.561 21.381 1.00 9.17 327 GLY A O 1
ATOM 2430 N N . VAL A 1 328 ? 6.407 21.393 21.270 1.00 8.01 328 VAL A N 1
ATOM 2431 C CA . VAL A 1 328 ? 7.006 21.013 19.987 1.00 8.05 328 VAL A CA 1
ATOM 2432 C C . VAL A 1 328 ? 8.434 20.504 20.135 1.00 8.19 328 VAL A C 1
ATOM 2433 O O . VAL A 1 328 ? 9.095 20.159 19.151 1.00 7.65 328 VAL A O 1
ATOM 2437 N N . GLY A 1 329 ? 8.904 20.443 21.373 1.00 8.54 329 GLY A N 1
ATOM 2438 C CA . GLY A 1 329 ? 10.239 19.947 21.637 1.00 8.94 329 GLY A CA 1
ATOM 2439 C C . GLY A 1 329 ? 10.514 19.870 23.115 1.00 8.85 329 GLY A C 1
ATOM 2440 O O . GLY A 1 329 ? 9.630 20.115 23.945 1.00 9.72 329 GLY A O 1
ATOM 2441 N N . VAL A 1 330 ? 11.758 19.537 23.425 1.00 8.76 330 VAL A N 1
ATOM 2442 C CA . VAL A 1 330 ? 12.209 19.334 24.786 1.00 8.95 330 VAL A CA 1
ATOM 2443 C C . VAL A 1 330 ? 13.192 20.436 25.149 1.00 8.64 330 VAL A C 1
ATOM 2444 O O . VAL A 1 330 ? 14.107 20.736 24.372 1.00 8.70 330 VAL A O 1
ATOM 2448 N N . ALA A 1 331 ? 12.992 21.037 26.320 1.00 8.65 331 ALA A N 1
ATOM 2449 C CA . ALA A 1 331 ? 13.984 21.918 26.907 1.00 9.29 331 ALA A CA 1
ATOM 2450 C C . ALA A 1 331 ? 14.949 21.037 27.673 1.00 9.37 331 ALA A C 1
ATOM 2451 O O . ALA A 1 331 ? 14.617 20.529 28.751 1.00 9.84 331 ALA A O 1
ATOM 2453 N N . HIS A 1 332 ? 16.131 20.818 27.104 1.00 9.36 332 HIS A N 1
ATOM 2454 C CA . HIS A 1 332 ? 17.143 20.033 27.795 1.00 9.66 332 HIS A CA 1
ATOM 2455 C C . HIS A 1 332 ? 17.492 20.706 29.121 1.00 10.31 332 HIS A C 1
ATOM 2456 O O . HIS A 1 332 ? 17.614 21.927 29.189 1.00 10.45 332 HIS A O 1
ATOM 2463 N N . ASP A 1 333 ? 17.634 19.903 30.173 1.00 11.44 333 ASP A N 1
ATOM 2464 C CA . ASP A 1 333 ? 17.940 20.429 31.498 1.00 12.80 333 ASP A CA 1
ATOM 2465 C C . ASP A 1 333 ? 19.416 20.796 31.605 1.00 12.73 333 ASP A C 1
ATOM 2466 O O . ASP A 1 333 ? 20.243 20.002 32.074 1.00 14.20 333 ASP A O 1
ATOM 2471 N N . GLY A 1 334 ? 19.736 22.009 31.175 1.00 12.23 334 GLY A N 1
ATOM 2472 C CA . GLY A 1 334 ? 21.091 22.516 31.282 1.00 11.59 334 GLY A CA 1
ATOM 2473 C C . GLY A 1 334 ? 21.814 22.615 29.954 1.00 10.65 334 GLY A C 1
ATOM 2474 O O . GLY A 1 334 ? 21.336 22.108 28.923 1.00 10.65 334 GLY A O 1
ATOM 2475 N N . PRO A 1 335 ? 22.977 23.281 29.962 1.00 10.10 335 PRO A N 1
ATOM 2476 C CA . PRO A 1 335 ? 23.760 23.556 28.763 1.00 9.62 335 PRO A CA 1
ATOM 2477 C C . PRO A 1 335 ? 24.633 22.399 28.271 1.00 9.24 335 PRO A C 1
ATOM 2478 O O . PRO A 1 335 ? 25.138 22.458 27.146 1.00 9.11 335 PRO A O 1
ATOM 2482 N N . THR A 1 336 ? 24.826 21.373 29.098 1.00 9.58 336 THR A N 1
ATOM 2483 C CA . THR A 1 336 ? 25.783 20.312 28.776 1.00 9.76 336 THR A CA 1
ATOM 2484 C C . THR A 1 336 ? 25.146 18.926 28.843 1.00 9.88 336 THR A C 1
ATOM 2485 O O . THR A 1 336 ? 25.078 18.308 29.906 1.00 10.69 336 THR A O 1
ATOM 2489 N N . PRO A 1 337 ? 24.660 18.424 27.702 1.00 9.31 337 PRO A N 1
ATOM 2490 C CA . PRO A 1 337 ? 24.083 17.089 27.729 1.00 9.08 337 PRO A CA 1
ATOM 2491 C C . PRO A 1 337 ? 25.102 15.990 27.967 1.00 9.11 337 PRO A C 1
ATOM 2492 O O . PRO A 1 337 ? 26.291 16.150 27.692 1.00 9.03 337 PRO A O 1
ATOM 2496 N N . THR A 1 338 ? 24.601 14.890 28.507 1.00 9.24 338 THR A N 1
ATOM 2497 C CA . THR A 1 338 ? 25.297 13.619 28.492 1.00 9.80 338 THR A CA 1
ATOM 2498 C C . THR A 1 338 ? 24.637 12.769 27.412 1.00 9.77 338 THR A C 1
ATOM 2499 O O . THR A 1 338 ? 23.577 13.132 26.886 1.00 9.28 338 THR A O 1
ATOM 2503 N N . VAL A 1 339 ? 25.243 11.636 27.071 1.00 10.15 339 VAL A N 1
ATOM 2504 C CA . VAL A 1 339 ? 24.621 10.741 26.100 1.00 10.83 339 VAL A CA 1
ATOM 2505 C C . VAL A 1 339 ? 23.235 10.346 26.610 1.00 11.20 339 VAL A C 1
ATOM 2506 O O . VAL A 1 339 ? 22.268 10.377 25.861 1.00 10.94 339 VAL A O 1
ATOM 2510 N N . GLU A 1 340 ? 23.144 10.020 27.894 1.00 11.84 340 GLU A N 1
ATOM 2511 C CA . GLU A 1 340 ? 21.890 9.613 28.516 1.00 12.64 340 GLU A CA 1
ATOM 2512 C C . GLU A 1 340 ? 20.823 10.714 28.465 1.00 11.83 340 GLU A C 1
ATOM 2513 O O . GLU A 1 340 ? 19.677 10.460 28.079 1.00 11.78 340 GLU A O 1
ATOM 2519 N N . SER A 1 341 ? 21.201 11.935 28.834 1.00 11.00 341 SER A N 1
ATOM 2520 C CA . SER A 1 341 ? 20.231 13.027 28.876 1.00 10.10 341 SER A CA 1
ATOM 2521 C C . SER A 1 341 ? 19.781 13.447 27.479 1.00 9.43 341 SER A C 1
ATOM 2522 O O . SER A 1 341 ? 18.602 13.706 27.265 1.00 9.18 341 SER A O 1
ATOM 2525 N N . LEU A 1 342 ? 20.712 13.501 26.535 1.00 8.68 342 LEU A N 1
ATOM 2526 C CA . LEU A 1 342 ? 20.339 13.855 25.171 1.00 8.41 342 LEU A CA 1
ATOM 2527 C C . LEU A 1 342 ? 19.544 12.733 24.499 1.00 8.42 342 LEU A C 1
ATOM 2528 O O . LEU A 1 342 ? 18.595 13.005 23.767 1.00 8.08 342 LEU A O 1
ATOM 2533 N N . SER A 1 343 ? 19.923 11.479 24.752 1.00 9.02 343 SER A N 1
ATOM 2534 C CA . SER A 1 343 ? 19.164 10.342 24.228 1.00 9.56 343 SER A CA 1
ATOM 2535 C C . SER A 1 343 ? 17.719 10.375 24.711 1.00 9.57 343 SER A C 1
ATOM 2536 O O . SER A 1 343 ? 16.796 10.159 23.923 1.00 9.71 343 SER A O 1
ATOM 2541 N N . ALA A 1 344 ? 17.530 10.649 26.001 1.00 9.90 344 ALA A N 1
ATOM 2542 C CA . ALA A 1 344 ? 16.197 10.713 26.583 1.00 9.80 344 ALA A CA 1
ATOM 2543 C C . ALA A 1 344 ? 15.384 11.853 25.969 1.00 9.38 344 ALA A C 1
ATOM 2544 O O . ALA A 1 344 ? 14.210 11.682 25.636 1.00 9.32 344 ALA A O 1
ATOM 2546 N N . ALA A 1 345 ? 16.023 13.004 25.789 1.00 8.97 345 ALA A N 1
ATOM 2547 C CA . ALA A 1 345 ? 15.357 14.158 25.188 1.00 8.45 345 ALA A CA 1
ATOM 2548 C C . ALA A 1 345 ? 14.966 13.867 23.741 1.00 8.07 345 ALA A C 1
ATOM 2549 O O . ALA A 1 345 ? 13.854 14.196 23.306 1.00 7.97 345 ALA A O 1
ATOM 2551 N N . LEU A 1 346 ? 15.879 13.242 23.000 1.00 8.01 346 LEU A N 1
ATOM 2552 C CA . LEU A 1 346 ? 15.607 12.843 21.622 1.00 8.39 346 LEU A CA 1
ATOM 2553 C C . LEU A 1 346 ? 14.482 11.826 21.511 1.00 8.48 346 LEU A C 1
ATOM 2554 O O . LEU A 1 346 ? 13.648 11.941 20.620 1.00 8.64 346 LEU A O 1
ATOM 2559 N N . ALA A 1 347 ? 14.453 10.837 22.406 1.00 9.03 347 ALA A N 1
ATOM 2560 C CA . ALA A 1 347 ? 13.373 9.845 22.397 1.00 9.44 347 ALA A CA 1
ATOM 2561 C C . ALA A 1 347 ? 12.012 10.539 22.519 1.00 9.59 347 ALA A C 1
ATOM 2562 O O . ALA A 1 347 ? 11.067 10.218 21.798 1.00 10.20 347 ALA A O 1
ATOM 2564 N N . THR A 1 348 ? 11.931 11.519 23.412 1.00 9.72 348 THR A N 1
ATOM 2565 C CA . THR A 1 348 ? 10.719 12.313 23.582 1.00 10.18 348 THR A CA 1
ATOM 2566 C C . THR A 1 348 ? 10.393 13.119 22.317 1.00 9.87 348 THR A C 1
ATOM 2567 O O . THR A 1 348 ? 9.237 13.187 21.894 1.00 10.20 348 THR A O 1
ATOM 2571 N N . ALA A 1 349 ? 11.421 13.700 21.704 1.00 9.47 349 ALA A N 1
ATOM 2572 C CA . ALA A 1 349 ? 11.251 14.505 20.496 1.00 9.86 349 ALA A CA 1
ATOM 2573 C C . ALA A 1 349 ? 10.978 13.685 19.233 1.00 10.36 349 ALA A C 1
ATOM 2574 O O . ALA A 1 349 ? 10.636 14.249 18.196 1.00 11.74 349 ALA A O 1
ATOM 2576 N N . LEU A 1 350 ? 11.118 12.367 19.311 1.00 10.09 350 LEU A N 1
ATOM 2577 C CA . LEU A 1 350 ? 10.956 11.523 18.126 1.00 10.51 350 LEU A CA 1
ATOM 2578 C C . LEU A 1 350 ? 9.643 10.736 18.087 1.00 11.33 350 LEU A C 1
ATOM 2579 O O . LEU A 1 350 ? 9.469 9.852 17.244 1.00 12.29 350 LEU A O 1
ATOM 2584 N N . THR A 1 351 ? 8.718 11.074 18.980 1.00 11.95 351 THR A N 1
ATOM 2585 C CA . THR A 1 351 ? 7.411 10.406 19.011 1.00 12.85 351 THR A CA 1
ATOM 2586 C C . THR A 1 351 ? 6.492 10.919 17.896 1.00 13.28 351 THR A C 1
ATOM 2587 O O . THR A 1 351 ? 6.632 12.063 17.453 1.00 13.15 351 THR A O 1
ATOM 2591 N N . PRO A 1 352 ? 5.542 10.079 17.435 1.00 13.80 352 PRO A N 1
ATOM 2592 C CA . PRO A 1 352 ? 4.562 10.554 16.453 1.00 14.05 352 PRO A CA 1
ATOM 2593 C C . PRO A 1 352 ? 3.757 11.756 16.947 1.00 13.88 352 PRO A C 1
ATOM 2594 O O . PRO A 1 352 ? 3.429 12.636 16.149 1.00 13.98 352 PRO A O 1
ATOM 2598 N N . GLY A 1 353 ? 3.463 11.794 18.246 1.00 13.42 353 GLY A N 1
ATOM 2599 C CA . GLY A 1 353 ? 2.694 12.884 18.848 1.00 13.11 353 GLY A CA 1
ATOM 2600 C C . GLY A 1 353 ? 3.380 14.229 18.691 1.00 12.57 353 GLY A C 1
ATOM 2601 O O . GLY A 1 353 ? 2.778 15.192 18.203 1.00 12.59 353 GLY A O 1
ATOM 2602 N N . ILE A 1 354 ? 4.647 14.298 19.092 1.00 12.24 354 ILE A N 1
ATOM 2603 C CA . ILE A 1 354 ? 5.396 15.548 18.997 1.00 11.70 354 ILE A CA 1
ATOM 2604 C C . ILE A 1 354 ? 5.636 15.965 17.543 1.00 10.75 354 ILE A C 1
ATOM 2605 O O . ILE A 1 354 ? 5.661 17.158 17.243 1.00 9.95 354 ILE A O 1
ATOM 2610 N N . ARG A 1 355 ? 5.785 14.990 16.645 1.00 10.74 355 ARG A N 1
ATOM 2611 C CA . ARG A 1 355 ? 5.869 15.277 15.215 1.00 11.55 355 ARG A CA 1
ATOM 2612 C C . ARG A 1 355 ? 4.610 16.012 14.743 1.00 10.31 355 ARG A C 1
ATOM 2613 O O . ARG A 1 355 ? 4.692 17.001 14.021 1.00 10.18 355 ARG A O 1
ATOM 2621 N N . ALA A 1 356 ? 3.446 15.522 15.160 1.00 10.04 356 ALA A N 1
ATOM 2622 C CA . ALA A 1 356 ? 2.181 16.152 14.795 1.00 9.74 356 ALA A CA 1
ATOM 2623 C C . ALA A 1 356 ? 2.048 17.544 15.413 1.00 9.08 356 ALA A C 1
ATOM 2624 O O . ALA A 1 356 ? 1.628 18.481 14.743 1.00 9.16 356 ALA A O 1
ATOM 2626 N N . ARG A 1 357 ? 2.426 17.678 16.680 1.00 8.93 357 ARG A N 1
ATOM 2627 C CA . ARG A 1 357 ? 2.370 18.977 17.348 1.00 8.67 357 ARG A CA 1
ATOM 2628 C C . ARG A 1 357 ? 3.267 20.005 16.664 1.00 8.13 357 ARG A C 1
ATOM 2629 O O . ARG A 1 357 ? 2.846 21.134 16.409 1.00 7.85 357 ARG A O 1
ATOM 2637 N N . ALA A 1 358 ? 4.489 19.597 16.333 1.00 7.85 358 ALA A N 1
ATOM 2638 C CA . ALA A 1 358 ? 5.427 20.477 15.653 1.00 7.80 358 ALA A CA 1
ATOM 2639 C C . ALA A 1 358 ? 4.897 20.862 14.271 1.00 7.63 358 ALA A C 1
ATOM 2640 O O . ALA A 1 358 ? 4.996 22.017 13.868 1.00 7.39 358 ALA A O 1
ATOM 2642 N N . ALA A 1 359 ? 4.313 19.904 13.552 1.00 8.09 359 ALA A N 1
ATOM 2643 C CA . ALA A 1 359 ? 3.735 20.193 12.242 1.00 8.76 359 ALA A CA 1
ATOM 2644 C C . ALA A 1 359 ? 2.635 21.248 12.349 1.00 8.67 359 ALA A C 1
ATOM 2645 O O . ALA A 1 359 ? 2.547 22.149 11.520 1.00 8.89 359 ALA A O 1
ATOM 2647 N N . ALA A 1 360 ? 1.805 21.136 13.382 1.00 8.39 360 ALA A N 1
ATOM 2648 C CA . ALA A 1 360 ? 0.695 22.065 13.566 1.00 8.24 360 ALA A CA 1
ATOM 2649 C C . ALA A 1 360 ? 1.168 23.471 13.932 1.00 7.79 360 ALA A C 1
ATOM 2650 O O . ALA A 1 360 ? 0.681 24.462 13.389 1.00 8.26 360 ALA A O 1
ATOM 2652 N N . VAL A 1 361 ? 2.118 23.569 14.853 1.00 7.54 361 VAL A N 1
ATOM 2653 C CA . VAL A 1 361 ? 2.596 24.884 15.269 1.00 7.32 361 VAL A CA 1
ATOM 2654 C C . VAL A 1 361 ? 3.303 25.605 14.114 1.00 7.03 361 VAL A C 1
ATOM 2655 O O . VAL A 1 361 ? 3.226 26.827 14.013 1.00 6.92 361 VAL A O 1
ATOM 2659 N N . ALA A 1 362 ? 3.938 24.849 13.219 1.00 7.11 362 ALA A N 1
ATOM 2660 C CA . ALA A 1 362 ? 4.618 25.427 12.057 1.00 7.62 362 ALA A CA 1
ATOM 2661 C C . ALA A 1 362 ? 3.712 26.360 11.259 1.00 8.07 362 ALA A C 1
ATOM 2662 O O . ALA A 1 362 ? 4.137 27.425 10.818 1.00 8.14 362 ALA A O 1
ATOM 2664 N N . GLY A 1 363 ? 2.458 25.953 11.083 1.00 8.26 363 GLY A N 1
ATOM 2665 C CA . GLY A 1 363 ? 1.496 26.728 10.307 1.00 9.24 363 GLY A CA 1
ATOM 2666 C C . GLY A 1 363 ? 1.070 28.037 10.947 1.00 9.35 363 GLY A C 1
ATOM 2667 O O . GLY A 1 363 ? 0.441 28.870 10.289 1.00 11.09 363 GLY A O 1
ATOM 2668 N N . THR A 1 364 ? 1.402 28.223 12.223 1.00 8.73 364 THR A N 1
ATOM 2669 C CA . THR A 1 364 ? 1.038 29.436 12.955 1.00 8.72 364 THR A CA 1
ATOM 2670 C C . THR A 1 364 ? 2.140 30.499 12.917 1.00 8.79 364 THR A C 1
ATOM 2671 O O . THR A 1 364 ? 1.921 31.625 13.350 1.00 8.85 364 THR A O 1
ATOM 2675 N N . ILE A 1 365 ? 3.315 30.140 12.407 1.00 8.56 365 ILE A N 1
ATOM 2676 C CA . ILE A 1 365 ? 4.453 31.055 12.360 1.00 8.62 365 ILE A CA 1
ATOM 2677 C C . ILE A 1 365 ? 4.417 31.863 11.066 1.00 8.94 365 ILE A C 1
ATOM 2678 O O . ILE A 1 365 ? 4.538 31.309 9.972 1.00 9.96 365 ILE A O 1
ATOM 2683 N N . ARG A 1 366 ? 4.248 33.176 11.187 1.00 9.35 366 ARG A N 1
ATOM 2684 C CA . ARG A 1 366 ? 4.203 34.042 10.015 1.00 9.80 366 ARG A CA 1
ATOM 2685 C C . ARG A 1 366 ? 5.584 34.296 9.444 1.00 9.34 366 ARG A C 1
ATOM 2686 O O . ARG A 1 366 ? 6.574 34.299 10.173 1.00 9.36 366 ARG A O 1
ATOM 2694 N N . THR A 1 367 ? 5.647 34.514 8.137 1.00 9.31 367 THR A N 1
ATOM 2695 C CA . THR A 1 367 ? 6.923 34.774 7.479 1.00 9.78 367 THR A CA 1
ATOM 2696 C C . THR A 1 367 ? 6.961 36.141 6.787 1.00 8.86 367 THR A C 1
ATOM 2697 O O . THR A 1 367 ? 7.929 36.451 6.093 1.00 8.76 367 THR A O 1
ATOM 2701 N N . ASP A 1 368 ? 5.924 36.955 6.995 1.00 8.20 368 ASP A N 1
ATOM 2702 C CA . ASP A 1 368 ? 5.777 38.233 6.293 1.00 7.74 368 ASP A CA 1
ATOM 2703 C C . ASP A 1 368 ? 6.167 39.459 7.123 1.00 7.02 368 ASP A C 1
ATOM 2704 O O . ASP A 1 368 ? 5.827 40.589 6.769 1.00 6.81 368 ASP A O 1
ATOM 2709 N N . GLY A 1 369 ? 6.899 39.242 8.211 1.00 6.56 369 GLY A N 1
ATOM 2710 C CA . GLY A 1 369 ? 7.368 40.334 9.052 1.00 6.85 369 GLY A CA 1
ATOM 2711 C C . GLY A 1 369 ? 8.121 41.423 8.308 1.00 6.56 369 GLY A C 1
ATOM 2712 O O . GLY A 1 369 ? 7.989 42.599 8.643 1.00 6.80 369 GLY A O 1
ATOM 2713 N N . THR A 1 370 ? 8.915 41.045 7.306 1.00 6.76 370 THR A N 1
ATOM 2714 C CA . THR A 1 370 ? 9.654 42.045 6.524 1.00 6.95 370 THR A CA 1
ATOM 2715 C C . THR A 1 370 ? 8.715 42.960 5.727 1.00 7.13 370 THR A C 1
ATOM 2716 O O . THR A 1 370 ? 9.063 44.102 5.449 1.00 7.29 370 THR A O 1
ATOM 2720 N N . THR A 1 371 ? 7.531 42.466 5.363 1.00 7.04 371 THR A N 1
ATOM 2721 C CA . THR A 1 371 ? 6.541 43.294 4.681 1.00 7.50 371 THR A CA 1
ATOM 2722 C C . THR A 1 371 ? 5.941 44.321 5.646 1.00 7.26 371 THR A C 1
ATOM 2723 O O . THR A 1 371 ? 5.733 45.474 5.274 1.00 7.59 371 THR A O 1
ATOM 2727 N N . VAL A 1 372 ? 5.684 43.906 6.887 1.00 7.36 372 VAL A N 1
ATOM 2728 C CA . VAL A 1 372 ? 5.243 44.835 7.927 1.00 7.69 372 VAL A CA 1
ATOM 2729 C C . VAL A 1 372 ? 6.300 45.933 8.093 1.00 7.75 372 VAL A C 1
ATOM 2730 O O . VAL A 1 372 ? 5.981 47.122 8.091 1.00 7.73 372 VAL A O 1
ATOM 2734 N N . ALA A 1 373 ? 7.566 45.529 8.207 1.00 7.68 373 ALA A N 1
ATOM 2735 C CA . ALA A 1 373 ? 8.667 46.483 8.364 1.00 8.05 373 ALA A CA 1
ATOM 2736 C C . ALA A 1 373 ? 8.773 47.435 7.174 1.00 8.01 373 ALA A C 1
ATOM 2737 O O . ALA A 1 373 ? 8.999 48.632 7.351 1.00 8.14 373 ALA A O 1
ATOM 2739 N N . ALA A 1 374 ? 8.598 46.904 5.965 1.00 8.26 374 ALA A N 1
ATOM 2740 C CA . ALA A 1 374 ? 8.628 47.723 4.755 1.00 8.97 374 ALA A CA 1
ATOM 2741 C C . ALA A 1 374 ? 7.532 48.784 4.779 1.00 9.22 374 ALA A C 1
ATOM 2742 O O . ALA A 1 374 ? 7.776 49.931 4.413 1.00 9.63 374 ALA A O 1
ATOM 2744 N N . LYS A 1 375 ? 6.338 48.401 5.225 1.00 9.59 375 LYS A N 1
ATOM 2745 C CA . LYS A 1 375 ? 5.215 49.335 5.342 1.00 10.33 375 LYS A CA 1
ATOM 2746 C C . LYS A 1 375 ? 5.479 50.393 6.420 1.00 10.27 375 LYS A C 1
ATOM 2747 O O . LYS A 1 375 ? 5.176 51.571 6.233 1.00 10.86 375 LYS A O 1
ATOM 2753 N N . LEU A 1 376 ? 6.060 49.971 7.538 1.00 9.86 376 LEU A N 1
ATOM 2754 C CA . LEU A 1 376 ? 6.476 50.908 8.582 1.00 10.24 376 LEU A CA 1
ATOM 2755 C C . LEU A 1 376 ? 7.477 51.929 8.040 1.00 10.23 376 LEU A C 1
ATOM 2756 O O . LEU A 1 376 ? 7.392 53.118 8.350 1.00 10.55 376 LEU A O 1
ATOM 2761 N N . LEU A 1 377 ? 8.421 51.463 7.224 1.00 10.07 377 LEU A N 1
ATOM 2762 C CA . LEU A 1 377 ? 9.408 52.349 6.607 1.00 10.66 377 LEU A CA 1
ATOM 2763 C C . LEU A 1 377 ? 8.758 53.321 5.630 1.00 11.40 377 LEU A C 1
ATOM 2764 O O . LEU A 1 377 ? 9.072 54.514 5.635 1.00 11.51 377 LEU A O 1
ATOM 2769 N N . LEU A 1 378 ? 7.844 52.812 4.807 1.00 12.17 378 LEU A N 1
ATOM 2770 C CA . LEU A 1 378 ? 7.084 53.661 3.893 1.00 13.88 378 LEU A CA 1
ATOM 2771 C C . LEU A 1 378 ? 6.423 54.813 4.643 1.00 14.46 378 LEU A C 1
ATOM 2772 O O . LEU A 1 378 ? 6.518 55.967 4.218 1.00 14.97 378 LEU A O 1
ATOM 2777 N N . GLU A 1 379 ? 5.765 54.499 5.755 1.00 15.39 379 GLU A N 1
ATOM 2778 C CA . GLU A 1 379 ? 5.052 55.513 6.530 1.00 16.67 379 GLU A CA 1
ATOM 2779 C C . GLU A 1 379 ? 5.993 56.506 7.218 1.00 16.97 379 GLU A C 1
ATOM 2780 O O . GLU A 1 379 ? 5.691 57.700 7.292 1.00 17.44 379 GLU A O 1
ATOM 2786 N N . ALA A 1 380 ? 7.133 56.015 7.700 1.00 17.11 380 ALA A N 1
ATOM 2787 C CA . ALA A 1 380 ? 8.143 56.866 8.338 1.00 17.48 380 ALA A CA 1
ATOM 2788 C C . ALA A 1 380 ? 8.776 57.850 7.353 1.00 17.65 380 ALA A C 1
ATOM 2789 O O . ALA A 1 380 ? 9.021 59.010 7.699 1.00 17.97 380 ALA A O 1
ATOM 2791 N N . ILE A 1 381 ? 9.035 57.382 6.133 1.00 17.92 381 ILE A N 1
ATOM 2792 C CA . ILE A 1 381 ? 9.617 58.212 5.074 1.00 18.37 381 ILE A CA 1
ATOM 2793 C C . ILE A 1 381 ? 8.598 59.232 4.552 1.00 19.32 381 ILE A C 1
ATOM 2794 O O . ILE A 1 381 ? 8.930 60.406 4.359 1.00 19.52 381 ILE A O 1
ATOM 2799 N N . SER A 1 382 ? 7.364 58.777 4.339 1.00 20.34 382 SER A N 1
ATOM 2800 C CA . SER A 1 382 ? 6.280 59.628 3.835 1.00 21.57 382 SER A CA 1
ATOM 2801 C C . SER A 1 382 ? 5.956 60.798 4.763 1.00 22.35 382 SER A C 1
ATOM 2802 O O . SER A 1 382 ? 5.646 61.898 4.295 1.00 22.72 382 SER A O 1
ATOM 2805 N N . ARG A 1 383 ? 6.027 60.554 6.071 1.00 23.24 383 ARG A N 1
ATOM 2806 C CA . ARG A 1 383 ? 5.712 61.570 7.075 1.00 24.10 383 ARG A CA 1
ATOM 2807 C C . ARG A 1 383 ? 6.859 62.555 7.266 1.00 24.25 383 ARG A C 1
ATOM 2808 O O . ARG A 1 383 ? 6.639 63.708 7.641 1.00 24.64 383 ARG A O 1
ATOM 2816 N N . ALA A 1 391 ? 5.822 56.455 -4.501 1.00 24.39 533 ALA A N 1
ATOM 2817 C CA . ALA A 1 391 ? 6.862 55.936 -5.435 1.00 24.17 533 ALA A CA 1
ATOM 2818 C C . ALA A 1 391 ? 6.757 54.418 -5.593 1.00 23.96 533 ALA A C 1
ATOM 2819 O O . ALA A 1 391 ? 5.687 53.840 -5.382 1.00 24.11 533 ALA A O 1
ATOM 2821 N N . LYS A 1 392 ? 7.869 53.783 -5.964 1.00 23.62 534 LYS A N 1
ATOM 2822 C CA . LYS A 1 392 ? 7.917 52.339 -6.197 1.00 23.17 534 LYS A CA 1
ATOM 2823 C C . LYS A 1 392 ? 7.571 51.513 -4.955 1.00 22.80 534 LYS A C 1
ATOM 2824 O O . LYS A 1 392 ? 6.997 50.429 -5.076 1.00 22.79 534 LYS A O 1
ATOM 2826 N N . LEU A 1 393 ? 7.916 52.022 -3.772 1.00 22.39 535 LEU A N 1
ATOM 2827 C CA . LEU A 1 393 ? 7.627 51.320 -2.520 1.00 21.73 535 LEU A CA 1
ATOM 2828 C C . LEU A 1 393 ? 6.130 51.299 -2.186 1.00 21.55 535 LEU A C 1
ATOM 2829 O O . LEU A 1 393 ? 5.583 50.243 -1.864 1.00 21.39 535 LEU A O 1
ATOM 2834 N N . ALA A 1 394 ? 5.478 52.459 -2.270 1.00 21.34 536 ALA A N 1
ATOM 2835 C CA . ALA A 1 394 ? 4.030 52.550 -2.072 1.00 21.08 536 ALA A CA 1
ATOM 2836 C C . ALA A 1 394 ? 3.281 51.709 -3.105 1.00 20.96 536 ALA A C 1
ATOM 2837 O O . ALA A 1 394 ? 2.310 51.028 -2.770 1.00 20.89 536 ALA A O 1
ATOM 2839 N N . ALA A 1 395 ? 3.750 51.752 -4.351 1.00 20.81 537 ALA A N 1
ATOM 2840 C CA . ALA A 1 395 ? 3.162 50.969 -5.438 1.00 20.69 537 ALA A CA 1
ATOM 2841 C C . ALA A 1 395 ? 3.314 49.463 -5.220 1.00 20.59 537 ALA A C 1
ATOM 2842 O O . ALA A 1 395 ? 2.373 48.702 -5.451 1.00 20.69 537 ALA A O 1
ATOM 2844 N N . ALA A 1 396 ? 4.494 49.042 -4.761 1.00 20.56 538 ALA A N 1
ATOM 2845 C CA . ALA A 1 396 ? 4.780 47.622 -4.552 1.00 20.51 538 ALA A CA 1
ATOM 2846 C C . ALA A 1 396 ? 3.988 47.032 -3.389 1.00 20.45 538 ALA A C 1
ATOM 2847 O O . ALA A 1 396 ? 3.570 45.876 -3.441 1.00 20.65 538 ALA A O 1
ATOM 2849 N N . LEU A 1 397 ? 3.788 47.828 -2.344 1.00 20.52 539 LEU A N 1
ATOM 2850 C CA . LEU A 1 397 ? 3.036 47.376 -1.177 1.00 20.62 539 LEU A CA 1
ATOM 2851 C C . LEU A 1 397 ? 1.530 47.378 -1.438 1.00 21.25 539 LEU A C 1
ATOM 2852 O O . LEU A 1 397 ? 0.797 46.576 -0.857 1.00 21.44 539 LEU A O 1
ATOM 2857 N N . GLU A 1 398 ? 1.084 48.268 -2.325 1.00 21.96 540 GLU A N 1
ATOM 2858 C CA . GLU A 1 398 ? -0.312 48.307 -2.763 1.00 22.66 540 GLU A CA 1
ATOM 2859 C C . GLU A 1 398 ? -0.638 47.107 -3.646 1.00 23.08 540 GLU A C 1
ATOM 2860 O O . GLU A 1 398 ? -1.743 46.549 -3.560 1.00 23.76 540 GLU A O 1
#

Radius of gyration: 21.28 Å; Cα contacts (8 Å, |Δi|>4): 800; chains: 1; bounding box: 46×65×44 Å

CATH classification: 3.40.50.2000 (+1 more: 3.40.50.2000)